Protein AF-0000000071321958 (afdb_homodimer)

InterPro domains:
  IPR016084 Haem oxygenase-like, multi-helical [G3DSA:1.20.910.10] (9-220)
  IPR016084 Haem oxygenase-like, multi-helical [SSF48613] (19-217)
  IPR050967 Thiamine Salvage Pathway TenA [PTHR43198] (18-217)

Secondary structure (DSSP, 8-state):
--------------------S-HHHHHHHHTHHHHHHHHTSHHHHHHHHT-S-HHHHHHHHHHHHHHHHHHHHHHHHHHHH--SSHHHHHHHHHHHHHHHHHHHHHHHHTTBSS---BPPPHHHHHHHHHHHHHHHHS-HHHHHHHHHHHHHHHHHHHHHS---TTSTTHHHHHHHTT--HHHHHHHHHHHH--SHHHHHHHHHHHHHHHHHHHHHHHT-/--------------------S-HHHHHHHHTHHHHHHHHTSHHHHHHHHT-S-HHHHHHHHHHHHHHHHHHHHHHHHHHHH--SSHHHHHHHHHHHHHHHHHHHHHHHHTTBSS---BPPPHHHHHHHHHHHHHHHHS-HHHHHHHHHHHHHHHHHHHHHS---TTSTTHHHHHHHTT--HHHHHHHHHHHH--SHHHHHHHHHHHHHHHHHHHHHHHT-

Sequence (440 aa):
MKTSTLLCLCFLGSSYSQAVDDVYEYLWEQNKDIANKTIGLDFLRQMENGSLQAERYVNFTIQDIGYLLEVTKMLKKMSAKVFQPSDIKDFMKGRYSSYKRYADIILKQYFFKGEPPIVQTPAMKKYLAYYRNLMDNEEPLYFAVGLLPCARLWVWLAKNLNTPPTNAYYTWKVDNMGGHPEKTYRALLNKYLKTPEKVKKANTVFRAQMQNEHDFFFSSMKTSTLLCLCFLGSSYSQAVDDVYEYLWEQNKDIANKTIGLDFLRQMENGSLQAERYVNFTIQDIGYLLEVTKMLKKMSAKVFQPSDIKDFMKGRYSSYKRYADIILKQYFFKGEPPIVQTPAMKKYLAYYRNLMDNEEPLYFAVGLLPCARLWVWLAKNLNTPPTNAYYTWKVDNMGGHPEKTYRALLNKYLKTPEKVKKANTVFRAQMQNEHDFFFSS

pLDDT: mean 93.17, std 16.12, range [23.48, 98.94]

Radius of gyration: 31.34 Å; Cα contacts (8 Å, |Δi|>4): 501; chains: 2; bounding box: 41×110×137 Å

Foldseek 3Di:
DPDDPPPPPPPPPPPPLPWDQFLLVVLCVVQVVLLVVLCPAPLNVCLLVQNRDVVVVVLLLLLVLVVLVLVLVLLVVLLVPDDPDPLLNVLSVVVNVVSVVVSVVSCVVVVHPDDDPDDHDPLSVQLSVLLVCCSPPHDSLLNLLLPVLVLPSQLVSLVPRNHDPVHPCVVSSVVRNPGDVCVSNGVVCSVPQGDSVSSVVSSVSNNSNSVSVSVSSNVD/DDDPPPPPPPPPPPPPLPWDQFLLVVLCVVQVVLLVVLCPAPLNVCLLVQNRDVVVVVLLLLLVLVVLVLVLVLLVVLLVPDDPDPLLNVLSVVVNVVSVVVSVVSCVVVVHPDDDPDDHDPLSVQLSVLLVCCSPPHDSLLNLLLCVLVLPSQLVSLVPRNHDPVRPCVVSSVVRNPGDVCVSNGVVCSVPQGDSVSSVVSSVSNNVNSVSVSVSSNVD

Structure (mmCIF, N/CA/C/O backbone):
data_AF-0000000071321958-model_v1
#
loop_
_entity.id
_entity.type
_entity.pdbx_description
1 polymer Si:ch1073-67j19.2
#
loop_
_atom_site.group_PDB
_atom_site.id
_atom_site.type_symbol
_atom_site.label_atom_id
_atom_site.label_alt_id
_atom_site.label_comp_id
_atom_site.label_asym_id
_atom_site.label_entity_id
_atom_site.label_seq_id
_atom_site.pdbx_PDB_ins_code
_atom_site.Cartn_x
_atom_site.Cartn_y
_atom_site.Cartn_z
_atom_site.occupancy
_atom_site.B_iso_or_equiv
_atom_site.auth_seq_id
_atom_site.auth_comp_id
_atom_site.auth_asym_id
_atom_site.auth_atom_id
_atom_site.pdbx_PDB_model_num
ATOM 1 N N . MET A 1 1 ? 4.977 53.812 69.688 1 25.42 1 MET A N 1
ATOM 2 C CA . MET A 1 1 ? 5.078 52.688 68.75 1 25.42 1 MET A CA 1
ATOM 3 C C . MET A 1 1 ? 4.676 53.125 67.375 1 25.42 1 MET A C 1
ATOM 5 O O . MET A 1 1 ? 3.686 53.844 67.188 1 25.42 1 MET A O 1
ATOM 9 N N . LYS A 1 2 ? 5.82 53.031 66.5 1 49.22 2 LYS A N 1
ATOM 10 C CA . LYS A 1 2 ? 6.141 53.281 65.125 1 49.22 2 LYS A CA 1
ATOM 11 C C . LYS A 1 2 ? 5.164 52.531 64.188 1 49.22 2 LYS A C 1
ATOM 13 O O . LYS A 1 2 ? 5.156 51.312 64.125 1 49.22 2 LYS A O 1
ATOM 18 N N . THR A 1 3 ? 3.865 53.031 64.062 1 32.44 3 THR A N 1
ATOM 19 C CA . THR A 1 3 ? 2.932 52.375 63.156 1 32.44 3 THR A CA 1
ATOM 20 C C . THR A 1 3 ? 3.535 52.219 61.75 1 32.44 3 THR A C 1
ATOM 22 O O . THR A 1 3 ? 4.273 53.094 61.312 1 32.44 3 THR A O 1
ATOM 25 N N . SER A 1 4 ? 3.359 51.031 61 1 36.84 4 SER A N 1
ATOM 26 C CA . SER A 1 4 ? 3.654 50.094 59.906 1 36.84 4 SER A CA 1
ATOM 27 C C . SER A 1 4 ? 3.078 50.594 58.594 1 36.84 4 SER A C 1
ATOM 29 O O . SER A 1 4 ? 2.141 50 58.062 1 36.84 4 SER A O 1
ATOM 31 N N . THR A 1 5 ? 2.844 51.812 58.125 1 43.16 5 THR A N 1
ATOM 32 C CA . THR A 1 5 ? 2.062 51.75 56.906 1 43.16 5 THR A CA 1
ATOM 33 C C . THR A 1 5 ? 2.918 51.25 55.75 1 43.16 5 THR A C 1
ATOM 35 O O . THR A 1 5 ? 3.85 51.938 55.312 1 43.16 5 THR A O 1
ATOM 38 N N . LEU A 1 6 ? 3.193 49.969 55.562 1 41.28 6 LEU A N 1
ATOM 39 C CA . LEU A 1 6 ? 3.883 49.406 54.406 1 41.28 6 LEU A CA 1
ATOM 40 C C . LEU A 1 6 ? 3.047 49.594 53.125 1 41.28 6 LEU A C 1
ATOM 42 O O . LEU A 1 6 ? 1.934 49.062 53.031 1 41.28 6 LEU A O 1
ATOM 46 N N . LEU A 1 7 ? 3.312 50.656 52.312 1 42.62 7 LEU A N 1
ATOM 47 C CA . LEU A 1 7 ? 2.791 50.812 50.938 1 42.62 7 LEU A CA 1
ATOM 48 C C . LEU A 1 7 ? 3.221 49.656 50.031 1 42.62 7 LEU A C 1
ATOM 50 O O . LEU A 1 7 ? 4.414 49.469 49.812 1 42.62 7 LEU A O 1
ATOM 54 N N . CYS A 1 8 ? 2.502 48.531 49.969 1 36.88 8 CYS A N 1
ATOM 55 C CA . CYS A 1 8 ? 2.68 47.469 49 1 36.88 8 CYS A CA 1
ATOM 56 C C . CYS A 1 8 ? 2.477 48 47.562 1 36.88 8 CYS A C 1
ATOM 58 O O . CYS A 1 8 ? 1.363 48.406 47.219 1 36.88 8 CYS A O 1
ATOM 60 N N . LEU A 1 9 ? 3.463 48.625 46.938 1 38.19 9 LEU A N 1
ATOM 61 C CA . LEU A 1 9 ? 3.432 48.812 45.5 1 38.19 9 LEU A CA 1
ATOM 62 C C . LEU A 1 9 ? 3.211 47.5 44.781 1 38.19 9 LEU A C 1
ATOM 64 O O . LEU A 1 9 ? 4.066 46.594 44.812 1 38.19 9 LEU A O 1
ATOM 68 N N . CYS A 1 10 ? 2.031 47 44.562 1 37.72 10 CYS A N 1
ATOM 69 C CA . CYS A 1 10 ? 1.688 45.938 43.625 1 37.72 10 CYS A CA 1
ATOM 70 C C . CYS A 1 10 ? 2.174 46.25 42.219 1 37.72 10 CYS A C 1
ATOM 72 O O . CYS A 1 10 ? 1.705 47.219 41.594 1 37.72 10 CYS A O 1
ATOM 74 N N . PHE A 1 11 ? 3.395 46 41.938 1 37.53 11 PHE A N 1
ATOM 75 C CA . PHE A 1 11 ? 3.77 45.906 40.531 1 37.53 11 PHE A CA 1
ATOM 76 C C . PHE A 1 11 ? 2.805 45 39.781 1 37.53 11 PHE A C 1
ATOM 78 O O . PHE A 1 11 ? 2.764 43.781 40.031 1 37.53 11 PHE A O 1
ATOM 85 N N . LEU A 1 12 ? 1.69 45.562 39.531 1 38.53 12 LEU A N 1
ATOM 86 C CA . LEU A 1 12 ? 1.029 44.875 38.406 1 38.53 12 LEU A CA 1
ATOM 87 C C . LEU A 1 12 ? 1.994 44.656 37.25 1 38.53 12 LEU A C 1
ATOM 89 O O . LEU A 1 12 ? 2.4 45.594 36.594 1 38.53 12 LEU A O 1
ATOM 93 N N . GLY A 1 13 ? 3 43.844 37.375 1 37.66 13 GLY A N 1
ATOM 94 C CA . GLY A 1 13 ? 3.629 43.406 36.156 1 37.66 13 GLY A CA 1
ATOM 95 C C . GLY A 1 13 ? 2.639 43.156 35.031 1 37.66 13 GLY A C 1
ATOM 96 O O . GLY A 1 13 ? 1.857 42.219 35.062 1 37.66 13 GLY A O 1
ATOM 97 N N . SER A 1 14 ? 2.055 44.188 34.5 1 39.44 14 SER A N 1
ATOM 98 C CA . SER A 1 14 ? 1.467 43.969 33.188 1 39.44 14 SER A CA 1
ATOM 99 C C . SER A 1 14 ? 2.355 43.062 32.344 1 39.44 14 SER A C 1
ATOM 101 O O . SER A 1 14 ? 3.471 43.438 31.984 1 39.44 14 SER A O 1
ATOM 103 N N . SER A 1 15 ? 2.494 41.812 32.594 1 40.62 15 SER A N 1
ATOM 104 C CA . SER A 1 15 ? 2.963 40.969 31.516 1 40.62 15 SER A CA 1
ATOM 105 C C . SER A 1 15 ? 2.471 41.469 30.156 1 40.62 15 SER A C 1
ATOM 107 O O . SER A 1 15 ? 1.288 41.344 29.844 1 40.62 15 SER A O 1
ATOM 109 N N . TYR A 1 16 ? 2.846 42.656 29.688 1 42.06 16 TYR A N 1
ATOM 110 C CA . TYR A 1 16 ? 2.688 43 28.281 1 42.06 16 TYR A CA 1
ATOM 111 C C . TYR A 1 16 ? 2.852 41.75 27.406 1 42.06 16 TYR A C 1
ATOM 113 O O . TYR A 1 16 ? 3.936 41.156 27.344 1 42.06 16 TYR A O 1
ATOM 121 N N . SER A 1 17 ? 2.029 40.812 27.453 1 50.03 17 SER A N 1
ATOM 122 C CA . SER A 1 17 ? 1.995 39.75 26.453 1 50.03 17 SER A CA 1
ATOM 123 C C . SER A 1 17 ? 2.357 40.25 25.062 1 50.03 17 SER A C 1
ATOM 125 O O . SER A 1 17 ? 1.681 41.156 24.531 1 50.03 17 SER A O 1
ATOM 127 N N . GLN A 1 18 ? 3.697 40.562 24.781 1 56.38 18 GLN A N 1
ATOM 128 C CA . GLN A 1 18 ? 4.277 41.031 23.516 1 56.38 18 GLN A CA 1
ATOM 129 C C . GLN A 1 18 ? 3.537 40.438 22.328 1 56.38 18 GLN A C 1
ATOM 131 O O . GLN A 1 18 ? 3.281 39.25 22.281 1 56.38 18 GLN A O 1
ATOM 136 N N . ALA A 1 19 ? 2.836 41.281 21.547 1 72.44 19 ALA A N 1
ATOM 137 C CA . ALA A 1 19 ? 2.178 40.969 20.281 1 72.44 19 ALA A CA 1
ATOM 138 C C . ALA A 1 19 ? 3.111 40.188 19.344 1 72.44 19 ALA A C 1
ATOM 140 O O . ALA A 1 19 ? 4.289 40.531 19.219 1 72.44 19 ALA A O 1
ATOM 141 N N . VAL A 1 20 ? 2.809 38.969 19.047 1 86.69 20 VAL A N 1
ATOM 142 C CA . VAL A 1 20 ? 3.52 38.156 18.047 1 86.69 20 VAL A CA 1
ATOM 143 C C . VAL A 1 20 ? 3.26 38.719 16.656 1 86.69 20 VAL A C 1
ATOM 145 O O . VAL A 1 20 ? 2.113 38.781 16.203 1 86.69 20 VAL A O 1
ATOM 148 N N . ASP A 1 21 ? 4.262 39.312 15.969 1 88.56 21 ASP A N 1
ATOM 149 C CA . ASP A 1 21 ? 4.113 39.938 14.656 1 88.56 21 ASP A CA 1
ATOM 150 C C . ASP A 1 21 ? 3.877 38.906 13.57 1 88.56 21 ASP A C 1
ATOM 152 O O . ASP A 1 21 ? 3 39.062 12.727 1 88.56 21 ASP A O 1
ATOM 156 N N . ASP A 1 22 ? 4.625 37.781 13.602 1 97.69 22 ASP A N 1
ATOM 157 C CA . ASP A 1 22 ? 4.496 36.688 12.641 1 97.69 22 ASP A CA 1
ATOM 158 C C . ASP A 1 22 ? 4.082 35.375 13.344 1 97.69 22 ASP A C 1
ATOM 160 O O . ASP A 1 22 ? 4.934 34.562 13.711 1 97.69 22 ASP A O 1
ATOM 164 N N . VAL A 1 23 ? 2.828 35.188 13.422 1 98.5 23 VAL A N 1
ATOM 165 C CA . VAL A 1 23 ? 2.285 34.062 14.172 1 98.5 23 VAL A CA 1
ATOM 166 C C . VAL A 1 23 ? 2.629 32.75 13.453 1 98.5 23 VAL A C 1
ATOM 168 O O . VAL A 1 23 ? 2.887 31.734 14.102 1 98.5 23 VAL A O 1
ATOM 171 N N . TYR A 1 24 ? 2.688 32.75 12.141 1 98.62 24 TYR A N 1
ATOM 172 C CA . TYR A 1 24 ? 3.076 31.594 11.359 1 98.62 24 TYR A CA 1
ATOM 173 C C . TYR A 1 24 ? 4.438 31.062 11.805 1 98.62 24 TYR A C 1
ATOM 175 O O . TYR A 1 24 ? 4.586 29.875 12.094 1 98.62 24 TYR A O 1
ATOM 183 N N . GLU A 1 25 ? 5.449 31.906 11.93 1 98.56 25 GLU A N 1
ATOM 184 C CA . GLU A 1 25 ? 6.793 31.516 12.328 1 98.56 25 GLU A CA 1
ATOM 185 C C . GLU A 1 25 ? 6.848 31.172 13.812 1 98.56 25 GLU A C 1
ATOM 187 O O . GLU A 1 25 ? 7.562 30.25 14.219 1 98.56 25 GLU A O 1
ATOM 192 N N . TYR A 1 26 ? 6.082 31.969 14.539 1 98.56 26 TYR A N 1
ATOM 193 C CA . TYR A 1 26 ? 6.051 31.766 15.984 1 98.56 26 TYR A CA 1
ATOM 194 C C . TYR A 1 26 ? 5.594 30.359 16.328 1 98.56 26 TYR A C 1
ATOM 196 O O . TYR A 1 26 ? 6.227 29.672 17.141 1 98.56 26 TYR A O 1
ATOM 204 N N . LEU A 1 27 ? 4.523 29.891 15.734 1 98.81 27 LEU A N 1
ATOM 205 C CA . LEU A 1 27 ? 3.988 28.562 16.016 1 98.81 27 LEU A CA 1
ATOM 206 C C . LEU A 1 27 ? 5.016 27.484 15.688 1 98.81 27 LEU A C 1
ATOM 208 O O . LEU A 1 27 ? 5.188 26.531 16.453 1 98.81 27 LEU A O 1
ATOM 212 N N . TRP A 1 28 ? 5.727 27.609 14.562 1 98.81 28 TRP A N 1
ATOM 213 C CA . TRP A 1 28 ? 6.746 26.641 14.188 1 98.81 28 TRP A CA 1
ATOM 214 C C . TRP A 1 28 ? 7.875 26.609 15.211 1 98.81 28 TRP A C 1
ATOM 216 O O . TRP A 1 28 ? 8.25 25.547 15.703 1 98.81 28 TRP A O 1
ATOM 226 N N . GLU A 1 29 ? 8.367 27.766 15.578 1 98.62 29 GLU A N 1
ATOM 227 C CA . GLU A 1 29 ? 9.508 27.859 16.484 1 98.62 29 GLU A CA 1
ATOM 228 C C . GLU A 1 29 ? 9.164 27.312 17.859 1 98.62 29 GLU A C 1
ATOM 230 O O . GLU A 1 29 ? 10 26.672 18.516 1 98.62 29 GLU A O 1
ATOM 235 N N . GLN A 1 30 ? 7.941 27.609 18.266 1 98.56 30 GLN A N 1
ATOM 236 C CA . GLN A 1 30 ? 7.516 27.156 19.594 1 98.56 30 GLN A CA 1
ATOM 237 C C . GLN A 1 30 ? 7.398 25.625 19.641 1 98.56 30 GLN A C 1
ATOM 239 O O . GLN A 1 30 ? 7.383 25.031 20.719 1 98.56 30 GLN A O 1
ATOM 244 N N . ASN A 1 31 ? 7.293 24.969 18.469 1 98.88 31 ASN A N 1
ATOM 245 C CA . ASN A 1 31 ? 7.012 23.531 18.438 1 98.88 31 ASN A CA 1
ATOM 246 C C . ASN A 1 31 ? 8.086 22.766 17.688 1 98.88 31 ASN A C 1
ATOM 248 O O . ASN A 1 31 ? 7.887 21.609 17.312 1 98.88 31 ASN A O 1
ATOM 252 N N . LYS A 1 32 ? 9.211 23.375 17.406 1 98.62 32 LYS A N 1
ATOM 253 C CA . LYS A 1 32 ? 10.328 22.75 16.703 1 98.62 32 LYS A CA 1
ATOM 254 C C . LYS A 1 32 ? 10.906 21.594 17.5 1 98.62 32 LYS A C 1
ATOM 256 O O . LYS A 1 32 ? 11.555 20.703 16.938 1 98.62 32 LYS A O 1
ATOM 261 N N . ASP A 1 33 ? 10.734 21.578 18.797 1 98.88 33 ASP A N 1
ATOM 262 C CA . ASP A 1 33 ? 11.172 20.453 19.641 1 98.88 33 ASP A CA 1
ATOM 263 C C . ASP A 1 33 ? 10.516 19.156 19.188 1 98.88 33 ASP A C 1
ATOM 265 O O . ASP A 1 33 ? 11.164 18.109 19.141 1 98.88 33 ASP A O 1
ATOM 269 N N . ILE A 1 34 ? 9.211 19.172 18.844 1 98.94 34 ILE A N 1
ATOM 270 C CA . ILE A 1 34 ? 8.508 17.969 18.391 1 98.94 34 ILE A CA 1
ATOM 271 C C . ILE A 1 34 ? 9.016 17.578 17 1 98.94 34 ILE A C 1
ATOM 273 O O . ILE A 1 34 ? 9.164 16.391 16.703 1 98.94 34 ILE A O 1
ATOM 277 N N . ALA A 1 35 ? 9.32 18.562 16.125 1 98.88 35 ALA A N 1
ATOM 278 C CA . ALA A 1 35 ? 9.914 18.266 14.828 1 98.88 35 ALA A CA 1
ATOM 279 C C . ALA A 1 35 ? 11.234 17.531 14.984 1 98.88 35 ALA A C 1
ATOM 281 O O . ALA A 1 35 ? 11.469 16.516 14.328 1 98.88 35 ALA A O 1
ATOM 282 N N . ASN A 1 36 ? 12.016 18.047 15.93 1 98.81 36 ASN A N 1
ATOM 283 C CA . ASN A 1 36 ? 13.32 17.453 16.172 1 98.81 36 ASN A CA 1
ATOM 284 C C . ASN A 1 36 ? 13.195 16.031 16.734 1 98.81 36 ASN A C 1
ATOM 286 O O . ASN A 1 36 ? 13.969 15.148 16.375 1 98.81 36 ASN A O 1
ATOM 290 N N . LYS A 1 37 ? 12.273 15.852 17.562 1 98.88 37 LYS A N 1
ATOM 291 C CA . LYS A 1 37 ? 12.023 14.508 18.078 1 98.88 37 LYS A CA 1
ATOM 292 C C . LYS A 1 37 ? 11.523 13.578 16.969 1 98.88 37 LYS A C 1
ATOM 294 O O . LYS A 1 37 ? 11.914 12.406 16.922 1 98.88 37 LYS A O 1
ATOM 299 N N . THR A 1 38 ? 10.68 14.062 16.109 1 98.94 38 THR A N 1
ATOM 300 C CA . THR A 1 38 ? 10.039 13.273 15.078 1 98.94 38 THR A CA 1
ATOM 301 C C . THR A 1 38 ? 11.062 12.773 14.062 1 98.94 38 THR A C 1
ATOM 303 O O . THR A 1 38 ? 11.062 11.602 13.688 1 98.94 38 THR A O 1
ATOM 306 N N . ILE A 1 39 ? 12 13.672 13.625 1 98.81 39 ILE A N 1
ATOM 307 C CA . ILE A 1 39 ? 12.953 13.297 12.586 1 98.81 39 ILE A CA 1
ATOM 308 C C . ILE A 1 39 ? 13.906 12.227 13.125 1 98.81 39 ILE A C 1
ATOM 310 O O . ILE A 1 39 ? 14.555 11.523 12.344 1 98.81 39 ILE A O 1
ATOM 314 N N . GLY A 1 40 ? 14.016 12.023 14.508 1 98.69 40 GLY A N 1
ATOM 315 C CA . GLY A 1 40 ? 14.891 11.047 15.133 1 98.69 40 GLY A CA 1
ATOM 316 C C . GLY A 1 40 ? 14.227 9.688 15.32 1 98.69 40 GLY A C 1
ATOM 317 O O . GLY A 1 40 ? 14.875 8.734 15.758 1 98.69 40 GLY A O 1
ATOM 318 N N . LEU A 1 41 ? 12.961 9.57 14.93 1 98.81 41 LEU A N 1
ATOM 319 C CA . LEU A 1 41 ? 12.227 8.32 15.109 1 98.81 41 LEU A CA 1
ATOM 320 C C . LEU A 1 41 ? 12.789 7.227 14.203 1 98.81 41 LEU A C 1
ATOM 322 O O . LEU A 1 41 ? 13.305 7.512 13.117 1 98.81 41 LEU A O 1
ATOM 326 N N . ASP A 1 42 ? 12.664 6.016 14.633 1 98.44 42 ASP A N 1
ATOM 327 C CA . ASP A 1 42 ? 13.227 4.875 13.914 1 98.44 42 ASP A CA 1
ATOM 328 C C . ASP A 1 42 ? 12.695 4.809 12.484 1 98.44 42 ASP A C 1
ATOM 330 O O . ASP A 1 42 ? 13.445 4.508 11.555 1 98.44 42 ASP A O 1
ATOM 334 N N . PHE A 1 43 ? 11.398 5.09 12.305 1 98.81 43 PHE A N 1
ATOM 335 C CA . PHE A 1 43 ? 10.789 5.062 10.977 1 98.81 43 PHE A CA 1
ATOM 336 C C . PHE A 1 43 ? 11.539 5.984 10.016 1 98.81 43 PHE A C 1
ATOM 338 O O . PHE A 1 43 ? 11.953 5.562 8.938 1 98.81 43 PHE A O 1
ATOM 345 N N . LEU A 1 44 ? 11.781 7.238 10.422 1 98.88 44 LEU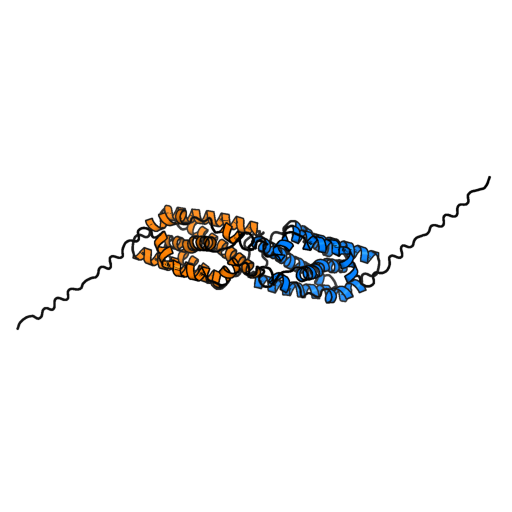 A N 1
ATOM 346 C CA . LEU A 1 44 ? 12.391 8.242 9.562 1 98.88 44 LEU A CA 1
ATOM 347 C C . LEU A 1 44 ? 13.883 7.988 9.406 1 98.88 44 LEU A C 1
ATOM 349 O O . LEU A 1 44 ? 14.445 8.203 8.328 1 98.88 44 LEU A O 1
ATOM 353 N N . ARG A 1 45 ? 14.523 7.469 10.453 1 98.62 45 ARG A N 1
ATOM 354 C CA . ARG A 1 45 ? 15.945 7.172 10.352 1 98.62 45 ARG A CA 1
ATOM 355 C C . ARG A 1 45 ? 16.188 5.992 9.414 1 98.62 45 ARG A C 1
ATOM 357 O O . ARG A 1 45 ? 17.141 6.004 8.625 1 98.62 45 ARG A O 1
ATOM 364 N N . GLN A 1 46 ? 15.305 4.984 9.5 1 98.56 46 GLN A N 1
ATOM 365 C CA . GLN A 1 46 ? 15.438 3.848 8.594 1 98.56 46 GLN A CA 1
ATOM 366 C C . GLN A 1 46 ? 15.07 4.238 7.168 1 98.56 46 GLN A C 1
ATOM 368 O O . GLN A 1 46 ? 15.641 3.719 6.211 1 98.56 46 GLN A O 1
ATOM 373 N N . MET A 1 47 ? 14.117 5.156 7.027 1 98.5 47 MET A N 1
ATOM 374 C CA . MET A 1 47 ? 13.836 5.703 5.703 1 98.5 47 MET A CA 1
ATOM 375 C C . MET A 1 47 ? 15.055 6.414 5.133 1 98.5 47 MET A C 1
ATOM 377 O O . MET A 1 47 ? 15.406 6.219 3.969 1 98.5 47 MET A O 1
ATOM 381 N N . GLU A 1 48 ? 15.68 7.223 5.941 1 98.5 48 GLU A N 1
ATOM 382 C CA . GLU A 1 48 ? 16.844 8.008 5.539 1 98.5 48 GLU A CA 1
ATOM 383 C C . GLU A 1 48 ? 17.969 7.105 5.059 1 98.5 48 GLU A C 1
ATOM 385 O O . GLU A 1 48 ? 18.609 7.387 4.039 1 98.5 48 GLU A O 1
ATOM 390 N N . ASN A 1 49 ? 18.188 5.992 5.727 1 97.44 49 ASN A N 1
ATOM 391 C CA . ASN A 1 49 ? 19.328 5.156 5.371 1 97.44 49 ASN A CA 1
ATOM 392 C C . ASN A 1 49 ? 18.922 4.016 4.441 1 97.44 49 ASN A C 1
ATOM 394 O O . ASN A 1 49 ? 19.75 3.191 4.059 1 97.44 49 ASN A O 1
ATOM 398 N N . GLY A 1 50 ? 17.656 3.926 4.125 1 97.69 50 GLY A N 1
ATOM 399 C CA . GLY A 1 50 ? 17.172 2.998 3.111 1 97.69 50 GLY A CA 1
ATOM 400 C C . GLY A 1 50 ? 16.859 1.62 3.66 1 97.69 50 GLY A C 1
ATOM 401 O O . GLY A 1 50 ? 16.625 0.681 2.896 1 97.69 50 GLY A O 1
ATOM 402 N N . SER A 1 51 ? 16.812 1.456 4.984 1 97.88 51 SER A N 1
ATOM 403 C CA . SER A 1 51 ? 16.641 0.133 5.57 1 97.88 51 SER A CA 1
ATOM 404 C C . SER A 1 51 ? 15.203 -0.076 6.031 1 97.88 51 SER A C 1
ATOM 406 O O . SER A 1 51 ? 14.828 -1.178 6.438 1 97.88 51 SER A O 1
ATOM 408 N N . LEU A 1 52 ? 14.375 1.014 5.984 1 98.75 52 LEU A N 1
ATOM 409 C CA . LEU A 1 52 ? 12.977 0.831 6.348 1 98.75 52 LEU A CA 1
ATOM 410 C C . LEU A 1 52 ? 12.328 -0.251 5.488 1 98.75 52 LEU A C 1
ATOM 412 O O . LEU A 1 52 ? 12.289 -0.135 4.262 1 98.75 52 LEU A O 1
ATOM 416 N N . GLN A 1 53 ? 11.883 -1.3 6.164 1 98.62 53 GLN A N 1
ATOM 417 C CA . GLN A 1 53 ? 11.242 -2.371 5.41 1 98.62 53 GLN A CA 1
ATOM 418 C C . GLN A 1 53 ? 10 -1.866 4.68 1 98.62 53 GLN A C 1
ATOM 420 O O . GLN A 1 53 ? 9.188 -1.14 5.258 1 98.62 53 GLN A O 1
ATOM 425 N N . ALA A 1 54 ? 9.859 -2.244 3.475 1 98.06 54 ALA A N 1
ATOM 426 C CA . ALA A 1 54 ? 8.859 -1.691 2.562 1 98.06 54 ALA A CA 1
ATOM 427 C C . ALA A 1 54 ? 7.445 -1.942 3.08 1 98.06 54 ALA A C 1
ATOM 429 O O . ALA A 1 54 ? 6.547 -1.125 2.869 1 98.06 54 ALA A O 1
ATOM 430 N N . GLU A 1 55 ? 7.215 -3.021 3.822 1 97.69 55 GLU A N 1
ATOM 431 C CA . GLU A 1 55 ? 5.895 -3.342 4.363 1 97.69 55 GLU A CA 1
ATOM 432 C C . GLU A 1 55 ? 5.438 -2.277 5.359 1 97.69 55 GLU A C 1
ATOM 434 O O . GLU A 1 55 ? 4.246 -1.967 5.434 1 97.69 55 GLU A O 1
ATOM 439 N N . ARG A 1 56 ? 6.355 -1.76 6.102 1 97.88 56 ARG A N 1
ATOM 440 C CA . ARG A 1 56 ? 6.035 -0.656 7 1 97.88 56 ARG A CA 1
ATOM 441 C C . ARG A 1 56 ? 5.594 0.577 6.219 1 97.88 56 ARG A C 1
ATOM 443 O O . ARG A 1 56 ? 4.645 1.26 6.605 1 97.88 56 ARG A O 1
ATOM 450 N N . TYR A 1 57 ? 6.336 0.852 5.129 1 98.69 57 TYR A N 1
ATOM 451 C CA . TYR A 1 57 ? 6.016 2.002 4.289 1 98.69 57 TYR A CA 1
ATOM 452 C C . TYR A 1 57 ? 4.656 1.824 3.619 1 98.69 57 TYR A C 1
ATOM 454 O O . TYR A 1 57 ? 3.914 2.793 3.439 1 98.69 57 TYR A O 1
ATOM 462 N N . VAL A 1 58 ? 4.305 0.604 3.225 1 98.19 58 VAL A N 1
ATOM 463 C CA . VAL A 1 58 ? 2.988 0.331 2.654 1 98.19 58 VAL A CA 1
ATOM 464 C C . VAL A 1 58 ? 1.904 0.661 3.678 1 98.19 58 VAL A C 1
ATOM 466 O O . VAL A 1 58 ? 0.941 1.365 3.365 1 98.19 58 VAL A O 1
ATOM 469 N N . ASN A 1 59 ? 2.059 0.183 4.902 1 97.75 59 ASN A N 1
ATOM 470 C CA . ASN A 1 59 ? 1.104 0.473 5.965 1 97.75 59 ASN A CA 1
ATOM 471 C C . ASN A 1 59 ? 0.994 1.973 6.227 1 97.75 59 ASN A C 1
ATOM 473 O O . ASN A 1 59 ? -0.11 2.504 6.359 1 97.75 59 ASN A O 1
ATOM 477 N N . PHE A 1 60 ? 2.137 2.58 6.266 1 98.62 60 PHE A N 1
ATOM 478 C CA . PHE A 1 60 ? 2.221 4.023 6.441 1 98.62 60 PHE A CA 1
ATOM 479 C C . PHE A 1 60 ? 1.444 4.746 5.344 1 98.62 60 PHE A C 1
ATOM 481 O O . PHE A 1 60 ? 0.654 5.648 5.629 1 98.62 60 PHE A O 1
ATOM 488 N N . THR A 1 61 ? 1.661 4.359 4.109 1 98.44 61 THR A N 1
ATOM 489 C CA . THR A 1 61 ? 1.036 4.984 2.947 1 98.44 61 THR A CA 1
ATOM 490 C C . THR A 1 61 ? -0.477 4.789 2.979 1 98.44 61 THR A C 1
ATOM 492 O O . THR A 1 61 ? -1.233 5.734 2.738 1 98.44 61 THR A O 1
ATOM 495 N N . ILE A 1 62 ? -0.951 3.604 3.326 1 98 62 ILE A N 1
ATOM 496 C CA . ILE A 1 62 ? -2.379 3.305 3.371 1 98 62 ILE A CA 1
ATOM 497 C C . ILE A 1 62 ? -3.049 4.152 4.449 1 98 62 ILE A C 1
ATOM 499 O O . ILE A 1 62 ? -4.109 4.738 4.219 1 98 62 ILE A O 1
ATOM 503 N N . GLN A 1 63 ? -2.426 4.289 5.629 1 98.5 63 GLN A N 1
ATOM 504 C CA . GLN A 1 63 ? -2.967 5.129 6.688 1 98.5 63 GLN A CA 1
ATOM 505 C C . GLN A 1 63 ? -2.996 6.598 6.266 1 98.5 63 GLN A C 1
ATOM 507 O O . GLN A 1 63 ? -3.945 7.32 6.574 1 98.5 63 GLN A O 1
ATOM 512 N N . ASP A 1 64 ? -1.952 7.02 5.578 1 98.56 64 ASP A N 1
ATOM 513 C CA . ASP A 1 64 ? -1.888 8.398 5.105 1 98.56 64 ASP A CA 1
ATOM 514 C C . ASP A 1 64 ? -2.984 8.68 4.078 1 98.56 64 ASP A C 1
ATOM 516 O O . ASP A 1 64 ? -3.551 9.773 4.051 1 98.56 64 ASP A O 1
ATOM 520 N N . ILE A 1 65 ? -3.27 7.691 3.186 1 98.38 65 ILE A N 1
ATOM 521 C CA . ILE A 1 65 ? -4.391 7.809 2.256 1 98.38 65 ILE A CA 1
ATOM 522 C C . ILE A 1 65 ? -5.691 7.988 3.035 1 98.38 65 ILE A C 1
ATOM 524 O O . ILE A 1 65 ? -6.516 8.836 2.693 1 98.38 65 ILE A O 1
ATOM 528 N N . GLY A 1 66 ? -5.844 7.18 4.086 1 98.38 66 GLY A N 1
ATOM 529 C CA . GLY A 1 66 ? -7.008 7.34 4.938 1 98.38 66 GLY A CA 1
ATOM 530 C C . GLY A 1 66 ? -7.133 8.734 5.523 1 98.38 66 GLY A C 1
ATOM 531 O O . GLY A 1 66 ? -8.219 9.32 5.523 1 98.38 66 GLY A O 1
ATOM 532 N N . TYR A 1 67 ? -6.078 9.234 6.023 1 98.81 67 TYR A N 1
ATOM 533 C CA . TYR A 1 67 ? -6.027 10.602 6.527 1 98.81 67 TYR A CA 1
ATOM 534 C C . TYR A 1 67 ? -6.488 11.594 5.461 1 98.81 67 TYR A C 1
ATOM 536 O O . TYR A 1 67 ? -7.34 12.445 5.727 1 98.81 67 TYR A O 1
ATOM 544 N N . LEU A 1 68 ? -5.863 11.492 4.273 1 98.81 68 LEU A N 1
ATOM 545 C CA . LEU A 1 68 ? -6.16 12.398 3.168 1 98.81 68 LEU A CA 1
ATOM 546 C C . LEU A 1 68 ? -7.652 12.406 2.855 1 98.81 68 LEU A C 1
ATOM 548 O O . LEU A 1 68 ? -8.258 13.469 2.738 1 98.81 68 LEU A O 1
ATOM 552 N N . LEU A 1 69 ? -8.234 11.266 2.814 1 98.75 69 LEU A N 1
ATOM 553 C CA . LEU A 1 69 ? -9.648 11.148 2.457 1 98.75 69 LEU A CA 1
ATOM 554 C C . LEU A 1 69 ? -10.539 11.703 3.561 1 98.75 69 LEU A C 1
ATOM 556 O O . LEU A 1 69 ? -11.484 12.445 3.283 1 98.75 69 LEU A O 1
ATOM 560 N N . GLU A 1 70 ? -10.227 11.375 4.793 1 98.81 70 GLU A N 1
ATOM 561 C CA . GLU A 1 70 ? -11.047 11.828 5.914 1 98.81 70 GLU A CA 1
ATOM 562 C C . GLU A 1 70 ? -10.961 13.344 6.078 1 98.81 70 GLU A C 1
ATOM 564 O O . GLU A 1 70 ? -11.969 14.008 6.297 1 98.81 70 GLU A O 1
ATOM 569 N N . VAL A 1 71 ? -9.766 13.875 5.965 1 98.94 71 VAL A N 1
ATOM 570 C CA . VAL A 1 71 ? -9.602 15.32 6.117 1 98.94 71 VAL A CA 1
ATOM 571 C C . VAL A 1 71 ? -10.25 16.047 4.938 1 98.94 71 VAL A C 1
ATOM 573 O O . VAL A 1 71 ? -10.82 17.125 5.098 1 98.94 71 VAL A O 1
ATOM 576 N N . THR A 1 72 ? -10.211 15.461 3.744 1 98.88 72 THR A N 1
ATOM 577 C CA . THR A 1 72 ? -10.906 16.016 2.592 1 98.88 72 THR A CA 1
ATOM 578 C C . THR A 1 72 ? -12.398 16.156 2.871 1 98.88 72 THR A C 1
ATOM 580 O O . THR A 1 72 ? -13 17.188 2.58 1 98.88 72 THR A O 1
ATOM 583 N N . LYS A 1 73 ? -12.992 15.148 3.461 1 98.88 73 LYS A N 1
ATOM 584 C CA . LYS A 1 73 ? -14.406 15.188 3.812 1 98.88 73 LYS A CA 1
ATOM 585 C C . LYS A 1 73 ? -14.695 16.297 4.816 1 98.88 73 LYS A C 1
ATOM 587 O O . LYS A 1 73 ? -15.703 17 4.703 1 98.88 73 LYS A O 1
ATOM 592 N N . MET A 1 74 ? -13.852 16.438 5.77 1 98.88 74 MET A N 1
ATOM 593 C CA . MET A 1 74 ? -14.047 17.484 6.766 1 98.88 74 MET A CA 1
ATOM 594 C C . MET A 1 74 ? -13.914 18.859 6.137 1 98.88 74 MET A C 1
ATOM 596 O O . MET A 1 74 ? -14.672 19.781 6.465 1 98.88 74 MET A O 1
ATOM 600 N N . LEU A 1 75 ? -12.953 18.969 5.238 1 98.88 75 LEU A N 1
ATOM 601 C CA . LEU A 1 75 ? -12.766 20.234 4.543 1 98.88 75 LEU A CA 1
ATOM 602 C C . LEU A 1 75 ? -13.977 20.562 3.668 1 98.88 75 LEU A C 1
ATOM 604 O O . LEU A 1 75 ? -14.344 21.734 3.518 1 98.88 75 LEU A O 1
ATOM 608 N N . LYS A 1 76 ? -14.555 19.547 3.062 1 98.81 76 LYS A N 1
ATOM 609 C CA . LYS A 1 76 ? -15.797 19.75 2.322 1 98.81 76 LYS A CA 1
ATOM 610 C C . LYS A 1 76 ? -16.891 20.344 3.217 1 98.81 76 LYS A C 1
ATOM 612 O O . LYS A 1 76 ? -17.531 21.312 2.844 1 98.81 76 LYS A O 1
ATOM 617 N N . LYS A 1 77 ? -17.031 19.766 4.363 1 98.81 77 LYS A N 1
ATOM 618 C CA . LYS A 1 77 ? -18.016 20.25 5.324 1 98.81 77 LYS A CA 1
ATOM 619 C C . LYS A 1 77 ? -17.688 21.688 5.75 1 98.81 77 LYS A C 1
ATOM 621 O O . LYS A 1 77 ? -18.578 22.547 5.809 1 98.81 77 LYS A O 1
ATOM 626 N N . MET A 1 78 ? -16.422 21.984 6.027 1 98.69 78 MET A N 1
ATOM 627 C CA . MET A 1 78 ? -15.992 23.312 6.457 1 98.69 78 MET A CA 1
ATOM 628 C C . MET A 1 78 ? -16.234 24.344 5.363 1 98.69 78 MET A C 1
ATOM 630 O O . MET A 1 78 ? -16.641 25.469 5.648 1 98.69 78 MET A O 1
ATOM 634 N N . SER A 1 79 ? -15.984 23.922 4.148 1 98.12 79 SER A N 1
ATOM 635 C CA . SER A 1 79 ? -16.172 24.828 3.018 1 98.12 79 SER A CA 1
ATOM 636 C C . SER A 1 79 ? -17.641 25.203 2.846 1 98.12 79 SER A C 1
ATOM 638 O O . SER A 1 79 ? -17.938 26.297 2.357 1 98.12 79 SER A O 1
ATOM 640 N N . ALA A 1 80 ? -18.5 24.344 3.277 1 97.38 80 ALA A N 1
ATOM 641 C CA . ALA A 1 80 ? -19.938 24.594 3.18 1 97.38 80 ALA A CA 1
ATOM 642 C C . ALA A 1 80 ? -20.438 25.359 4.395 1 97.38 80 ALA A C 1
ATOM 644 O O . ALA A 1 80 ? -21.391 26.141 4.289 1 97.38 80 ALA A O 1
ATOM 645 N N . LYS A 1 81 ? -19.797 25.219 5.441 1 96.31 81 LYS A N 1
ATOM 646 C CA . LYS A 1 81 ? -20.297 25.734 6.715 1 96.31 81 LYS A CA 1
ATOM 647 C C . LYS A 1 81 ? -19.797 27.156 6.965 1 96.31 81 LYS A C 1
ATOM 649 O O . LYS A 1 81 ? -20.469 27.953 7.613 1 96.31 81 LYS A O 1
ATOM 654 N N . VAL A 1 82 ? -18.578 27.484 6.535 1 96.62 82 VAL A N 1
ATOM 655 C CA . VAL A 1 82 ? -17.938 28.766 6.824 1 96.62 82 VAL A CA 1
ATOM 656 C C . VAL A 1 82 ? -18.375 29.797 5.789 1 96.62 82 VAL A C 1
ATOM 658 O O . VAL A 1 82 ? -18.078 29.656 4.602 1 96.62 82 VAL A O 1
ATOM 661 N N . PHE A 1 83 ? -19.016 30.859 6.281 1 93.75 83 PHE A N 1
ATOM 662 C CA . PHE A 1 83 ? -19.531 31.875 5.371 1 93.75 83 PHE A CA 1
ATOM 663 C C . PHE A 1 83 ? -18.797 33.188 5.574 1 93.75 83 PHE A C 1
ATOM 665 O O . PHE A 1 83 ? -18.688 34 4.648 1 93.75 83 PHE A O 1
ATOM 672 N N . GLN A 1 84 ? -18.438 33.438 6.824 1 93.25 84 GLN A N 1
ATOM 673 C CA . GLN A 1 84 ? -17.688 34.625 7.176 1 93.25 84 GLN A CA 1
ATOM 674 C C . GLN A 1 84 ? -16.625 34.344 8.227 1 93.25 84 GLN A C 1
ATOM 676 O O . GLN A 1 84 ? -16.75 33.375 9.008 1 93.25 84 GLN A O 1
ATOM 681 N N . PRO A 1 85 ? -15.5 35.125 8.18 1 95.75 85 PRO A N 1
ATOM 682 C CA . PRO A 1 85 ? -15.172 36.156 7.199 1 95.75 85 PRO A CA 1
ATOM 683 C C . PRO A 1 85 ? -14.781 35.594 5.844 1 95.75 85 PRO A C 1
ATOM 685 O O . PRO A 1 85 ? -14.484 34.406 5.734 1 95.75 85 PRO A O 1
ATOM 688 N N . SER A 1 86 ? -14.648 36.344 4.777 1 96.25 86 SER A N 1
ATOM 689 C CA . SER A 1 86 ? -14.461 35.906 3.402 1 96.25 86 SER A CA 1
ATOM 690 C C . SER A 1 86 ? -13.117 35.219 3.223 1 96.25 86 SER A C 1
ATOM 692 O O . SER A 1 86 ? -13 34.25 2.459 1 96.25 86 SER A O 1
ATOM 694 N N . ASP A 1 87 ? -12.117 35.656 3.848 1 96.75 87 ASP A N 1
ATOM 695 C CA . ASP A 1 87 ? -10.789 35.094 3.676 1 96.75 87 ASP A CA 1
ATOM 696 C C . ASP A 1 87 ? -10.727 33.688 4.273 1 96.75 87 ASP A C 1
ATOM 698 O O . ASP A 1 87 ? -10.086 32.781 3.707 1 96.75 87 ASP A O 1
ATOM 702 N N . ILE A 1 88 ? -11.453 33.469 5.445 1 97.75 88 ILE A N 1
ATOM 703 C CA . ILE A 1 88 ? -11.484 32.125 6.031 1 97.75 88 ILE A CA 1
ATOM 704 C C . ILE A 1 88 ? -12.336 31.203 5.168 1 97.75 88 ILE A C 1
ATOM 706 O O . ILE A 1 88 ? -11.984 30.047 4.945 1 97.75 88 ILE A O 1
ATOM 710 N N . LYS A 1 89 ? -13.422 31.781 4.695 1 97.81 89 LYS A N 1
ATOM 711 C CA . LYS A 1 89 ? -14.258 31.047 3.752 1 97.81 89 LYS A CA 1
ATOM 712 C C . LYS A 1 89 ? -13.445 30.609 2.533 1 97.81 89 LYS A C 1
ATOM 714 O O . LYS A 1 89 ? -13.469 29.438 2.162 1 97.81 89 LYS A O 1
ATOM 719 N N . ASP A 1 90 ? -12.727 31.516 1.937 1 98.25 90 ASP A N 1
ATOM 720 C CA . ASP A 1 90 ? -11.922 31.234 0.75 1 98.25 90 ASP A CA 1
ATOM 721 C C . ASP A 1 90 ? -10.812 30.234 1.062 1 98.25 90 ASP A C 1
ATOM 723 O O . ASP A 1 90 ? -10.477 29.391 0.227 1 98.25 90 ASP A O 1
ATOM 727 N N . PHE A 1 91 ? -10.273 30.344 2.246 1 98.62 91 PHE A N 1
ATOM 728 C CA . PHE A 1 91 ? -9.258 29.391 2.686 1 98.62 91 PHE A CA 1
ATOM 729 C C . PHE A 1 91 ? -9.82 27.984 2.713 1 98.62 91 PHE A C 1
ATOM 731 O O . PHE A 1 91 ? -9.227 27.062 2.143 1 98.62 91 PHE A O 1
ATOM 738 N N . MET A 1 92 ? -10.961 27.797 3.342 1 98.75 92 MET A N 1
ATOM 739 C CA . MET A 1 92 ? -11.562 26.469 3.469 1 98.75 92 MET A CA 1
ATOM 740 C C . MET A 1 92 ? -11.914 25.891 2.098 1 98.75 92 MET A C 1
ATOM 742 O O . MET A 1 92 ? -11.648 24.719 1.825 1 98.75 92 MET A O 1
ATOM 746 N N . LYS A 1 93 ? -12.422 26.703 1.235 1 98.56 93 LYS A N 1
ATOM 747 C CA . LYS A 1 93 ? -12.766 26.266 -0.115 1 98.56 93 LYS A CA 1
ATOM 748 C C . LYS A 1 93 ? -11.508 25.875 -0.901 1 98.56 93 LYS A C 1
ATOM 750 O O . LYS A 1 93 ? -11.5 24.859 -1.6 1 98.56 93 LYS A O 1
ATOM 755 N N . GLY A 1 94 ? -10.508 26.734 -0.809 1 98.56 94 GLY A N 1
ATOM 756 C CA . GLY A 1 94 ? -9.25 26.453 -1.488 1 98.56 94 GLY A CA 1
ATOM 757 C C . GLY A 1 94 ? -8.586 25.172 -1.013 1 98.56 94 GLY A C 1
ATOM 758 O O . GLY A 1 94 ? -8.102 24.375 -1.823 1 98.56 94 GLY A O 1
ATOM 759 N N . ARG A 1 95 ? -8.594 24.969 0.32 1 98.56 95 ARG A N 1
ATOM 760 C CA . ARG A 1 95 ? -7.992 23.75 0.871 1 98.56 95 ARG A CA 1
ATOM 761 C C . ARG A 1 95 ? -8.781 22.516 0.458 1 98.56 95 ARG A C 1
ATOM 763 O O . ARG A 1 95 ? -8.195 21.484 0.103 1 98.56 95 ARG A O 1
ATOM 770 N N . TYR A 1 96 ? -10.094 22.656 0.504 1 98.81 96 TYR A N 1
ATOM 771 C CA . TYR A 1 96 ? -10.914 21.531 0.056 1 98.81 96 TYR A CA 1
ATOM 772 C C . TYR A 1 96 ? -10.586 21.156 -1.385 1 98.81 96 TYR A C 1
ATOM 774 O O . TYR A 1 96 ? -10.359 19.984 -1.692 1 98.81 96 TYR A O 1
ATOM 782 N N . SER A 1 97 ? -10.539 22.125 -2.254 1 98.75 97 SER A N 1
ATOM 783 C CA . SER A 1 97 ? -10.258 21.891 -3.664 1 98.75 97 SER A CA 1
ATOM 784 C C . SER A 1 97 ? -8.906 21.203 -3.846 1 98.75 97 SER A C 1
ATOM 786 O O . SER A 1 97 ? -8.781 20.25 -4.613 1 98.75 97 SER A O 1
ATOM 788 N N . SER A 1 98 ? -7.906 21.688 -3.133 1 98.31 98 SER A N 1
ATOM 789 C CA . SER A 1 98 ? -6.562 21.125 -3.225 1 98.31 98 SER A CA 1
ATOM 790 C C . SER A 1 98 ? -6.52 19.688 -2.717 1 98.31 98 SER A C 1
ATOM 792 O O . SER A 1 98 ? -5.957 18.812 -3.375 1 98.31 98 SER A O 1
ATOM 794 N N . TYR A 1 99 ? -7.148 19.469 -1.576 1 98.69 99 TYR A N 1
ATOM 795 C CA . TYR A 1 99 ? -7.172 18.125 -0.997 1 98.69 99 TYR A CA 1
ATOM 796 C C . TYR A 1 99 ? -7.938 17.156 -1.889 1 98.69 99 TYR A C 1
ATOM 798 O O . TYR A 1 99 ? -7.516 16.016 -2.08 1 98.69 99 TYR A O 1
ATOM 806 N N . LYS A 1 100 ? -9.039 17.625 -2.424 1 98.75 100 LYS A N 1
ATOM 807 C CA . LYS A 1 100 ? -9.859 16.781 -3.293 1 98.75 100 LYS A CA 1
ATOM 808 C C . LYS A 1 100 ? -9.086 16.375 -4.547 1 98.75 100 LYS A C 1
ATOM 810 O O . LYS A 1 100 ? -9.109 15.203 -4.938 1 98.75 100 LYS A O 1
ATOM 815 N N . ARG A 1 101 ? -8.445 17.312 -5.137 1 98.56 101 ARG A N 1
ATOM 816 C CA . ARG A 1 101 ? -7.633 17.031 -6.316 1 98.56 101 ARG A CA 1
ATOM 817 C C . ARG A 1 101 ? -6.527 16.031 -5.988 1 98.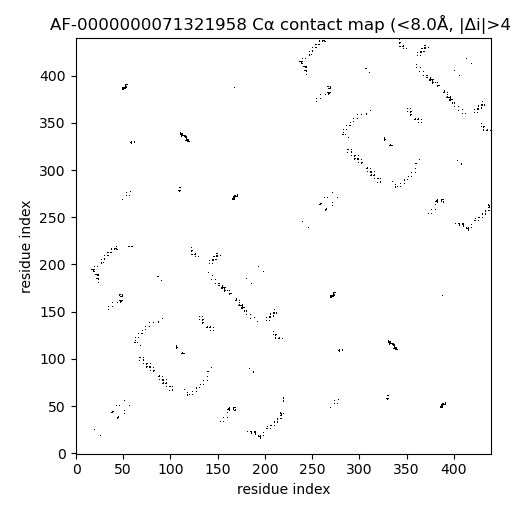56 101 ARG A C 1
ATOM 819 O O . ARG A 1 101 ? -6.301 15.078 -6.738 1 98.56 101 ARG A O 1
ATOM 826 N N . TYR A 1 102 ? -5.832 16.266 -4.91 1 98.25 102 TYR A N 1
ATOM 827 C CA . TYR A 1 102 ? -4.746 15.383 -4.5 1 98.25 102 TYR A CA 1
ATOM 828 C C . TYR A 1 102 ? -5.27 13.992 -4.188 1 98.25 102 TYR A C 1
ATOM 830 O O . TYR A 1 102 ? -4.648 12.992 -4.555 1 98.25 102 TYR A O 1
ATOM 838 N N . ALA A 1 103 ? -6.406 13.883 -3.523 1 98.44 103 ALA A N 1
ATOM 839 C CA . ALA A 1 103 ? -7.043 12.602 -3.234 1 98.44 103 ALA A CA 1
ATOM 840 C C . ALA A 1 103 ? -7.344 11.836 -4.52 1 98.44 103 ALA A C 1
ATOM 842 O O . ALA A 1 103 ? -7.09 10.633 -4.602 1 98.44 103 ALA A O 1
ATOM 843 N N . ASP A 1 104 ? -7.863 12.547 -5.5 1 98.19 104 ASP A N 1
ATOM 844 C CA . ASP A 1 104 ? -8.164 11.922 -6.781 1 98.19 104 ASP A CA 1
ATOM 845 C C . ASP A 1 104 ? -6.902 11.359 -7.43 1 98.19 104 ASP A C 1
ATOM 847 O O . ASP A 1 104 ? -6.91 10.242 -7.949 1 98.19 104 ASP A O 1
ATOM 851 N N . ILE A 1 105 ? -5.883 12.117 -7.348 1 97.88 105 ILE A N 1
ATOM 852 C CA . ILE A 1 105 ? -4.605 11.711 -7.93 1 97.88 105 ILE A CA 1
ATOM 853 C C . ILE A 1 105 ? -4.086 10.469 -7.207 1 97.88 105 ILE A C 1
ATOM 855 O O . ILE A 1 105 ? -3.652 9.508 -7.852 1 97.88 105 ILE A O 1
ATOM 859 N N . ILE A 1 106 ? -4.133 10.492 -5.887 1 97.81 106 ILE A N 1
ATOM 860 C CA . ILE A 1 106 ? -3.582 9.414 -5.07 1 97.81 106 ILE A CA 1
ATOM 861 C C . ILE A 1 106 ? -4.395 8.141 -5.289 1 97.81 106 ILE A C 1
ATOM 863 O O . ILE A 1 106 ? -3.826 7.055 -5.449 1 97.81 106 ILE A O 1
ATOM 867 N N . LEU A 1 107 ? -5.715 8.25 -5.312 1 97.88 107 LEU A N 1
ATOM 868 C CA . LEU A 1 107 ? -6.559 7.082 -5.535 1 97.88 107 LEU A CA 1
ATOM 869 C C . LEU A 1 107 ? -6.285 6.465 -6.902 1 97.88 107 LEU A C 1
ATOM 871 O O . LEU A 1 107 ? -6.223 5.238 -7.035 1 97.88 107 LEU A O 1
ATOM 875 N N . LYS A 1 108 ? -6.086 7.301 -7.887 1 97.06 108 LYS A N 1
ATOM 876 C CA . LYS A 1 108 ? -5.758 6.809 -9.219 1 97.06 108 LYS A CA 1
ATOM 877 C C . LYS A 1 108 ? -4.375 6.168 -9.25 1 97.06 108 LYS A C 1
ATOM 879 O O . LYS A 1 108 ? -4.191 5.094 -9.82 1 97.06 108 LYS A O 1
ATOM 884 N N . GLN A 1 109 ? -3.48 6.805 -8.586 1 96.12 109 GLN A N 1
ATOM 885 C CA . GLN A 1 109 ? -2.102 6.328 -8.547 1 96.12 109 GLN A CA 1
ATOM 886 C C . GLN A 1 109 ? -2.018 4.926 -7.957 1 96.12 109 GLN A C 1
ATOM 888 O O . GLN A 1 109 ? -1.271 4.078 -8.453 1 96.12 109 GLN A O 1
ATOM 893 N N . TYR A 1 110 ? -2.766 4.66 -6.945 1 95.88 110 TYR A N 1
ATOM 894 C CA . TYR A 1 110 ? -2.652 3.385 -6.25 1 95.88 110 TYR A CA 1
ATOM 895 C C . TYR A 1 110 ? -3.783 2.443 -6.652 1 95.88 110 TYR A C 1
ATOM 897 O O . TYR A 1 110 ? -4.055 1.461 -5.957 1 95.88 110 TYR A O 1
ATOM 905 N N . PHE A 1 111 ? -4.516 2.811 -7.734 1 94.56 111 PHE A N 1
ATOM 906 C CA . PHE A 1 111 ? -5.457 1.943 -8.43 1 94.56 111 PHE A CA 1
ATOM 907 C C . PHE A 1 111 ? -6.66 1.627 -7.551 1 94.56 111 PHE A C 1
ATOM 909 O O . PHE A 1 111 ? -7.121 0.485 -7.508 1 94.56 111 PHE A O 1
ATOM 916 N N . PHE A 1 112 ? -7.113 2.609 -6.906 1 96.81 112 PHE A N 1
ATOM 917 C CA . PHE A 1 112 ? -8.375 2.469 -6.195 1 96.81 112 PHE A CA 1
ATOM 918 C C . PHE A 1 112 ? -9.516 3.127 -6.969 1 96.81 112 PHE A C 1
ATOM 920 O O . PHE A 1 112 ? -9.422 4.301 -7.34 1 96.81 112 PHE A O 1
ATOM 927 N N . LYS A 1 113 ? -10.531 2.451 -7.301 1 94.56 113 LYS A N 1
ATOM 928 C CA . LYS A 1 113 ? -11.719 2.98 -7.973 1 94.56 113 LYS A CA 1
ATOM 929 C C . LYS A 1 113 ? -12.586 3.785 -7.012 1 94.56 113 LYS A C 1
ATOM 931 O O . LYS A 1 113 ? -13.367 4.633 -7.438 1 94.56 113 LYS A O 1
ATOM 936 N N . GLY A 1 114 ? -12.367 3.684 -5.758 1 93.38 114 GLY A N 1
ATOM 937 C CA . GLY A 1 114 ? -13.07 4.371 -4.688 1 93.38 114 GLY A CA 1
ATOM 938 C C . GLY A 1 114 ? -12.352 4.301 -3.357 1 93.38 114 GLY A C 1
ATOM 939 O O . GLY A 1 114 ? -11.203 3.857 -3.289 1 93.38 114 GLY A O 1
ATOM 940 N N . GLU A 1 115 ? -13 4.789 -2.361 1 95.69 115 GLU A N 1
ATOM 941 C CA . GLU A 1 115 ? -12.391 4.828 -1.034 1 95.69 115 GLU A CA 1
ATOM 942 C C . GLU A 1 115 ? -12.188 3.42 -0.481 1 95.69 115 GLU A C 1
ATOM 944 O O . GLU A 1 115 ? -13.148 2.666 -0.312 1 95.69 115 GLU A O 1
ATOM 949 N N . PRO A 1 116 ? -10.984 3.117 -0.235 1 97.44 116 PRO A N 1
ATOM 950 C CA . PRO A 1 116 ? -10.766 1.816 0.404 1 97.44 116 PRO A CA 1
ATOM 951 C C . PRO A 1 116 ? -11.203 1.797 1.865 1 97.44 116 PRO A C 1
ATOM 953 O O . PRO A 1 116 ? -11.133 2.82 2.549 1 97.44 116 PRO A O 1
ATOM 956 N N . PRO A 1 117 ? -11.68 0.66 2.326 1 97.5 117 PRO A N 1
ATOM 957 C CA . PRO A 1 117 ? -12.133 0.544 3.715 1 97.5 117 PRO A CA 1
ATOM 958 C C . PRO A 1 117 ? -10.969 0.396 4.699 1 97.5 117 PRO A C 1
ATOM 960 O O . PRO A 1 117 ? -10.75 -0.691 5.242 1 97.5 117 PRO A O 1
ATOM 963 N N . ILE A 1 118 ? -10.305 1.414 5.02 1 98.12 118 ILE A N 1
ATOM 964 C CA . ILE A 1 118 ? -9.102 1.421 5.84 1 98.12 118 ILE A CA 1
ATOM 965 C C . ILE A 1 118 ? -9.484 1.519 7.316 1 98.12 118 ILE A C 1
ATOM 967 O O . ILE A 1 118 ? -10.25 2.404 7.711 1 98.12 118 ILE A O 1
ATOM 971 N N . VAL A 1 119 ? -8.992 0.611 8.094 1 97.88 119 VAL A N 1
ATOM 972 C CA . VAL A 1 119 ? -9.133 0.685 9.539 1 97.88 119 VAL A CA 1
ATOM 973 C C . VAL A 1 119 ? -8.07 1.613 10.117 1 97.88 119 VAL A C 1
ATOM 975 O O . VAL A 1 119 ? -6.871 1.424 9.875 1 97.88 119 VAL A O 1
ATOM 978 N N . GLN A 1 120 ? -8.492 2.539 10.836 1 98.19 120 GLN A N 1
ATOM 979 C CA . GLN A 1 120 ? -7.566 3.502 11.414 1 98.19 120 GLN A CA 1
ATOM 980 C C . GLN A 1 120 ? -6.793 2.887 12.578 1 98.19 120 GLN A C 1
ATOM 982 O O . GLN A 1 120 ? -7.379 2.223 13.438 1 98.19 120 GLN A O 1
ATOM 987 N N . THR A 1 121 ? -5.52 3.066 12.586 1 98.06 121 THR A N 1
ATOM 988 C CA . THR A 1 121 ? -4.73 2.73 13.766 1 98.06 121 THR A CA 1
ATOM 989 C C . THR A 1 121 ? -5.109 3.627 14.938 1 98.06 121 THR A C 1
ATOM 991 O O . THR A 1 121 ? -5.746 4.668 14.758 1 98.06 121 THR A O 1
ATOM 994 N N . PRO A 1 122 ? -4.66 3.301 16.109 1 98.12 122 PRO A N 1
ATOM 995 C CA . PRO A 1 122 ? -4.953 4.156 17.266 1 98.12 122 PRO A CA 1
ATOM 996 C C . PRO A 1 122 ? -4.406 5.57 17.109 1 98.12 122 PRO A C 1
ATOM 998 O O . PRO A 1 122 ? -5.094 6.543 17.422 1 98.12 122 PRO A O 1
ATOM 1001 N N . ALA A 1 123 ? -3.213 5.719 16.594 1 98.56 123 ALA A N 1
ATOM 1002 C CA . ALA A 1 123 ? -2.625 7.039 16.391 1 98.56 123 ALA A CA 1
ATOM 1003 C C . ALA A 1 123 ? -3.439 7.852 15.383 1 98.56 123 ALA A C 1
ATOM 1005 O O . ALA A 1 123 ? -3.695 9.039 15.594 1 98.56 123 ALA A O 1
ATOM 1006 N N . MET A 1 124 ? -3.891 7.191 14.273 1 98.69 124 MET A N 1
ATOM 1007 C CA . MET A 1 124 ? -4.656 7.887 13.242 1 98.69 124 MET A CA 1
ATOM 1008 C C . MET A 1 124 ? -6.043 8.266 13.758 1 98.69 124 MET A C 1
ATOM 1010 O O . MET A 1 124 ? -6.551 9.344 13.445 1 98.69 124 MET A O 1
ATOM 1014 N N . LYS A 1 125 ? -6.621 7.426 14.586 1 98.62 125 LYS A N 1
ATOM 1015 C CA . LYS A 1 125 ? -7.918 7.715 15.195 1 98.62 125 LYS A CA 1
ATOM 1016 C C . LYS A 1 125 ? -7.848 8.969 16.062 1 98.62 125 LYS A C 1
ATOM 1018 O O . LYS A 1 125 ? -8.703 9.844 15.961 1 98.62 125 LYS A O 1
ATOM 1023 N N . LYS A 1 126 ? -6.848 8.992 16.891 1 98.81 126 LYS A N 1
ATOM 1024 C CA . LYS A 1 126 ? -6.645 10.156 17.75 1 98.81 126 LYS A CA 1
ATOM 1025 C C . LYS A 1 126 ? -6.43 11.422 16.922 1 98.81 126 LYS A C 1
ATOM 1027 O O . LYS A 1 126 ? -7.023 12.461 17.203 1 98.81 126 LYS A O 1
ATOM 1032 N N . TYR A 1 127 ? -5.621 11.305 15.938 1 98.88 127 TYR A N 1
ATOM 1033 C CA . TYR A 1 127 ? -5.277 12.398 15.031 1 98.88 127 TYR A CA 1
ATOM 1034 C C . TYR A 1 127 ? -6.523 12.984 14.383 1 98.88 127 TYR A C 1
ATOM 1036 O O . TYR A 1 127 ? -6.781 14.188 14.492 1 98.88 127 TYR A O 1
ATOM 1044 N N . LEU A 1 128 ? -7.387 12.156 13.82 1 98.88 128 LEU A N 1
ATOM 1045 C CA . LEU A 1 128 ? -8.578 12.594 13.102 1 98.88 128 LEU A CA 1
ATOM 1046 C C . LEU A 1 128 ? -9.656 13.07 14.07 1 98.88 128 LEU A C 1
ATOM 1048 O O . LEU A 1 128 ? -10.43 13.977 13.758 1 98.88 128 LEU A O 1
ATOM 1052 N N . ALA A 1 129 ? -9.625 12.453 15.281 1 98.88 129 ALA A N 1
ATOM 1053 C CA . ALA A 1 129 ? -10.578 12.906 16.297 1 98.88 129 ALA A CA 1
ATOM 1054 C C . ALA A 1 129 ? -10.312 14.359 16.672 1 98.88 129 ALA A C 1
ATOM 1056 O O . ALA A 1 129 ? -11.25 15.117 16.938 1 98.88 129 ALA A O 1
ATOM 1057 N N . TYR A 1 130 ? -9.102 14.719 16.703 1 98.88 130 TYR A N 1
ATOM 1058 C CA . TYR A 1 130 ? -8.773 16.109 17.031 1 98.88 130 TYR A CA 1
ATOM 1059 C C . TYR A 1 130 ? -9.305 17.062 15.969 1 98.88 130 TYR A C 1
ATOM 1061 O O . TYR A 1 130 ? -9.86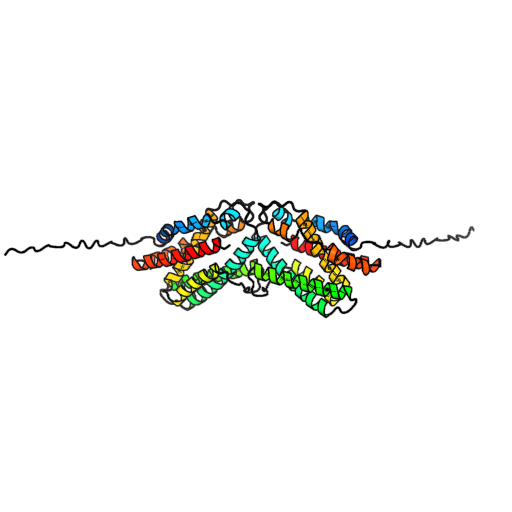7 18.109 16.297 1 98.88 130 TYR A O 1
ATOM 1069 N N . TYR A 1 131 ? -9.188 16.703 14.68 1 98.88 131 TYR A N 1
ATOM 1070 C CA . TYR A 1 131 ? -9.75 17.5 13.594 1 98.88 131 TYR A CA 1
ATOM 1071 C C . TYR A 1 131 ? -11.258 17.641 13.742 1 98.88 131 TYR A C 1
ATOM 1073 O O . TYR A 1 131 ? -11.812 18.719 13.57 1 98.88 131 TYR A O 1
ATOM 1081 N N . ARG A 1 132 ? -11.867 16.516 14.062 1 98.88 132 ARG A N 1
ATOM 1082 C CA . ARG A 1 132 ? -13.32 16.547 14.211 1 98.88 132 ARG A CA 1
ATOM 1083 C C . ARG A 1 132 ? -13.734 17.484 15.344 1 98.88 132 ARG A C 1
ATOM 1085 O O . ARG A 1 132 ? -14.719 18.219 15.219 1 98.88 132 ARG A O 1
ATOM 1092 N N . ASN A 1 133 ? -12.977 17.438 16.391 1 98.81 133 ASN A N 1
ATOM 1093 C CA . ASN A 1 133 ? -13.258 18.344 17.5 1 98.81 133 ASN A CA 1
ATOM 1094 C C . ASN A 1 133 ? -13.109 19.797 17.094 1 98.81 133 ASN A C 1
ATOM 1096 O O . ASN A 1 133 ? -13.945 20.641 17.438 1 98.81 133 ASN A O 1
ATOM 1100 N N . LEU A 1 134 ? -12.055 20.109 16.375 1 98.81 134 LEU A N 1
ATOM 1101 C CA . LEU A 1 134 ? -11.867 21.469 15.891 1 98.81 134 LEU A CA 1
ATOM 1102 C C . LEU A 1 134 ? -13.023 21.906 15 1 98.81 134 LEU A C 1
ATOM 1104 O O . LEU A 1 134 ? -13.531 23.016 15.125 1 98.81 134 LEU A O 1
ATOM 1108 N N . MET A 1 135 ? -13.43 21 14.078 1 98.62 135 MET A N 1
ATOM 1109 C CA . MET A 1 135 ? -14.5 21.281 13.125 1 98.62 135 MET A CA 1
ATOM 1110 C C . MET A 1 135 ? -15.82 21.516 13.844 1 98.62 135 MET A C 1
ATOM 1112 O O . MET A 1 135 ? -16.562 22.438 13.5 1 98.62 135 MET A O 1
ATOM 1116 N N . ASP A 1 136 ? -16.062 20.781 14.898 1 98.19 136 ASP A N 1
ATOM 1117 C CA . ASP A 1 136 ? -17.375 20.766 15.523 1 98.19 136 ASP A CA 1
ATOM 1118 C C . ASP A 1 136 ? -17.469 21.797 16.641 1 98.19 136 ASP A C 1
ATOM 1120 O O . ASP A 1 136 ? -18.547 22.344 16.906 1 98.19 136 ASP A O 1
ATOM 1124 N N . ASN A 1 137 ? -16.328 22.156 17.312 1 98.12 137 ASN A N 1
ATOM 1125 C CA . ASN A 1 137 ? -16.453 22.859 18.594 1 98.12 137 ASN A CA 1
ATOM 1126 C C . ASN A 1 137 ? -15.602 24.125 18.625 1 98.12 137 ASN A C 1
ATOM 1128 O O . ASN A 1 137 ? -15.617 24.859 19.609 1 98.12 137 ASN A O 1
ATOM 1132 N N . GLU A 1 138 ? -14.922 24.406 17.547 1 98.19 138 GLU A N 1
ATOM 1133 C CA . GLU A 1 138 ? -14.047 25.578 17.562 1 98.19 138 GLU A CA 1
ATOM 1134 C C . GLU A 1 138 ? -14.359 26.516 16.406 1 98.19 138 GLU A C 1
ATOM 1136 O O . GLU A 1 138 ? -15.078 26.156 15.469 1 98.19 138 GLU A O 1
ATOM 1141 N N . GLU A 1 139 ? -13.867 27.75 16.562 1 97.5 139 GLU A N 1
ATOM 1142 C CA . GLU A 1 139 ? -13.922 28.672 15.422 1 97.5 139 GLU A CA 1
ATOM 1143 C C . GLU A 1 139 ? -13.172 28.094 14.219 1 97.5 139 GLU A C 1
ATOM 1145 O O . GLU A 1 139 ? -12.117 27.484 14.375 1 97.5 139 GLU A O 1
ATOM 1150 N N . PRO A 1 140 ? -13.656 28.375 12.992 1 98.19 140 PRO A N 1
ATOM 1151 C CA . PRO A 1 140 ? -13.055 27.812 11.781 1 98.19 140 PRO A CA 1
ATOM 1152 C C . PRO A 1 140 ? -11.562 28.109 11.672 1 98.19 140 PRO A C 1
ATOM 1154 O O . PRO A 1 140 ? -10.812 27.312 11.102 1 98.19 140 PRO A O 1
ATOM 1157 N N . LEU A 1 141 ? -11.164 29.234 12.242 1 98.25 141 LEU A N 1
ATOM 1158 C CA . LEU A 1 141 ? -9.758 29.609 12.203 1 98.25 141 LEU A CA 1
ATOM 1159 C C . LEU A 1 141 ? -8.883 28.516 12.805 1 98.25 141 LEU A C 1
ATOM 1161 O O . LEU A 1 141 ? -7.785 28.25 12.312 1 98.25 141 LEU A O 1
ATOM 1165 N N . TYR A 1 142 ? -9.32 27.844 13.781 1 98.81 142 TYR A N 1
ATOM 1166 C CA . TYR A 1 142 ? -8.492 26.875 14.492 1 98.81 142 TYR A CA 1
ATOM 1167 C C . TYR A 1 142 ? -8.43 25.547 13.75 1 98.81 142 TYR A C 1
ATOM 1169 O O . TYR A 1 142 ? -7.516 24.75 13.969 1 98.81 142 TYR A O 1
ATOM 1177 N N . PHE A 1 143 ? -9.406 25.281 12.859 1 98.88 143 PHE A N 1
ATOM 1178 C CA . PHE A 1 143 ? -9.25 24.172 11.922 1 98.88 143 PHE A CA 1
ATOM 1179 C C . PHE A 1 143 ? -8.094 24.422 10.969 1 98.88 143 PHE A C 1
ATOM 1181 O O . PHE A 1 143 ? -7.289 23.531 10.703 1 98.88 143 PHE A O 1
ATOM 1188 N N . ALA A 1 144 ? -7.969 25.656 10.531 1 98.81 144 ALA A N 1
ATOM 1189 C CA . ALA A 1 144 ? -6.848 26.047 9.672 1 98.81 144 ALA A CA 1
ATOM 1190 C C . ALA A 1 144 ? -5.52 25.875 10.406 1 98.81 144 ALA A C 1
ATOM 1192 O O . ALA A 1 144 ? -4.559 25.344 9.852 1 98.81 144 ALA A O 1
ATOM 1193 N N . VAL A 1 145 ? -5.535 26.344 11.664 1 98.94 145 VAL A N 1
ATOM 1194 C CA . VAL A 1 145 ? -4.332 26.188 12.477 1 98.94 145 VAL A CA 1
ATOM 1195 C C . VAL A 1 145 ? -3.977 24.703 12.594 1 98.94 145 VAL A C 1
ATOM 1197 O O . VAL A 1 145 ? -2.805 24.328 12.508 1 98.94 145 VAL A O 1
ATOM 1200 N N . GLY A 1 146 ? -4.984 23.875 12.719 1 98.88 146 GLY A N 1
ATOM 1201 C CA . GLY A 1 146 ? -4.777 22.453 12.898 1 98.88 146 GLY A CA 1
ATOM 1202 C C . GLY A 1 146 ? -4.211 21.766 11.664 1 98.88 146 GLY A C 1
ATOM 1203 O O . GLY A 1 146 ? -3.582 20.719 11.766 1 98.88 146 GLY A O 1
ATOM 1204 N N . LEU A 1 147 ? -4.367 22.344 10.469 1 98.94 147 LEU A N 1
ATOM 1205 C CA . LEU A 1 147 ? -3.881 21.797 9.211 1 98.94 147 LEU A CA 1
ATOM 1206 C C . LEU A 1 147 ? -2.406 22.125 9 1 98.94 147 LEU A C 1
ATOM 1208 O O . LEU A 1 147 ? -1.719 21.453 8.234 1 98.94 147 LEU A O 1
ATOM 1212 N N . LEU A 1 148 ? -1.905 23.078 9.656 1 98.94 148 LEU A N 1
ATOM 1213 C CA . LEU A 1 148 ? -0.609 23.672 9.344 1 98.94 148 LEU A CA 1
ATOM 1214 C C . LEU A 1 148 ? 0.526 22.734 9.742 1 98.94 148 LEU A C 1
ATOM 1216 O O . LEU A 1 148 ? 1.523 22.625 9.023 1 98.94 148 LEU A O 1
ATOM 1220 N N . PRO A 1 149 ? 0.441 22.016 10.906 1 98.88 149 PRO A N 1
ATOM 1221 C CA . PRO A 1 149 ? 1.539 21.125 11.281 1 98.88 149 PRO A CA 1
ATOM 1222 C C . PRO A 1 149 ? 1.876 20.109 10.195 1 98.88 149 PRO A C 1
ATOM 1224 O O . PRO A 1 149 ? 3.051 19.891 9.883 1 98.88 149 PRO A O 1
ATOM 1227 N N . CYS A 1 150 ? 0.913 19.469 9.562 1 98.75 150 CYS A N 1
ATOM 1228 C CA . CYS A 1 150 ? 1.18 18.547 8.469 1 98.75 150 CYS A CA 1
ATOM 1229 C C . CYS A 1 150 ? 1.873 19.25 7.309 1 98.75 150 CYS A C 1
ATOM 1231 O O . CYS A 1 150 ? 2.904 18.781 6.82 1 98.75 150 CYS A O 1
ATOM 1233 N N . ALA A 1 151 ? 1.396 20.406 6.953 1 98.62 151 ALA A N 1
ATOM 1234 C CA . ALA A 1 151 ? 1.893 21.141 5.797 1 98.62 151 ALA A CA 1
ATOM 1235 C C . ALA A 1 151 ? 3.334 21.594 6.012 1 98.62 151 ALA A C 1
ATOM 1237 O O . ALA A 1 151 ? 4.125 21.641 5.066 1 98.62 151 ALA A O 1
ATOM 1238 N N . ARG A 1 152 ? 3.641 21.922 7.191 1 98.69 152 ARG A N 1
ATOM 1239 C CA . ARG A 1 152 ? 4.961 22.5 7.445 1 98.69 152 ARG A CA 1
ATOM 1240 C C . ARG A 1 152 ? 5.957 21.406 7.84 1 98.69 152 ARG A C 1
ATOM 1242 O O . ARG A 1 152 ? 7.094 21.391 7.359 1 98.69 152 ARG A O 1
ATOM 1249 N N . LEU A 1 153 ? 5.559 20.484 8.695 1 98.94 153 LEU A N 1
ATOM 1250 C CA . LEU A 1 153 ? 6.457 19.453 9.195 1 98.94 153 LEU A CA 1
ATOM 1251 C C . LEU A 1 153 ? 6.941 18.562 8.047 1 98.94 153 LEU A C 1
ATOM 1253 O O . LEU A 1 153 ? 8.133 18.25 7.965 1 98.94 153 LEU A O 1
ATOM 1257 N N . TRP A 1 154 ? 6.043 18.141 7.176 1 98.81 154 TRP A N 1
ATOM 1258 C CA . TRP A 1 154 ? 6.402 17.188 6.125 1 98.81 154 TRP A CA 1
ATOM 1259 C C . TRP A 1 154 ? 7.422 17.812 5.168 1 98.81 154 TRP A C 1
ATOM 1261 O O . TRP A 1 154 ? 8.344 17.125 4.715 1 98.81 154 TRP A O 1
ATOM 1271 N N . VAL A 1 155 ? 7.27 19.109 4.852 1 98.81 155 VAL A N 1
ATOM 1272 C CA . VAL A 1 155 ? 8.25 19.812 4.039 1 98.81 155 VAL A CA 1
ATOM 1273 C C . VAL A 1 155 ? 9.602 19.828 4.754 1 98.81 155 VAL A C 1
ATOM 1275 O O . VAL A 1 155 ? 10.633 19.531 4.152 1 98.81 155 VAL A O 1
ATOM 1278 N N . TRP A 1 156 ? 9.547 20.141 6.016 1 98.88 156 TRP A N 1
ATOM 1279 C CA . TRP A 1 156 ? 10.766 20.234 6.809 1 98.88 156 TRP A CA 1
ATOM 1280 C C . TRP A 1 156 ? 11.461 18.875 6.902 1 98.88 156 TRP A C 1
ATOM 1282 O O . TRP A 1 156 ? 12.68 18.781 6.734 1 98.88 156 TRP A O 1
ATOM 1292 N N . LEU A 1 157 ? 10.734 17.797 7.145 1 98.94 157 LEU A N 1
ATOM 1293 C CA . LEU A 1 157 ? 11.297 16.453 7.203 1 98.94 157 LEU A CA 1
ATOM 1294 C C . LEU A 1 157 ? 11.961 16.078 5.883 1 98.94 157 LEU A C 1
ATOM 1296 O O . LEU A 1 157 ? 13.102 15.617 5.867 1 98.94 157 LEU A O 1
ATOM 1300 N N . ALA A 1 158 ? 11.234 16.266 4.773 1 98.75 158 ALA A N 1
ATOM 1301 C CA . ALA A 1 158 ? 11.742 15.898 3.455 1 98.75 158 ALA A CA 1
ATOM 1302 C C . ALA A 1 158 ? 13.047 16.625 3.152 1 98.75 158 ALA A C 1
ATOM 1304 O O . ALA A 1 158 ? 13.984 16.031 2.609 1 98.75 158 ALA A O 1
ATOM 1305 N N . LYS A 1 159 ? 13.141 17.875 3.555 1 98.44 159 LYS A N 1
ATOM 1306 C CA . LYS A 1 159 ? 14.32 18.688 3.273 1 98.44 159 LYS A CA 1
ATOM 1307 C C . LYS A 1 159 ? 15.484 18.312 4.176 1 98.44 159 LYS A C 1
ATOM 1309 O O . LYS A 1 159 ? 16.641 18.469 3.801 1 98.44 159 LYS A O 1
ATOM 1314 N N . ASN A 1 160 ? 15.172 17.766 5.344 1 98.56 160 ASN A N 1
ATOM 1315 C CA . ASN A 1 160 ? 16.234 17.578 6.32 1 98.56 160 ASN A CA 1
ATOM 1316 C C . ASN A 1 160 ? 16.656 16.109 6.395 1 98.56 160 ASN A C 1
ATOM 1318 O O . ASN A 1 160 ? 17.641 15.773 7.07 1 98.56 160 ASN A O 1
ATOM 1322 N N . LEU A 1 161 ? 15.953 15.227 5.758 1 98.31 161 LEU A N 1
ATOM 1323 C CA . LEU A 1 161 ? 16.406 13.844 5.617 1 98.31 161 LEU A CA 1
ATOM 1324 C C . LEU A 1 161 ? 17.406 13.711 4.473 1 98.31 161 LEU A C 1
ATOM 1326 O O . LEU A 1 161 ? 17.172 14.242 3.381 1 98.31 161 LEU A O 1
ATOM 1330 N N . ASN A 1 162 ? 18.516 13.117 4.746 1 97.88 162 ASN A N 1
ATOM 1331 C CA . ASN A 1 162 ? 19.516 12.836 3.713 1 97.88 162 ASN A CA 1
ATOM 1332 C C . ASN A 1 162 ? 19.203 11.539 2.975 1 97.88 162 ASN A C 1
ATOM 1334 O O . ASN A 1 162 ? 19.641 10.469 3.389 1 97.88 162 ASN A O 1
ATOM 1338 N N . THR A 1 163 ? 18.484 11.641 1.93 1 97.44 163 THR A N 1
ATOM 1339 C CA . THR A 1 163 ? 18.016 10.5 1.148 1 97.44 163 THR A CA 1
ATOM 1340 C C . THR A 1 163 ? 18.453 10.625 -0.309 1 97.44 163 THR A C 1
ATOM 1342 O O . THR A 1 163 ? 17.812 11.328 -1.094 1 97.44 163 THR A O 1
ATOM 1345 N N . PRO A 1 164 ? 19.516 9.969 -0.712 1 97.44 164 PRO A N 1
ATOM 1346 C CA . PRO A 1 164 ? 20 10.086 -2.092 1 97.44 164 PRO A CA 1
ATOM 1347 C C . PRO A 1 164 ? 19.062 9.414 -3.098 1 97.44 164 PRO A C 1
ATOM 1349 O O . PRO A 1 164 ? 18.203 8.617 -2.711 1 97.44 164 PRO A O 1
ATOM 1352 N N . PRO A 1 165 ? 19.234 9.656 -4.398 1 96.69 165 PRO A N 1
ATOM 1353 C CA . PRO A 1 165 ? 18.344 9.133 -5.434 1 96.69 165 PRO A CA 1
ATOM 1354 C C . PRO A 1 165 ? 18.344 7.605 -5.508 1 96.69 165 PRO A C 1
ATOM 1356 O O . PRO A 1 165 ? 17.406 7.004 -6.039 1 96.69 165 PRO A O 1
ATOM 1359 N N . THR A 1 166 ? 19.328 6.918 -4.984 1 96.75 166 THR A N 1
ATOM 1360 C CA . THR A 1 166 ? 19.438 5.465 -5.031 1 96.75 166 THR A CA 1
ATOM 1361 C C . THR A 1 166 ? 18.703 4.828 -3.855 1 96.75 166 THR A C 1
ATOM 1363 O O . THR A 1 166 ? 18.578 3.604 -3.779 1 96.75 166 THR A O 1
ATOM 1366 N N . ASN A 1 167 ? 18.219 5.672 -2.977 1 97.94 167 ASN A N 1
ATOM 1367 C CA . ASN A 1 167 ? 17.438 5.246 -1.815 1 97.94 167 ASN A CA 1
ATOM 1368 C C . ASN A 1 167 ? 16 4.918 -2.193 1 97.94 167 ASN A C 1
ATOM 1370 O O . ASN A 1 167 ? 15.383 5.641 -2.977 1 97.94 167 ASN A O 1
ATOM 1374 N N . ALA A 1 168 ? 15.453 3.891 -1.622 1 98.56 168 ALA A N 1
ATOM 1375 C CA . ALA A 1 168 ? 14.117 3.416 -1.95 1 98.56 168 ALA A CA 1
ATOM 1376 C C . ALA A 1 168 ? 13.062 4.484 -1.656 1 98.56 168 ALA A C 1
ATOM 1378 O O . ALA A 1 168 ? 11.969 4.453 -2.213 1 98.56 168 ALA A O 1
ATOM 1379 N N . TYR A 1 169 ? 13.375 5.504 -0.807 1 98.75 169 TYR A N 1
ATOM 1380 C CA . TYR A 1 169 ? 12.367 6.449 -0.327 1 98.75 169 TYR A CA 1
ATOM 1381 C C . TYR A 1 169 ? 12.664 7.855 -0.827 1 98.75 169 TYR A C 1
ATOM 1383 O O . TYR A 1 169 ? 12.219 8.844 -0.228 1 98.75 169 TYR A O 1
ATOM 1391 N N . TYR A 1 170 ? 13.391 7.922 -1.893 1 98.62 170 TYR A N 1
ATOM 1392 C CA . TYR A 1 170 ? 13.734 9.203 -2.496 1 98.62 170 TYR A CA 1
ATOM 1393 C C . TYR A 1 170 ? 12.5 9.891 -3.07 1 98.62 170 TYR A C 1
ATOM 1395 O O . TYR A 1 170 ? 12.352 11.109 -2.951 1 98.62 170 TYR A O 1
ATOM 1403 N N . THR A 1 171 ? 11.641 9.156 -3.65 1 98.19 171 THR A N 1
ATOM 1404 C CA . THR A 1 171 ? 10.43 9.727 -4.23 1 98.19 171 THR A CA 1
ATOM 1405 C C . THR A 1 171 ? 9.586 10.406 -3.16 1 98.19 171 THR A C 1
ATOM 1407 O O . THR A 1 171 ? 9 11.461 -3.4 1 98.19 171 THR A O 1
ATOM 1410 N N . TRP A 1 172 ? 9.5 9.812 -1.973 1 98.38 172 TRP A N 1
ATOM 1411 C CA . TRP A 1 172 ? 8.781 10.438 -0.869 1 98.38 172 TRP A CA 1
ATOM 1412 C C . TRP A 1 172 ? 9.352 11.82 -0.567 1 98.38 172 TRP A C 1
ATOM 1414 O O . TRP A 1 172 ? 8.602 12.781 -0.388 1 98.38 172 TRP A O 1
ATOM 1424 N N . LYS A 1 173 ? 10.68 11.875 -0.522 1 98.38 173 LYS A N 1
ATOM 1425 C CA . LYS A 1 173 ? 11.352 13.148 -0.282 1 98.38 173 LYS A CA 1
ATOM 1426 C C . LYS A 1 173 ? 10.992 14.172 -1.353 1 98.38 173 LYS A C 1
ATOM 1428 O O . LYS A 1 173 ? 10.578 15.297 -1.034 1 98.38 173 LYS A O 1
ATOM 1433 N N . VAL A 1 174 ? 11.078 13.789 -2.58 1 98.12 174 VAL A N 1
ATOM 1434 C CA . VAL A 1 174 ? 10.852 14.695 -3.707 1 98.12 174 VAL A CA 1
ATOM 1435 C C . VAL A 1 174 ? 9.398 15.172 -3.695 1 98.12 174 VAL A C 1
ATOM 1437 O O . VAL A 1 174 ? 9.125 16.359 -3.92 1 98.12 174 VAL A O 1
ATOM 1440 N N . ASP A 1 175 ? 8.508 14.312 -3.34 1 97.12 175 ASP A N 1
ATOM 1441 C CA . ASP A 1 175 ? 7.086 14.625 -3.361 1 97.12 175 ASP A CA 1
ATOM 1442 C C . ASP A 1 175 ? 6.715 15.57 -2.225 1 97.12 175 ASP A C 1
ATOM 1444 O O . ASP A 1 175 ? 5.684 16.25 -2.285 1 97.12 175 ASP A O 1
ATOM 1448 N N . ASN A 1 176 ? 7.551 15.664 -1.176 1 98 176 ASN A N 1
ATOM 1449 C CA . ASN A 1 176 ? 7.121 16.391 0.01 1 98 176 ASN A CA 1
ATOM 1450 C C . ASN A 1 176 ? 7.977 17.641 0.241 1 98 176 ASN A C 1
ATOM 1452 O O . ASN A 1 176 ? 7.602 18.516 1.013 1 98 176 ASN A O 1
ATOM 1456 N N . MET A 1 177 ? 9.07 17.828 -0.539 1 97.81 177 MET A N 1
ATOM 1457 C CA . MET A 1 177 ? 10.039 18.859 -0.193 1 97.81 177 MET A CA 1
ATOM 1458 C C . MET A 1 177 ? 9.688 20.188 -0.859 1 97.81 177 MET A C 1
ATOM 1460 O O . MET A 1 177 ? 10.258 21.219 -0.531 1 97.81 177 MET A O 1
ATOM 1464 N N . GLY A 1 178 ? 8.688 20.203 -1.755 1 96.88 178 GLY A N 1
ATOM 1465 C CA . GLY A 1 178 ? 8.461 21.391 -2.57 1 96.88 178 GLY A CA 1
ATOM 1466 C C . GLY A 1 178 ? 7.332 22.266 -2.051 1 96.88 178 GLY A C 1
ATOM 1467 O O . GLY A 1 178 ? 6.965 23.25 -2.684 1 96.88 178 GLY A O 1
ATOM 1468 N N . GLY A 1 179 ? 6.734 22 -0.896 1 96.62 179 GLY A N 1
ATOM 1469 C CA . GLY A 1 179 ? 5.602 22.75 -0.382 1 96.62 179 GLY A CA 1
ATOM 1470 C C . GLY A 1 179 ? 5.973 24.141 0.108 1 96.62 179 GLY A C 1
ATOM 1471 O O . GLY A 1 179 ? 7.098 24.359 0.564 1 96.62 179 GLY A O 1
ATOM 1472 N N . HIS A 1 180 ? 4.973 25.062 -0.003 1 98.06 180 HIS A N 1
ATOM 1473 C CA . HIS A 1 180 ? 5.117 26.438 0.48 1 98.06 180 HIS A CA 1
ATOM 1474 C C . HIS A 1 180 ? 3.928 26.844 1.34 1 98.06 180 HIS A C 1
ATOM 1476 O O . HIS A 1 180 ? 3.186 27.766 0.983 1 98.06 180 HIS A O 1
ATOM 1482 N N . PRO A 1 181 ? 3.861 26.234 2.537 1 98.19 181 PRO A N 1
ATOM 1483 C CA . PRO A 1 181 ? 2.693 26.516 3.371 1 98.19 181 PRO A CA 1
ATOM 1484 C C . PRO A 1 181 ? 2.621 27.984 3.797 1 98.19 181 PRO A C 1
ATOM 1486 O O . PRO A 1 181 ? 1.534 28.5 4.074 1 98.19 181 PRO A O 1
ATOM 1489 N N . GLU A 1 182 ? 3.734 28.734 3.799 1 98.38 182 GLU A N 1
ATOM 1490 C CA . GLU A 1 182 ? 3.725 30.141 4.18 1 98.38 182 GLU A CA 1
ATOM 1491 C C . GLU A 1 182 ? 2.836 30.953 3.246 1 98.38 182 GLU A C 1
ATOM 1493 O O . GLU A 1 182 ? 2.217 31.938 3.67 1 98.38 182 GLU A O 1
ATOM 1498 N N . LYS A 1 183 ? 2.74 30.516 1.983 1 97.81 183 LYS A N 1
ATOM 1499 C CA . LYS A 1 183 ? 1.955 31.266 0.997 1 97.81 183 LYS A CA 1
ATOM 1500 C C . LYS A 1 183 ? 0.46 31.125 1.271 1 97.81 183 LYS A C 1
ATOM 1502 O O . LYS A 1 183 ? -0.323 32 0.923 1 97.81 183 LYS A O 1
ATOM 1507 N N . THR A 1 184 ? 0.079 30.094 1.946 1 96.75 184 THR A N 1
ATOM 1508 C CA . THR A 1 184 ? -1.331 29.781 2.152 1 96.75 184 THR A CA 1
ATOM 1509 C C . THR A 1 184 ? -1.777 30.188 3.551 1 96.75 184 THR A C 1
ATOM 1511 O O . THR A 1 184 ? -2.916 30.625 3.742 1 96.75 184 THR A O 1
ATOM 1514 N N . TYR A 1 185 ? -0.881 30.141 4.566 1 98.56 185 TYR A N 1
ATOM 1515 C CA . TYR A 1 185 ? -1.312 30.188 5.957 1 98.56 185 TYR A CA 1
ATOM 1516 C C . TYR A 1 185 ? -0.901 31.5 6.609 1 98.56 185 TYR A C 1
ATOM 1518 O O . TYR A 1 185 ? -1.628 32.031 7.445 1 98.56 185 TYR A O 1
ATOM 1526 N N . ARG A 1 186 ? 0.17 32.125 6.207 1 98.56 186 ARG A N 1
ATOM 1527 C CA . ARG A 1 186 ? 0.808 33.188 6.965 1 98.56 186 ARG A CA 1
ATOM 1528 C C . ARG A 1 186 ? -0.103 34.406 7.066 1 98.56 186 ARG A C 1
ATOM 1530 O O . ARG A 1 186 ? -0.372 34.906 8.164 1 98.56 186 ARG A O 1
ATOM 1537 N N . ALA A 1 187 ? -0.582 34.875 5.902 1 97.88 187 ALA A N 1
ATOM 1538 C CA . ALA A 1 187 ? -1.401 36.094 5.902 1 97.88 187 ALA A CA 1
ATOM 1539 C C . ALA A 1 187 ? -2.664 35.906 6.734 1 97.88 187 ALA A C 1
ATOM 1541 O O . ALA A 1 187 ? -3.062 36.781 7.488 1 97.88 187 ALA A O 1
ATOM 1542 N N . LEU A 1 188 ? -3.256 34.75 6.668 1 98.12 188 LEU A N 1
ATOM 1543 C CA . LEU A 1 188 ? -4.496 34.438 7.375 1 98.12 188 LEU A CA 1
ATOM 1544 C C . LEU A 1 188 ? -4.27 34.406 8.883 1 98.12 188 LEU A C 1
ATOM 1546 O O . LEU A 1 188 ? -5.016 35.031 9.633 1 98.12 188 LEU A O 1
ATOM 1550 N N . LEU A 1 189 ? -3.262 33.719 9.32 1 98.38 189 LEU A N 1
ATOM 1551 C CA . LEU A 1 189 ? -2.973 33.594 10.742 1 98.38 189 LEU A CA 1
ATOM 1552 C C . LEU A 1 189 ? -2.605 34.938 11.344 1 98.38 189 LEU A C 1
ATOM 1554 O O . LEU A 1 189 ? -3.111 35.312 12.398 1 98.38 189 LEU A O 1
ATOM 1558 N N . ASN A 1 190 ? -1.778 35.688 10.609 1 98.06 190 ASN A N 1
ATOM 1559 C CA . ASN A 1 190 ? -1.337 37 11.117 1 98.06 190 ASN A CA 1
ATOM 1560 C C . ASN A 1 190 ? -2.488 38 11.18 1 98.06 190 ASN A C 1
ATOM 1562 O O . ASN A 1 190 ? -2.508 38.875 12.039 1 98.06 190 ASN A O 1
ATOM 1566 N N . LYS A 1 191 ? -3.434 37.844 10.336 1 97.56 191 LYS A N 1
ATOM 1567 C CA . LYS A 1 191 ? -4.582 38.75 10.312 1 97.56 191 LYS A CA 1
ATOM 1568 C C . LYS A 1 191 ? -5.508 38.5 11.5 1 97.56 191 LYS A C 1
ATOM 1570 O O . LYS A 1 191 ? -6.043 39.438 12.086 1 97.56 191 LYS A O 1
ATOM 1575 N N . TYR A 1 192 ? -5.672 37.25 11.953 1 97.5 192 TYR A N 1
ATOM 1576 C CA . TYR A 1 192 ? -6.773 36.938 12.859 1 97.5 192 TYR A CA 1
ATOM 1577 C C . TYR A 1 192 ? -6.258 36.562 14.242 1 97.5 192 TYR A C 1
ATOM 1579 O O . TYR A 1 192 ? -7.02 36.562 15.211 1 97.5 192 TYR A O 1
ATOM 1587 N N . LEU A 1 193 ? -4.984 36.188 14.305 1 97.69 193 LEU A N 1
ATOM 1588 C CA . LEU A 1 193 ? -4.406 35.875 15.609 1 97.69 193 LEU A CA 1
ATOM 1589 C C . LEU A 1 193 ? -3.641 37.062 16.172 1 97.69 193 LEU A C 1
ATOM 1591 O O . LEU A 1 193 ? -2.416 37 16.312 1 97.69 193 LEU A O 1
ATOM 1595 N N . LYS A 1 194 ? -4.402 37.938 16.734 1 95.12 194 LYS A N 1
ATOM 1596 C CA . LYS A 1 194 ? -3.836 39.25 17.094 1 95.12 194 LYS A CA 1
ATOM 1597 C C . LYS A 1 194 ? -3.705 39.375 18.594 1 95.12 194 LYS A C 1
ATOM 1599 O O . LYS A 1 194 ? -2.936 40.219 19.078 1 95.12 194 LYS A O 1
ATOM 1604 N N . THR A 1 195 ? -4.43 38.625 19.375 1 95.75 195 THR A N 1
ATOM 1605 C CA . THR A 1 195 ? -4.371 38.75 20.828 1 95.75 195 THR A CA 1
ATOM 1606 C C . THR A 1 195 ? -3.566 37.594 21.438 1 95.75 195 THR A C 1
ATOM 1608 O O . THR A 1 195 ? -3.5 36.531 20.875 1 95.75 195 THR A O 1
ATOM 1611 N N . PRO A 1 196 ? -2.984 37.875 22.562 1 95.94 196 PRO A N 1
ATOM 1612 C CA . PRO A 1 196 ? -2.236 36.781 23.219 1 95.94 196 PRO A CA 1
ATOM 1613 C C . PRO A 1 196 ? -3.086 35.562 23.484 1 95.94 196 PRO A C 1
ATOM 1615 O O . PRO A 1 196 ? -2.584 34.438 23.406 1 95.94 196 PRO A O 1
ATOM 1618 N N . GLU A 1 197 ? -4.312 35.75 23.75 1 96.5 197 GLU A N 1
ATOM 1619 C CA . GLU A 1 197 ? -5.211 34.625 24.031 1 96.5 197 GLU A CA 1
ATOM 1620 C C . GLU A 1 197 ? -5.418 33.75 22.797 1 96.5 197 GLU A C 1
ATOM 1622 O O . GLU A 1 197 ? -5.367 32.531 22.875 1 96.5 197 GLU A O 1
ATOM 1627 N N . LYS A 1 198 ? -5.66 34.375 21.672 1 97.56 198 LYS A N 1
ATOM 1628 C CA . LYS A 1 198 ? -5.855 33.656 20.438 1 97.56 198 LYS A CA 1
ATOM 1629 C C . LYS A 1 198 ? -4.578 32.938 20 1 97.56 198 LYS A C 1
ATOM 1631 O O . LYS A 1 198 ? -4.629 31.797 19.516 1 97.56 198 LYS A O 1
ATOM 1636 N N . VAL A 1 199 ? -3.459 33.594 20.172 1 98.44 199 VAL A N 1
ATOM 1637 C CA . VAL A 1 199 ? -2.174 33.031 19.812 1 98.44 199 VAL A CA 1
ATOM 1638 C C . VAL A 1 199 ? -1.887 31.812 20.719 1 98.44 199 VAL A C 1
ATOM 1640 O O . VAL A 1 199 ? -1.408 30.781 20.234 1 98.44 199 VAL A O 1
ATOM 1643 N N . LYS A 1 200 ? -2.143 31.969 22 1 98.25 200 LYS A N 1
ATOM 1644 C CA . LYS A 1 200 ? -1.954 30.875 22.938 1 98.25 200 LYS A CA 1
ATOM 1645 C C . LYS A 1 200 ? -2.811 29.672 22.547 1 98.25 200 LYS A C 1
ATOM 1647 O O . LYS A 1 200 ? -2.338 28.531 22.562 1 98.25 200 LYS A O 1
ATOM 1652 N N . LYS A 1 201 ? -4.027 29.906 22.172 1 98.5 201 LYS A N 1
ATOM 1653 C CA . LYS A 1 201 ? -4.914 28.828 21.734 1 98.5 201 LYS A CA 1
ATOM 1654 C C . LYS A 1 201 ? -4.414 28.188 20.438 1 98.5 201 LYS A C 1
ATOM 1656 O O . LYS A 1 201 ? -4.41 26.969 20.312 1 98.5 201 LYS A O 1
ATOM 1661 N N . ALA A 1 202 ? -3.988 29.016 19.531 1 98.81 202 ALA A N 1
ATOM 1662 C CA . ALA A 1 202 ? -3.432 28.516 18.266 1 98.81 202 ALA A CA 1
ATOM 1663 C C . ALA A 1 202 ? -2.221 27.625 18.531 1 98.81 202 ALA A C 1
ATOM 1665 O O . ALA A 1 202 ? -2.072 26.562 17.906 1 98.81 202 ALA A O 1
ATOM 1666 N N . ASN A 1 203 ? -1.394 28.062 19.438 1 98.88 203 ASN A N 1
ATOM 1667 C CA . ASN A 1 203 ? -0.222 27.266 19.781 1 98.88 203 ASN A CA 1
ATOM 1668 C C . ASN A 1 203 ? -0.618 25.922 20.391 1 98.88 203 ASN A C 1
ATOM 1670 O O . ASN A 1 203 ? 0.025 24.906 20.125 1 98.88 203 ASN A O 1
ATOM 1674 N N . THR A 1 204 ? -1.601 25.922 21.219 1 98.88 204 THR A N 1
ATOM 1675 C CA . THR A 1 204 ? -2.094 24.688 21.797 1 98.88 204 THR A CA 1
ATOM 1676 C C . THR A 1 204 ? -2.566 23.719 20.703 1 98.88 204 THR A C 1
ATOM 1678 O O . THR A 1 204 ? -2.23 22.531 20.734 1 98.88 204 THR A O 1
ATOM 1681 N N . VAL A 1 205 ? -3.332 24.219 19.734 1 98.94 205 VAL A N 1
ATOM 1682 C CA . VAL A 1 205 ? -3.842 23.438 18.625 1 98.94 205 VAL A CA 1
ATOM 1683 C C . VAL A 1 205 ? -2.68 22.922 17.766 1 98.94 205 VAL A C 1
ATOM 1685 O O . VAL A 1 205 ? -2.609 21.734 17.438 1 98.94 205 VAL A O 1
ATOM 1688 N N . PHE A 1 206 ? -1.751 23.828 17.453 1 98.94 206 PHE A N 1
ATOM 1689 C CA . PHE A 1 206 ? -0.588 23.484 16.641 1 98.94 206 PHE A CA 1
ATOM 1690 C C . PHE A 1 206 ? 0.234 22.391 17.312 1 98.94 206 PHE A C 1
ATOM 1692 O O . PHE A 1 206 ? 0.586 21.391 16.672 1 98.94 206 PHE A O 1
ATOM 1699 N N . ARG A 1 207 ? 0.458 22.562 18.578 1 98.94 207 ARG A N 1
ATOM 1700 C CA . ARG A 1 207 ? 1.277 21.609 19.312 1 98.94 207 ARG A CA 1
ATOM 1701 C C . ARG A 1 207 ? 0.603 20.234 19.359 1 98.94 207 ARG A C 1
ATOM 1703 O O . ARG A 1 207 ? 1.263 19.203 19.203 1 98.94 207 ARG A O 1
ATOM 1710 N N . ALA A 1 208 ? -0.668 20.203 19.594 1 98.94 208 ALA A N 1
ATOM 1711 C CA . ALA A 1 208 ? -1.404 18.953 19.641 1 98.94 208 ALA A CA 1
ATOM 1712 C C . ALA A 1 208 ? -1.3 18.203 18.312 1 98.94 208 ALA A C 1
ATOM 1714 O O . ALA A 1 208 ? -1.073 17 18.281 1 98.94 208 ALA A O 1
ATOM 1715 N N . GLN A 1 209 ? -1.435 18.922 17.219 1 98.94 209 GLN A N 1
ATOM 1716 C CA . GLN A 1 209 ? -1.396 18.281 15.898 1 98.94 209 GLN A CA 1
ATOM 1717 C C . GLN A 1 209 ? 0.031 17.906 15.523 1 98.94 209 GLN A C 1
ATOM 1719 O O . GLN A 1 209 ? 0.248 16.906 14.836 1 98.94 209 GLN A O 1
ATOM 1724 N N . MET A 1 210 ? 1.033 18.703 15.984 1 98.94 210 MET A N 1
ATOM 1725 C CA . MET A 1 210 ? 2.424 18.281 15.844 1 98.94 210 MET A CA 1
ATOM 1726 C C . MET A 1 210 ? 2.666 16.953 16.562 1 98.94 210 MET A C 1
ATOM 1728 O O . MET A 1 210 ? 3.355 16.078 16.047 1 98.94 210 MET A O 1
ATOM 1732 N N . GLN A 1 211 ? 2.086 16.859 17.734 1 98.94 211 GLN A N 1
ATOM 1733 C CA . GLN A 1 211 ? 2.223 15.617 18.5 1 98.94 211 GLN A CA 1
ATOM 1734 C C . GLN A 1 211 ? 1.536 14.461 17.781 1 98.94 211 GLN A C 1
ATOM 1736 O O . GLN A 1 211 ? 2.045 13.336 17.781 1 98.94 211 GLN A O 1
ATOM 1741 N N . ASN A 1 212 ? 0.368 14.688 17.203 1 98.94 212 ASN A N 1
ATOM 1742 C CA . ASN A 1 212 ? -0.315 13.648 16.438 1 98.94 212 ASN A CA 1
ATOM 1743 C C . ASN A 1 212 ? 0.504 13.211 15.234 1 98.94 212 ASN A C 1
ATOM 1745 O O . ASN A 1 212 ? 0.552 12.023 14.906 1 98.94 212 ASN A O 1
ATOM 1749 N N . GLU A 1 213 ? 1.199 14.195 14.562 1 98.94 213 GLU A N 1
ATOM 1750 C CA . GLU A 1 213 ? 2.117 13.844 13.484 1 98.94 213 GLU A CA 1
ATOM 1751 C C . GLU A 1 213 ? 3.242 12.945 13.992 1 98.94 213 GLU A C 1
ATOM 1753 O O . GLU A 1 213 ? 3.557 11.93 13.367 1 98.94 213 GLU A O 1
ATOM 1758 N N . HIS A 1 214 ? 3.781 13.391 15.109 1 98.94 214 HIS A N 1
ATOM 1759 C CA . HIS A 1 214 ? 4.828 12.578 15.727 1 98.94 214 HIS A CA 1
ATOM 1760 C C . HIS A 1 214 ? 4.344 11.156 15.992 1 98.94 214 HIS A C 1
ATOM 1762 O O . HIS A 1 214 ? 5.039 10.195 15.672 1 98.94 214 HIS A O 1
ATOM 1768 N N . ASP A 1 215 ? 3.201 11.039 16.547 1 98.94 215 ASP A N 1
ATOM 1769 C CA . ASP A 1 215 ? 2.66 9.734 16.922 1 98.94 215 ASP A CA 1
ATOM 1770 C C . ASP A 1 215 ? 2.387 8.883 15.688 1 98.94 215 ASP A C 1
ATOM 1772 O O . ASP A 1 215 ? 2.525 7.656 15.727 1 98.94 215 ASP A O 1
ATOM 1776 N N . PHE A 1 216 ? 1.94 9.516 14.633 1 98.88 216 PHE A N 1
ATOM 1777 C CA . PHE A 1 216 ? 1.716 8.82 13.375 1 98.88 216 PHE A CA 1
ATOM 1778 C C . PHE A 1 216 ? 3.006 8.188 12.867 1 98.88 216 PHE A C 1
ATOM 1780 O O . PHE A 1 216 ? 3.051 6.984 12.602 1 98.88 216 PHE A O 1
ATOM 1787 N N . PHE A 1 217 ? 4.121 8.977 12.844 1 98.88 217 PHE A N 1
ATOM 1788 C CA . PHE A 1 217 ? 5.406 8.445 12.406 1 98.88 217 PHE A CA 1
ATOM 1789 C C . PHE A 1 217 ? 5.93 7.41 13.391 1 98.88 217 PHE A C 1
ATOM 1791 O O . PHE A 1 217 ? 6.496 6.395 12.992 1 98.88 217 PHE A O 1
ATOM 1798 N N . PHE A 1 218 ? 5.684 7.641 14.664 1 98.69 218 PHE A N 1
ATOM 1799 C CA . PHE A 1 218 ? 6.18 6.766 15.719 1 98.69 218 PHE A CA 1
ATOM 1800 C C . PHE A 1 218 ? 5.562 5.375 15.602 1 98.69 218 PHE A C 1
ATOM 1802 O O . PHE A 1 218 ? 6.246 4.367 15.797 1 98.69 218 PHE A O 1
ATOM 1809 N N . SER A 1 219 ? 4.336 5.305 15.289 1 97.69 219 SER A N 1
ATOM 1810 C CA . SER A 1 219 ? 3.625 4.027 15.273 1 97.69 219 SER A CA 1
ATOM 1811 C C . SER A 1 219 ? 3.742 3.354 13.906 1 97.69 219 SER A C 1
ATOM 1813 O O . SER A 1 219 ? 3.18 2.277 13.695 1 97.69 219 SER A O 1
ATOM 1815 N N . SER A 1 220 ? 4.43 4.066 12.984 1 96.31 220 SER A N 1
ATOM 1816 C CA . SER A 1 220 ? 4.574 3.525 11.641 1 96.31 220 SER A CA 1
ATOM 1817 C C . SER A 1 220 ? 5.812 2.643 11.523 1 96.31 220 SER A C 1
ATOM 1819 O O . SER A 1 220 ? 5.797 1.626 10.828 1 96.31 220 SER A O 1
ATOM 1821 N N . MET B 1 1 ? 7.277 -55.75 -69.75 1 23.48 1 MET B N 1
ATOM 1822 C CA . MET B 1 1 ? 6.445 -56.344 -68.688 1 23.48 1 MET B CA 1
ATOM 1823 C C . MET B 1 1 ? 6.801 -55.781 -67.312 1 23.48 1 MET B C 1
ATOM 1825 O O . MET B 1 1 ? 5.922 -55.562 -66.5 1 23.48 1 MET B O 1
ATOM 1829 N N . LYS B 1 2 ? 8.125 -56.344 -66.75 1 32.72 2 LYS B N 1
ATOM 1830 C CA . LYS B 1 2 ? 8.125 -56.5 -65.312 1 32.72 2 LYS B CA 1
ATOM 1831 C C . LYS B 1 2 ? 7.887 -55.188 -64.625 1 32.72 2 LYS B C 1
ATOM 1833 O O . LYS B 1 2 ? 8.312 -54.125 -65.125 1 32.72 2 LYS B O 1
ATOM 1838 N N . THR B 1 3 ? 7.367 -55.156 -63.312 1 31.7 3 THR B N 1
ATOM 1839 C CA . THR B 1 3 ? 6.68 -54.781 -62.094 1 31.7 3 THR B CA 1
ATOM 1840 C C . THR B 1 3 ? 7.574 -53.906 -61.219 1 31.7 3 THR B C 1
ATOM 1842 O O . THR B 1 3 ? 8.594 -54.344 -60.719 1 31.7 3 THR B O 1
ATOM 1845 N N . SER B 1 4 ? 7.609 -52.688 -61.25 1 41.66 4 SER B N 1
ATOM 1846 C CA . SER B 1 4 ? 8.305 -51.625 -60.562 1 41.66 4 SER B CA 1
ATOM 1847 C C . SER B 1 4 ? 7.781 -51.469 -59.125 1 41.66 4 SER B C 1
ATOM 1849 O O . SER B 1 4 ? 6.973 -50.594 -58.844 1 41.66 4 SER B O 1
ATOM 1851 N N . THR B 1 5 ? 7.488 -52.688 -58.344 1 39.5 5 THR B N 1
ATOM 1852 C CA . THR B 1 5 ? 6.797 -52.281 -57.125 1 39.5 5 THR B CA 1
ATOM 1853 C C . THR B 1 5 ? 7.742 -51.531 -56.188 1 39.5 5 THR B C 1
ATOM 1855 O O . THR B 1 5 ? 8.742 -52.094 -55.719 1 39.5 5 THR B O 1
ATOM 1858 N N . LEU B 1 6 ? 7.812 -50.25 -56.125 1 41.19 6 LEU B N 1
ATOM 1859 C CA . LEU B 1 6 ? 8.469 -49.344 -55.219 1 41.19 6 LEU B CA 1
ATOM 1860 C C . LEU B 1 6 ? 7.922 -49.5 -53.812 1 41.19 6 LEU B C 1
ATOM 1862 O O . LEU B 1 6 ? 6.754 -49.188 -53.562 1 41.19 6 LEU B O 1
ATOM 1866 N N . LEU B 1 7 ? 8.383 -50.531 -53 1 40.31 7 LEU B N 1
ATOM 1867 C CA . LEU B 1 7 ? 7.992 -50.656 -51.594 1 40.31 7 LEU B CA 1
ATOM 1868 C C . LEU B 1 7 ? 8.414 -49.406 -50.812 1 40.31 7 LEU B C 1
ATOM 1870 O O . LEU B 1 7 ? 9.609 -49.125 -50.688 1 40.31 7 LEU B O 1
ATOM 1874 N N . CYS B 1 8 ? 7.59 -48.375 -50.688 1 37.53 8 CYS B N 1
ATOM 1875 C CA . CYS B 1 8 ? 7.715 -47.25 -49.781 1 37.53 8 CYS B CA 1
ATOM 1876 C C . CYS B 1 8 ? 7.711 -47.688 -48.312 1 37.53 8 CYS B C 1
ATOM 1878 O O . CYS B 1 8 ? 6.688 -48.156 -47.812 1 37.53 8 CYS B O 1
ATOM 1880 N N . LEU B 1 9 ? 8.82 -48.219 -47.75 1 40.28 9 LEU B N 1
ATOM 1881 C CA . LEU B 1 9 ? 8.898 -48.406 -46.312 1 40.28 9 LEU B CA 1
ATOM 1882 C C . LEU B 1 9 ? 8.633 -47.094 -45.594 1 40.28 9 LEU B C 1
ATOM 1884 O O . LEU B 1 9 ? 9.43 -46.156 -45.656 1 40.28 9 LEU B O 1
ATOM 1888 N N . CYS B 1 10 ? 7.379 -46.688 -45.219 1 40.06 10 CYS B N 1
ATOM 1889 C CA . CYS B 1 10 ? 6.988 -45.625 -44.281 1 40.06 10 CYS B CA 1
ATOM 1890 C C . CYS B 1 10 ? 7.551 -45.875 -42.906 1 40.06 10 CYS B C 1
ATOM 1892 O O . CYS B 1 10 ? 7.172 -46.844 -42.25 1 40.06 10 CYS B O 1
ATOM 1894 N N . PHE B 1 11 ? 8.773 -45.531 -42.656 1 40.19 11 PHE B N 1
ATOM 1895 C CA . PHE B 1 11 ? 9.203 -45.375 -41.25 1 40.19 11 PHE B CA 1
ATOM 1896 C C . PHE B 1 11 ? 8.203 -44.531 -40.469 1 40.19 11 PHE B C 1
ATOM 1898 O O . PHE B 1 11 ? 8.07 -43.344 -40.688 1 40.19 11 PHE B O 1
ATOM 1905 N N . LEU B 1 12 ? 7.09 -45.125 -40.062 1 39.94 12 LEU B N 1
ATOM 1906 C CA . LEU B 1 12 ? 6.387 -44.469 -38.969 1 39.94 12 LEU B CA 1
ATOM 1907 C C . LEU B 1 12 ? 7.332 -44.188 -37.812 1 39.94 12 LEU B C 1
ATOM 1909 O O . LEU B 1 12 ? 7.793 -45.125 -37.156 1 39.94 12 LEU B O 1
ATOM 1913 N N . GLY B 1 13 ? 8.266 -43.312 -37.844 1 37.38 13 GLY B N 1
ATOM 1914 C CA . GLY B 1 13 ? 8.852 -42.812 -36.625 1 37.38 13 GLY B CA 1
ATOM 1915 C C . GLY B 1 13 ? 7.855 -42.688 -35.469 1 37.38 13 GLY B C 1
ATOM 1916 O O . GLY B 1 13 ? 6.969 -41.844 -35.5 1 37.38 13 GLY B O 1
ATOM 1917 N N . SER B 1 14 ? 7.398 -43.781 -34.938 1 40.03 14 SER B N 1
ATOM 1918 C CA . SER B 1 14 ? 6.754 -43.625 -33.625 1 40.03 14 SER B CA 1
ATOM 1919 C C . SER B 1 14 ? 7.527 -42.688 -32.75 1 40.03 14 SER B C 1
ATOM 1921 O O . SER B 1 14 ? 8.641 -42.969 -32.312 1 40.03 14 SER B O 1
ATOM 1923 N N . SER B 1 15 ? 7.582 -41.438 -32.906 1 40.62 15 SER B N 1
ATOM 1924 C CA . SER B 1 15 ? 7.93 -40.562 -31.812 1 40.62 15 SER B CA 1
ATOM 1925 C C . SER B 1 15 ? 7.391 -41.094 -30.484 1 40.62 15 SER B C 1
ATOM 1927 O O . SER B 1 15 ? 6.191 -41 -30.219 1 40.62 15 SER B O 1
ATOM 1929 N N . TYR B 1 16 ? 7.816 -42.219 -29.969 1 42.81 16 TYR B N 1
ATOM 1930 C CA . TYR B 1 16 ? 7.586 -42.594 -28.562 1 42.81 16 TYR B CA 1
ATOM 1931 C C . TYR B 1 16 ? 7.617 -41.344 -27.672 1 42.81 16 TYR B C 1
ATOM 1933 O O . TYR B 1 16 ? 8.664 -40.719 -27.516 1 42.81 16 TYR B O 1
ATOM 1941 N N . SER B 1 17 ? 6.715 -40.469 -27.672 1 50.62 17 SER B N 1
ATOM 1942 C CA . SER B 1 17 ? 6.539 -39.438 -26.672 1 50.62 17 SER B CA 1
ATOM 1943 C C . SER B 1 17 ? 6.902 -39.938 -25.281 1 50.62 17 SER B C 1
ATOM 1945 O O . SER B 1 17 ? 6.312 -40.875 -24.781 1 50.62 17 SER B O 1
ATOM 1947 N N . GLN B 1 18 ? 8.266 -40.062 -24.938 1 56.25 18 GLN B N 1
ATOM 1948 C CA . GLN B 1 18 ? 8.828 -40.469 -23.656 1 56.25 18 GLN B CA 1
ATOM 1949 C C . GLN B 1 18 ? 7.984 -39.969 -22.5 1 56.25 18 GLN B C 1
ATOM 1951 O O . GLN B 1 18 ? 7.609 -38.781 -22.469 1 56.25 18 GLN B O 1
ATOM 1956 N N . ALA B 1 19 ? 7.336 -40.875 -21.734 1 72.88 19 ALA B N 1
ATOM 1957 C CA . ALA B 1 19 ? 6.602 -40.625 -20.5 1 72.88 19 ALA B CA 1
ATOM 1958 C C . ALA B 1 19 ? 7.422 -39.781 -19.531 1 72.88 19 ALA B C 1
ATOM 1960 O O . ALA B 1 19 ? 8.625 -40 -19.375 1 72.88 19 ALA B O 1
ATOM 1961 N N . VAL B 1 20 ? 6.992 -38.594 -19.219 1 86.75 20 VAL B N 1
ATOM 1962 C CA . VAL B 1 2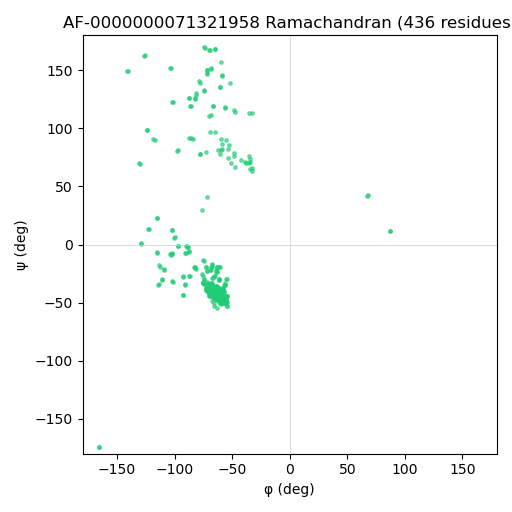0 ? 7.586 -37.719 -18.203 1 86.75 20 VAL B CA 1
ATOM 1963 C C . VAL B 1 20 ? 7.316 -38.312 -16.812 1 86.75 20 VAL B C 1
ATOM 1965 O O . VAL B 1 20 ? 6.16 -38.469 -16.422 1 86.75 20 VAL B O 1
ATOM 1968 N N . ASP B 1 21 ? 8.328 -38.812 -16.109 1 88.62 21 ASP B N 1
ATOM 1969 C CA . ASP B 1 21 ? 8.18 -39.438 -14.797 1 88.62 21 ASP B CA 1
ATOM 1970 C C . ASP B 1 21 ? 7.805 -38.438 -13.727 1 88.62 21 ASP B C 1
ATOM 1972 O O . ASP B 1 21 ? 6.91 -38.656 -12.914 1 88.62 21 ASP B O 1
ATOM 1976 N N . ASP B 1 22 ? 8.453 -37.25 -13.703 1 97.69 22 ASP B N 1
ATOM 1977 C CA . ASP B 1 22 ? 8.188 -36.156 -12.758 1 97.69 22 ASP B CA 1
ATOM 1978 C C . ASP B 1 22 ? 7.691 -34.906 -13.477 1 97.69 22 ASP B C 1
ATOM 1980 O O . ASP B 1 22 ? 8.484 -34.031 -13.812 1 97.69 22 ASP B O 1
ATOM 1984 N N . VAL B 1 23 ? 6.43 -34.812 -13.633 1 98.5 23 VAL B N 1
ATOM 1985 C CA . VAL B 1 23 ? 5.828 -33.75 -14.406 1 98.5 23 VAL B CA 1
ATOM 1986 C C . VAL B 1 23 ? 6.027 -32.406 -13.68 1 98.5 23 VAL B C 1
ATOM 1988 O O . VAL B 1 23 ? 6.227 -31.375 -14.312 1 98.5 23 VAL B O 1
ATOM 1991 N N . TYR B 1 24 ? 6.027 -32.406 -12.359 1 98.62 24 TYR B N 1
ATOM 1992 C CA . TYR B 1 24 ? 6.281 -31.219 -11.562 1 98.62 24 TYR B CA 1
ATOM 1993 C C . TYR B 1 24 ? 7.609 -30.578 -11.945 1 98.62 24 TYR B C 1
ATOM 1995 O O . TYR B 1 24 ? 7.668 -29.391 -12.227 1 98.62 24 TYR B O 1
ATOM 2003 N N . GLU B 1 25 ? 8.695 -31.344 -12.031 1 98.56 25 GLU B N 1
ATOM 2004 C CA . GLU B 1 25 ? 10.023 -30.844 -12.367 1 98.56 25 GLU B CA 1
ATOM 2005 C C . GLU B 1 25 ? 10.109 -30.484 -13.852 1 98.56 25 GLU B C 1
ATOM 2007 O O . GLU B 1 25 ? 10.758 -29.516 -14.227 1 98.56 25 GLU B O 1
ATOM 2012 N N . TYR B 1 26 ? 9.453 -31.328 -14.609 1 98.56 26 TYR B N 1
ATOM 2013 C CA . TYR B 1 26 ? 9.469 -31.125 -16.047 1 98.56 26 TYR B CA 1
ATOM 2014 C C . TYR B 1 26 ? 8.906 -29.766 -16.422 1 98.56 26 TYR B C 1
ATOM 2016 O O . TYR B 1 26 ? 9.516 -29.016 -17.188 1 98.56 26 TYR B O 1
ATOM 2024 N N . LEU B 1 27 ? 7.77 -29.391 -15.875 1 98.81 27 LEU B N 1
ATOM 2025 C CA . LEU B 1 27 ? 7.133 -28.109 -16.172 1 98.81 27 LEU B CA 1
ATOM 2026 C C . LEU B 1 27 ? 8.047 -26.953 -15.805 1 98.81 27 LEU B C 1
ATOM 2028 O O . LEU B 1 27 ? 8.172 -25.984 -16.562 1 98.81 27 LEU B O 1
ATOM 2032 N N . TRP B 1 28 ? 8.719 -27.031 -14.641 1 98.81 28 TRP B N 1
ATOM 2033 C CA . TRP B 1 28 ? 9.633 -25.969 -14.227 1 98.81 28 TRP B CA 1
ATOM 2034 C C . TRP B 1 28 ? 10.797 -25.844 -15.195 1 98.81 28 TRP B C 1
ATOM 2036 O O . TRP B 1 28 ? 11.102 -24.75 -15.672 1 98.81 28 TRP B O 1
ATOM 2046 N N . GLU B 1 29 ? 11.406 -26.953 -15.539 1 98.62 29 GLU B N 1
ATOM 2047 C CA . GLU B 1 29 ? 12.594 -26.953 -16.391 1 98.62 29 GLU B CA 1
ATOM 2048 C C . GLU B 1 29 ? 12.273 -26.438 -17.781 1 98.62 29 GLU B C 1
ATOM 2050 O O . GLU B 1 29 ? 13.07 -25.719 -18.391 1 98.62 29 GLU B O 1
ATOM 2055 N N . GLN B 1 30 ? 11.102 -26.812 -18.234 1 98.56 30 GLN B N 1
ATOM 2056 C CA . GLN B 1 30 ? 10.695 -26.406 -19.578 1 98.56 30 GLN B CA 1
ATOM 2057 C C . GLN B 1 30 ? 10.445 -24.906 -19.641 1 98.56 30 GLN B C 1
ATOM 2059 O O . GLN B 1 30 ? 10.422 -24.312 -20.719 1 98.56 30 GLN B O 1
ATOM 2064 N N . ASN B 1 31 ? 10.227 -24.25 -18.484 1 98.88 31 ASN B N 1
ATOM 2065 C CA . ASN B 1 31 ? 9.82 -22.844 -18.469 1 98.88 31 ASN B CA 1
ATOM 2066 C C . ASN B 1 31 ? 10.797 -21.984 -17.672 1 98.88 31 ASN B C 1
ATOM 2068 O O . ASN B 1 31 ? 10.477 -20.844 -17.328 1 98.88 31 ASN B O 1
ATOM 2072 N N . LYS B 1 32 ? 11.953 -22.5 -17.344 1 98.62 32 LYS B N 1
ATOM 2073 C CA . LYS B 1 32 ? 12.977 -21.781 -16.578 1 98.62 32 LYS B CA 1
ATOM 2074 C C . LYS B 1 32 ? 13.484 -20.578 -17.359 1 98.62 32 LYS B C 1
ATOM 2076 O O . LYS B 1 32 ? 14.023 -19.641 -16.766 1 98.62 32 LYS B O 1
ATOM 2081 N N . ASP B 1 33 ? 13.375 -20.562 -18.672 1 98.88 33 ASP B N 1
ATOM 2082 C CA . ASP B 1 33 ? 13.75 -19.422 -19.484 1 98.88 33 ASP B CA 1
ATOM 2083 C C . ASP B 1 33 ? 12.961 -18.172 -19.062 1 98.88 33 ASP B C 1
ATOM 2085 O O . ASP B 1 33 ? 13.516 -17.078 -19 1 98.88 33 ASP B O 1
ATOM 2089 N N . ILE B 1 34 ? 11.656 -18.312 -18.781 1 98.94 34 ILE B N 1
ATOM 2090 C CA . ILE B 1 34 ? 10.836 -17.172 -18.359 1 98.94 34 ILE B CA 1
ATOM 2091 C C . ILE B 1 34 ? 11.242 -16.734 -16.953 1 98.94 34 ILE B C 1
ATOM 2093 O O . ILE B 1 34 ? 11.266 -15.539 -16.656 1 98.94 34 ILE B O 1
ATOM 2097 N N . ALA B 1 35 ? 11.594 -17.703 -16.062 1 98.88 35 ALA B N 1
ATOM 2098 C CA . ALA B 1 35 ? 12.102 -17.344 -14.734 1 98.88 35 ALA B CA 1
ATOM 2099 C C . ALA B 1 35 ? 13.367 -16.5 -14.836 1 98.88 35 ALA B C 1
ATOM 2101 O O . ALA B 1 35 ? 13.477 -15.469 -14.172 1 98.88 35 ALA B O 1
ATOM 2102 N N . ASN B 1 36 ? 14.227 -16.953 -15.75 1 98.81 36 ASN B N 1
ATOM 2103 C CA . ASN B 1 36 ? 15.484 -16.234 -15.945 1 98.81 36 ASN B CA 1
ATOM 2104 C C . ASN B 1 36 ? 15.266 -14.844 -16.516 1 98.81 36 ASN B C 1
ATOM 2106 O O . ASN B 1 36 ? 15.938 -13.891 -16.109 1 98.81 36 ASN B O 1
ATOM 2110 N N . LYS B 1 37 ? 14.359 -14.734 -17.375 1 98.88 37 LYS B N 1
ATOM 2111 C CA . LYS B 1 37 ? 14.023 -13.414 -17.891 1 98.88 37 LYS B CA 1
ATOM 2112 C C . LYS B 1 37 ? 13.398 -12.531 -16.812 1 98.88 37 LYS B C 1
ATOM 2114 O O . LYS B 1 37 ? 13.68 -11.336 -16.75 1 98.88 37 LYS B O 1
ATOM 2119 N N . THR B 1 38 ? 12.555 -13.102 -16 1 98.94 38 THR B N 1
ATOM 2120 C CA . THR B 1 38 ? 11.797 -12.367 -14.984 1 98.94 38 THR B CA 1
ATOM 2121 C C . THR B 1 38 ? 12.734 -11.789 -13.93 1 98.94 38 THR B C 1
ATOM 2123 O O . THR B 1 38 ? 12.609 -10.617 -13.562 1 98.94 38 THR B O 1
ATOM 2126 N N . ILE B 1 39 ? 13.734 -12.602 -13.453 1 98.81 39 ILE B N 1
ATOM 2127 C CA . ILE B 1 39 ? 14.602 -12.156 -12.375 1 98.81 39 ILE B CA 1
ATOM 2128 C C . ILE B 1 39 ? 15.477 -11.008 -12.867 1 98.81 39 ILE B C 1
ATOM 2130 O O . ILE B 1 39 ? 16.031 -10.25 -12.062 1 98.81 39 ILE B O 1
ATOM 2134 N N . GLY B 1 40 ? 15.633 -10.781 -14.234 1 98.69 40 GLY B N 1
ATOM 2135 C CA . GLY B 1 40 ? 16.453 -9.734 -14.82 1 98.69 40 GLY B CA 1
ATOM 2136 C C . GLY B 1 40 ? 15.688 -8.438 -15.039 1 98.69 40 GLY B C 1
ATOM 2137 O O . GLY B 1 40 ? 16.266 -7.434 -15.453 1 98.69 40 GLY B O 1
ATOM 2138 N N . LEU B 1 41 ? 14.391 -8.422 -14.703 1 98.81 41 LEU B N 1
ATOM 2139 C CA . LEU B 1 41 ? 13.562 -7.238 -14.922 1 98.81 41 LEU B CA 1
ATOM 2140 C C . LEU B 1 41 ? 13.992 -6.102 -13.992 1 98.81 41 LEU B C 1
ATOM 2142 O O . LEU B 1 41 ? 14.484 -6.348 -12.891 1 98.81 41 LEU B O 1
ATOM 2146 N N . ASP B 1 42 ? 13.781 -4.914 -14.43 1 98.44 42 ASP B N 1
ATOM 2147 C CA . ASP B 1 42 ? 14.211 -3.73 -13.688 1 98.44 42 ASP B CA 1
ATOM 2148 C C . ASP B 1 42 ? 13.617 -3.715 -12.281 1 98.44 42 ASP B C 1
ATOM 2150 O O . ASP B 1 42 ? 14.297 -3.359 -11.32 1 98.44 42 ASP B O 1
ATOM 2154 N N . PHE B 1 43 ? 12.328 -4.109 -12.156 1 98.81 43 PHE B N 1
ATOM 2155 C CA . PHE B 1 43 ? 11.672 -4.141 -10.852 1 98.81 43 PHE B CA 1
ATOM 2156 C C . PHE B 1 43 ? 12.453 -5 -9.867 1 98.81 43 PHE B C 1
ATOM 2158 O O . PHE B 1 43 ? 12.781 -4.547 -8.773 1 98.81 43 PHE B O 1
ATOM 2165 N N . LEU B 1 44 ? 12.82 -6.223 -10.258 1 98.88 44 LEU B N 1
ATOM 2166 C CA . LEU B 1 44 ? 13.477 -7.176 -9.367 1 98.88 44 LEU B CA 1
ATOM 2167 C C . LEU B 1 44 ? 14.938 -6.793 -9.148 1 98.88 44 LEU B C 1
ATOM 2169 O O . LEU B 1 44 ? 15.461 -6.961 -8.047 1 98.88 44 LEU B O 1
ATOM 2173 N N . ARG B 1 45 ? 15.562 -6.219 -10.164 1 98.62 45 ARG B N 1
ATOM 2174 C CA . ARG B 1 45 ? 16.953 -5.797 -10 1 98.62 45 ARG B CA 1
ATOM 2175 C C . ARG B 1 45 ? 17.047 -4.605 -9.055 1 98.62 45 ARG B C 1
ATOM 2177 O O . ARG B 1 45 ? 17.969 -4.535 -8.227 1 98.62 45 ARG B O 1
ATOM 2184 N N . GLN B 1 46 ? 16.078 -3.68 -9.18 1 98.5 46 GLN B N 1
ATOM 2185 C CA . GLN B 1 46 ? 16.078 -2.537 -8.273 1 98.5 46 GLN B CA 1
ATOM 2186 C C . GLN B 1 46 ? 15.672 -2.961 -6.863 1 98.5 46 GLN B C 1
ATOM 2188 O O . GLN B 1 46 ? 16.156 -2.395 -5.879 1 98.5 46 GLN B O 1
ATOM 2193 N N . MET B 1 47 ? 14.812 -3.959 -6.773 1 98.5 47 MET B N 1
ATOM 2194 C CA . MET B 1 47 ? 14.516 -4.531 -5.465 1 98.5 47 MET B CA 1
ATOM 2195 C C . MET B 1 47 ? 15.766 -5.137 -4.84 1 98.5 47 MET B C 1
ATOM 2197 O O . MET B 1 47 ? 16.047 -4.918 -3.66 1 98.5 47 MET B O 1
ATOM 2201 N N . GLU B 1 48 ? 16.5 -5.887 -5.613 1 98.5 48 GLU B N 1
ATOM 2202 C CA . GLU B 1 48 ? 17.703 -6.57 -5.16 1 98.5 48 GLU B CA 1
ATOM 2203 C C . GLU B 1 48 ? 18.734 -5.574 -4.629 1 98.5 48 GLU B C 1
ATOM 2205 O O . GLU B 1 48 ? 19.344 -5.805 -3.584 1 98.5 48 GLU B O 1
ATOM 2210 N N . ASN B 1 49 ? 18.875 -4.445 -5.281 1 97.38 49 ASN B N 1
ATOM 2211 C CA . ASN B 1 49 ? 19.922 -3.512 -4.879 1 97.38 49 ASN B CA 1
ATOM 2212 C C . ASN B 1 49 ? 19.375 -2.412 -3.971 1 97.38 49 ASN B C 1
ATOM 2214 O O . ASN B 1 49 ? 20.125 -1.521 -3.555 1 97.38 49 ASN B O 1
ATOM 2218 N N . GLY B 1 50 ? 18.094 -2.438 -3.705 1 97.69 50 GLY B N 1
ATOM 2219 C CA . GLY B 1 50 ? 17.5 -1.553 -2.713 1 97.69 50 GLY B CA 1
ATOM 2220 C C . GLY B 1 50 ? 17.094 -0.206 -3.281 1 97.69 50 GLY B C 1
ATOM 2221 O O . GLY B 1 50 ? 16.734 0.708 -2.535 1 97.69 50 GLY B O 1
ATOM 2222 N N . SER B 1 51 ? 17.094 -0.044 -4.609 1 97.81 51 SER B N 1
ATOM 2223 C CA . SER B 1 51 ? 16.828 1.26 -5.207 1 97.81 51 SER B CA 1
ATOM 2224 C C . SER B 1 51 ? 15.406 1.343 -5.734 1 97.81 51 SER B C 1
ATOM 2226 O O . SER B 1 51 ? 14.953 2.406 -6.168 1 97.81 51 SER B O 1
ATOM 2228 N N . LEU B 1 52 ? 14.664 0.187 -5.727 1 98.69 52 LEU B N 1
ATOM 2229 C CA . LEU B 1 52 ? 13.273 0.249 -6.148 1 98.69 52 LEU B CA 1
ATOM 2230 C C . LEU B 1 52 ? 12.5 1.27 -5.316 1 98.69 52 LEU B C 1
ATOM 2232 O O . LEU B 1 52 ? 12.414 1.146 -4.094 1 98.69 52 LEU B O 1
ATOM 2236 N N . GLN B 1 53 ? 12 2.279 -6.004 1 98.62 53 GLN B N 1
ATOM 2237 C CA . GLN B 1 53 ? 11.234 3.289 -5.277 1 98.62 53 GLN B CA 1
ATOM 2238 C C . GLN B 1 53 ? 10.016 2.678 -4.605 1 98.62 53 GLN B C 1
ATOM 2240 O O . GLN B 1 53 ? 9.289 1.889 -5.215 1 98.62 53 GLN B O 1
ATOM 2245 N N . ALA B 1 54 ? 9.789 3.035 -3.404 1 98.12 54 ALA B N 1
ATOM 2246 C CA . ALA B 1 54 ? 8.797 2.402 -2.539 1 98.12 54 ALA B CA 1
ATOM 2247 C C . ALA B 1 54 ? 7.395 2.535 -3.121 1 98.12 54 ALA B C 1
ATOM 2249 O O . ALA B 1 54 ? 6.559 1.646 -2.949 1 98.12 54 ALA B O 1
ATOM 2250 N N . GLU B 1 55 ? 7.109 3.604 -3.875 1 97.75 55 GLU B N 1
ATOM 2251 C CA . GLU B 1 55 ? 5.797 3.814 -4.48 1 97.75 55 GLU B CA 1
ATOM 2252 C C . GLU B 1 55 ? 5.473 2.717 -5.488 1 97.75 55 GLU B C 1
ATOM 2254 O O . GLU B 1 55 ? 4.316 2.307 -5.613 1 97.75 55 GLU B O 1
ATOM 2259 N N . ARG B 1 56 ? 6.465 2.275 -6.191 1 97.94 56 ARG B N 1
ATOM 2260 C CA . ARG B 1 56 ? 6.273 1.15 -7.102 1 97.94 56 ARG B CA 1
ATOM 2261 C C . ARG B 1 56 ? 5.906 -0.116 -6.336 1 97.94 56 ARG B C 1
ATOM 2263 O O . ARG B 1 56 ? 5.039 -0.878 -6.766 1 97.94 56 ARG B O 1
ATOM 2270 N N . TYR B 1 57 ? 6.613 -0.328 -5.207 1 98.69 57 TYR B N 1
ATOM 2271 C CA . TYR B 1 57 ? 6.352 -1.503 -4.383 1 98.69 57 TYR B CA 1
ATOM 2272 C C . TYR B 1 57 ? 4.953 -1.442 -3.775 1 98.69 57 TYR B C 1
ATOM 2274 O O . TYR B 1 57 ? 4.289 -2.471 -3.627 1 98.69 57 TYR B O 1
ATOM 2282 N N . VAL B 1 58 ? 4.484 -0.26 -3.396 1 98.19 58 VAL B N 1
ATOM 2283 C CA . VAL B 1 58 ? 3.125 -0.1 -2.891 1 98.19 58 VAL B CA 1
ATOM 2284 C C . VAL B 1 58 ? 2.123 -0.521 -3.963 1 98.19 58 VAL B C 1
ATOM 2286 O O . VAL B 1 58 ? 1.21 -1.306 -3.695 1 98.19 58 VAL B O 1
ATOM 2289 N N . ASN B 1 59 ? 2.293 -0.022 -5.184 1 97.81 59 ASN B N 1
ATOM 2290 C CA . ASN B 1 59 ? 1.414 -0.39 -6.289 1 97.81 59 ASN B CA 1
ATOM 2291 C C . ASN B 1 59 ? 1.444 -1.893 -6.555 1 97.81 59 ASN B C 1
ATOM 2293 O O . ASN B 1 59 ? 0.398 -2.516 -6.738 1 97.81 59 ASN B O 1
ATOM 2297 N N . PHE B 1 60 ? 2.631 -2.406 -6.543 1 98.62 60 PHE B N 1
ATOM 2298 C CA . PHE B 1 60 ? 2.846 -3.84 -6.707 1 98.62 60 PHE B CA 1
ATOM 2299 C C . PHE B 1 60 ? 2.084 -4.625 -5.648 1 98.62 60 PHE B C 1
ATOM 2301 O O . PHE B 1 60 ? 1.386 -5.594 -5.969 1 98.62 60 PHE B O 1
ATOM 2308 N N . THR B 1 61 ? 2.209 -4.223 -4.402 1 98.44 61 THR B N 1
ATOM 2309 C CA . THR B 1 61 ? 1.585 -4.898 -3.271 1 98.44 61 THR B CA 1
ATOM 2310 C C . THR B 1 61 ? 0.064 -4.836 -3.375 1 98.44 61 THR B C 1
ATOM 2312 O O . THR B 1 61 ? -0.62 -5.84 -3.166 1 98.44 61 THR B O 1
ATOM 2315 N N . ILE B 1 62 ? -0.493 -3.691 -3.738 1 98 62 ILE B N 1
ATOM 2316 C CA . ILE B 1 62 ? -1.937 -3.514 -3.852 1 98 62 ILE B CA 1
ATOM 2317 C C . ILE B 1 62 ? -2.48 -4.414 -4.957 1 98 62 ILE B C 1
ATOM 2319 O O . ILE B 1 62 ? -3.496 -5.09 -4.773 1 98 62 ILE B O 1
ATOM 2323 N N . GLN B 1 63 ? -1.795 -4.496 -6.109 1 98.5 63 GLN B N 1
ATOM 2324 C CA . GLN B 1 63 ? -2.215 -5.379 -7.191 1 98.5 63 GLN B CA 1
ATOM 2325 C C . GLN B 1 63 ? -2.139 -6.844 -6.77 1 98.5 63 GLN B C 1
ATOM 2327 O O . GLN B 1 63 ? -3.012 -7.641 -7.113 1 98.5 63 GLN B O 1
ATOM 2332 N N . ASP B 1 64 ? -1.093 -7.18 -6.035 1 98.56 64 ASP B N 1
ATOM 2333 C CA . ASP B 1 64 ? -0.934 -8.547 -5.559 1 98.56 64 ASP B CA 1
ATOM 2334 C C . ASP B 1 64 ? -2.049 -8.922 -4.582 1 98.56 64 ASP B C 1
ATOM 2336 O O . ASP B 1 64 ? -2.521 -10.062 -4.578 1 98.56 64 ASP B O 1
ATOM 2340 N N . ILE B 1 65 ? -2.457 -7.969 -3.707 1 98.31 65 ILE B N 1
ATOM 2341 C CA . ILE B 1 65 ? -3.604 -8.188 -2.832 1 98.31 65 ILE B CA 1
ATOM 2342 C C . ILE B 1 65 ? -4.848 -8.469 -3.672 1 98.31 65 ILE B C 1
ATOM 2344 O O . ILE B 1 65 ? -5.613 -9.391 -3.367 1 98.31 65 ILE B O 1
ATOM 2348 N N . GLY B 1 66 ? -5.02 -7.672 -4.727 1 98.31 66 GLY B N 1
ATOM 2349 C CA . GLY B 1 66 ? -6.129 -7.93 -5.637 1 98.31 66 GLY B CA 1
ATOM 2350 C C . GLY B 1 66 ? -6.105 -9.328 -6.223 1 98.31 66 GLY B C 1
ATOM 2351 O O . GLY B 1 66 ? -7.133 -10.008 -6.27 1 98.31 66 GLY B O 1
ATOM 2352 N N . TYR B 1 67 ? -4.992 -9.742 -6.668 1 98.81 67 TYR B N 1
ATOM 2353 C CA . TYR B 1 67 ? -4.797 -11.102 -7.164 1 98.81 67 TYR B CA 1
ATOM 2354 C C . TYR B 1 67 ? -5.223 -12.125 -6.121 1 98.81 67 TYR B C 1
ATOM 2356 O O . TYR B 1 67 ? -5.988 -13.047 -6.422 1 98.81 67 TYR B O 1
ATOM 2364 N N . LEU B 1 68 ? -4.664 -11.977 -4.906 1 98.81 68 LEU B N 1
ATOM 2365 C CA . LEU B 1 68 ? -4.93 -12.906 -3.814 1 98.81 68 LEU B CA 1
ATOM 2366 C C . LEU B 1 68 ? -6.426 -13.039 -3.566 1 98.81 68 LEU B C 1
ATOM 2368 O O . LEU B 1 68 ? -6.945 -14.156 -3.473 1 98.81 68 LEU B O 1
ATOM 2372 N N . LEU B 1 69 ? -7.109 -11.953 -3.551 1 98.69 69 LEU B N 1
ATOM 2373 C CA . LEU B 1 69 ? -8.539 -11.961 -3.256 1 98.69 69 LEU B CA 1
ATOM 2374 C C . LEU B 1 69 ? -9.328 -12.586 -4.398 1 98.69 69 LEU B C 1
ATOM 2376 O O . LEU B 1 69 ? -10.219 -13.406 -4.164 1 98.69 69 LEU B O 1
ATOM 2380 N N . GLU B 1 70 ? -8.992 -12.227 -5.621 1 98.81 70 GLU B N 1
ATOM 2381 C CA . GLU B 1 70 ? -9.719 -12.75 -6.773 1 98.81 70 GLU B CA 1
ATOM 2382 C C . GLU B 1 70 ? -9.492 -14.25 -6.93 1 98.81 70 GLU B C 1
ATOM 2384 O O . GLU B 1 70 ? -10.438 -15 -7.188 1 98.81 70 GLU B O 1
ATOM 2389 N N . VAL B 1 71 ? -8.266 -14.68 -6.766 1 98.94 71 VAL B N 1
ATOM 2390 C CA . VAL B 1 71 ? -7.977 -16.109 -6.91 1 98.94 71 VAL B CA 1
ATOM 2391 C C . VAL B 1 71 ? -8.609 -16.875 -5.758 1 98.94 71 VAL B C 1
ATOM 2393 O O . VAL B 1 71 ? -9.078 -18 -5.941 1 98.94 71 VAL B O 1
ATOM 2396 N N . THR B 1 72 ? -8.672 -16.297 -4.562 1 98.88 72 THR B N 1
ATOM 2397 C CA . THR B 1 72 ? -9.367 -16.922 -3.439 1 98.88 72 THR B CA 1
ATOM 2398 C C . THR B 1 72 ? -10.836 -17.172 -3.787 1 98.88 72 THR B C 1
ATOM 2400 O O . THR B 1 72 ? -11.359 -18.266 -3.523 1 98.88 72 THR B O 1
ATOM 2403 N N . LYS B 1 73 ? -11.477 -16.219 -4.402 1 98.88 73 LYS B N 1
ATOM 2404 C CA . LYS B 1 73 ? -12.867 -16.375 -4.816 1 98.88 73 LYS B CA 1
ATOM 2405 C C . LYS B 1 73 ? -13.016 -17.516 -5.832 1 98.88 73 LYS B C 1
ATOM 2407 O O . LYS B 1 73 ? -13.969 -18.297 -5.762 1 98.88 73 LYS B O 1
ATOM 2412 N N . MET B 1 74 ? -12.125 -17.578 -6.742 1 98.88 74 MET B N 1
ATOM 2413 C CA . MET B 1 74 ? -12.188 -18.625 -7.746 1 98.88 74 MET B CA 1
ATOM 2414 C C . MET B 1 74 ? -11.969 -20 -7.109 1 98.88 74 MET B C 1
ATOM 2416 O O . MET B 1 74 ? -12.625 -20.969 -7.469 1 98.88 74 MET B O 1
ATOM 2420 N N . LEU B 1 75 ? -11.031 -20.031 -6.172 1 98.88 75 LEU B N 1
ATOM 2421 C CA . LEU B 1 75 ? -10.766 -21.281 -5.469 1 98.88 75 LEU B CA 1
ATOM 2422 C C . LEU B 1 75 ? -11.984 -21.703 -4.648 1 98.88 75 LEU B C 1
ATOM 2424 O O . LEU B 1 75 ? -12.258 -22.906 -4.512 1 98.88 75 LEU B O 1
ATOM 2428 N N . LYS B 1 76 ? -12.68 -20.75 -4.07 1 98.81 76 LYS B N 1
ATOM 2429 C CA . LYS B 1 76 ? -13.93 -21.062 -3.387 1 98.81 76 LYS B CA 1
ATOM 2430 C C . LYS B 1 76 ? -14.922 -21.734 -4.328 1 98.81 76 LYS B C 1
ATOM 2432 O O . LYS B 1 76 ? -15.5 -22.766 -3.982 1 98.81 76 LYS B O 1
ATOM 2437 N N . LYS B 1 77 ? -15.07 -21.172 -5.48 1 98.75 77 LYS B N 1
ATOM 2438 C CA . LYS B 1 77 ? -15.961 -21.75 -6.484 1 98.75 77 LYS B CA 1
ATOM 2439 C C . LYS B 1 77 ? -15.492 -23.141 -6.895 1 98.75 77 LYS B C 1
ATOM 2441 O O . LYS B 1 77 ? -16.297 -24.062 -6.984 1 98.75 77 LYS B O 1
ATOM 2446 N N . MET B 1 78 ? -14.203 -23.328 -7.117 1 98.69 78 MET B N 1
ATOM 2447 C CA . MET B 1 78 ? -13.633 -24.609 -7.523 1 98.69 78 MET B CA 1
ATOM 2448 C C . MET B 1 78 ? -13.836 -25.656 -6.441 1 98.69 78 MET B C 1
ATOM 2450 O O . MET B 1 78 ? -14.141 -26.812 -6.742 1 98.69 78 MET B O 1
ATOM 2454 N N . SER B 1 79 ? -13.664 -25.234 -5.219 1 98.12 79 SER B N 1
ATOM 2455 C CA . SER B 1 79 ? -13.82 -26.156 -4.098 1 98.12 79 SER B CA 1
ATOM 2456 C C . SER B 1 79 ? -15.258 -26.656 -3.992 1 98.12 79 SER B C 1
ATOM 2458 O O . SER B 1 79 ? -15.492 -27.781 -3.52 1 98.12 79 SER B O 1
ATOM 2460 N N . ALA B 1 80 ? -16.188 -25.859 -4.457 1 97.31 80 ALA B N 1
ATOM 2461 C CA . ALA B 1 80 ? -17.594 -26.234 -4.43 1 97.31 80 ALA B CA 1
ATOM 2462 C C . ALA B 1 80 ? -17.969 -27.047 -5.664 1 97.31 80 ALA B C 1
ATOM 2464 O O . ALA B 1 80 ? -18.859 -27.906 -5.602 1 97.31 80 ALA B O 1
ATOM 2465 N N . LYS B 1 81 ? -17.297 -26.844 -6.68 1 96.19 81 LYS B N 1
ATOM 2466 C CA . LYS B 1 81 ? -17.688 -27.391 -7.973 1 96.19 81 LYS B CA 1
ATOM 2467 C C . LYS B 1 81 ? -17.062 -28.766 -8.195 1 96.19 81 LYS B C 1
ATOM 2469 O O . LYS B 1 81 ? -17.641 -29.625 -8.875 1 96.19 81 LYS B O 1
ATOM 2474 N N . VAL B 1 82 ? -15.852 -29 -7.703 1 96.31 82 VAL B N 1
ATOM 2475 C CA . VAL B 1 82 ? -15.094 -30.219 -7.961 1 96.31 82 VAL B CA 1
ATOM 2476 C C . VAL B 1 82 ? -15.484 -31.297 -6.945 1 96.31 82 VAL B C 1
ATOM 2478 O O . VAL B 1 82 ? -15.258 -31.125 -5.742 1 96.31 82 VAL B O 1
ATOM 2481 N N . PHE B 1 83 ? -16.016 -32.406 -7.465 1 93.75 83 PHE B N 1
ATOM 2482 C CA . PHE B 1 83 ? -16.469 -33.469 -6.574 1 93.75 83 PHE B CA 1
ATOM 2483 C C . PHE B 1 83 ? -15.617 -34.719 -6.742 1 93.75 83 PHE B C 1
ATOM 2485 O O . PHE B 1 83 ? -15.484 -35.5 -5.805 1 93.75 83 PHE B O 1
ATOM 2492 N N . GLN B 1 84 ? -15.172 -34.938 -7.961 1 93.25 84 GLN B N 1
ATOM 2493 C CA . GLN B 1 84 ? -14.312 -36.062 -8.273 1 93.25 84 GLN B CA 1
ATOM 2494 C C . GLN B 1 84 ? -13.234 -35.688 -9.281 1 93.25 84 GLN B C 1
ATOM 2496 O O . GLN B 1 84 ? -13.422 -34.75 -10.07 1 93.25 84 GLN B O 1
ATOM 2501 N N . PRO B 1 85 ? -12.055 -36.344 -9.188 1 95.62 85 PRO B N 1
ATOM 2502 C CA . PRO B 1 85 ? -11.68 -37.375 -8.188 1 95.62 85 PRO B CA 1
ATOM 2503 C C . PRO B 1 85 ? -11.398 -36.75 -6.816 1 95.62 85 PRO B C 1
ATOM 2505 O O . PRO B 1 85 ? -11.219 -35.531 -6.699 1 95.62 85 PRO B O 1
ATOM 2508 N N . SER B 1 86 ? -11.25 -37.5 -5.754 1 96.19 86 SER B N 1
ATOM 2509 C CA . SER B 1 86 ? -11.164 -37.062 -4.371 1 96.19 86 SER B CA 1
ATOM 2510 C C . SER B 1 86 ? -9.891 -36.25 -4.133 1 96.19 86 SER B C 1
ATOM 2512 O O . SER B 1 86 ? -9.891 -35.281 -3.369 1 96.19 86 SER B O 1
ATOM 2514 N N . ASP B 1 87 ? -8.836 -36.594 -4.699 1 96.81 87 ASP B N 1
ATOM 2515 C CA . ASP B 1 87 ? -7.57 -35.906 -4.461 1 96.81 87 ASP B CA 1
ATOM 2516 C C . ASP B 1 87 ? -7.59 -34.5 -5.066 1 96.81 87 ASP B C 1
ATOM 2518 O O . ASP B 1 87 ? -7.055 -33.562 -4.477 1 96.81 87 ASP B O 1
ATOM 2522 N N . ILE B 1 88 ? -8.273 -34.344 -6.277 1 97.75 88 ILE B N 1
ATOM 2523 C CA . ILE B 1 88 ? -8.398 -33.031 -6.871 1 97.75 88 ILE B CA 1
ATOM 2524 C C . ILE B 1 88 ? -9.367 -32.188 -6.051 1 97.75 88 ILE B C 1
ATOM 2526 O O . ILE B 1 88 ? -9.125 -31 -5.816 1 97.75 88 ILE B O 1
ATOM 2530 N N . LYS B 1 89 ? -10.422 -32.844 -5.629 1 97.75 89 LYS B N 1
ATOM 2531 C CA . LYS B 1 89 ? -11.352 -32.188 -4.723 1 97.75 89 LYS B CA 1
ATOM 2532 C C . LYS B 1 89 ? -10.641 -31.688 -3.471 1 97.75 89 LYS B C 1
ATOM 2534 O O . LYS B 1 89 ? -10.773 -30.516 -3.104 1 97.75 89 LYS B O 1
ATOM 2539 N N . ASP B 1 90 ? -9.867 -32.531 -2.842 1 98.25 90 ASP B N 1
ATOM 2540 C CA . ASP B 1 90 ? -9.148 -32.188 -1.622 1 98.25 90 ASP B CA 1
ATOM 2541 C C . ASP B 1 90 ? -8.117 -31.094 -1.885 1 98.25 90 ASP B C 1
ATOM 2543 O O . ASP B 1 90 ? -7.895 -30.219 -1.037 1 98.25 90 ASP B O 1
ATOM 2547 N N . PHE B 1 91 ? -7.52 -31.156 -3.041 1 98.62 91 PHE B N 1
ATOM 2548 C CA . PHE B 1 91 ? -6.566 -30.125 -3.438 1 98.62 91 PHE B CA 1
ATOM 2549 C C . PHE B 1 91 ? -7.242 -28.766 -3.494 1 98.62 91 PHE B C 1
ATOM 2551 O O . PHE B 1 91 ? -6.754 -27.797 -2.902 1 98.62 91 PHE B O 1
ATOM 2558 N N . MET B 1 92 ? -8.375 -28.672 -4.176 1 98.75 92 MET B N 1
ATOM 2559 C CA . MET B 1 92 ? -9.078 -27.406 -4.332 1 98.75 92 MET B CA 1
ATOM 2560 C C . MET B 1 92 ? -9.539 -26.859 -2.98 1 98.75 92 MET B C 1
ATOM 2562 O O . MET B 1 92 ? -9.383 -25.672 -2.699 1 98.75 92 MET B O 1
ATOM 2566 N N . LYS B 1 93 ? -10.008 -27.703 -2.141 1 98.56 93 LYS B N 1
ATOM 2567 C CA . LYS B 1 93 ? -10.438 -27.297 -0.808 1 98.56 93 LYS B CA 1
ATOM 2568 C C . LYS B 1 93 ? -9.266 -26.812 0.031 1 98.56 93 LYS B C 1
ATOM 2570 O O . LYS B 1 93 ? -9.367 -25.797 0.727 1 98.56 93 LYS B O 1
ATOM 2575 N N . GLY B 1 94 ? -8.188 -27.562 -0.01 1 98.5 94 GLY B N 1
ATOM 2576 C CA . GLY B 1 94 ? -6.996 -27.188 0.723 1 98.5 94 GLY B CA 1
ATOM 2577 C C . GLY B 1 94 ? -6.426 -25.844 0.276 1 98.5 94 GLY B C 1
ATOM 2578 O O . GLY B 1 94 ? -6.047 -25.016 1.105 1 98.5 94 GLY B O 1
ATOM 2579 N N . ARG B 1 95 ? -6.387 -25.641 -1.062 1 98.56 95 ARG B N 1
ATOM 2580 C CA . ARG B 1 95 ? -5.871 -24.391 -1.59 1 98.56 95 ARG B CA 1
ATOM 2581 C C . ARG B 1 95 ? -6.777 -23.219 -1.215 1 98.56 95 ARG B C 1
ATOM 2583 O O . ARG B 1 95 ? -6.301 -22.141 -0.839 1 98.56 95 ARG B O 1
ATOM 2590 N N . TYR B 1 96 ? -8.07 -23.469 -1.306 1 98.81 96 TYR B N 1
ATOM 2591 C CA . TYR B 1 96 ? -9.008 -22.422 -0.897 1 98.81 96 TYR B CA 1
ATOM 2592 C C . TYR B 1 96 ? -8.773 -22.016 0.556 1 98.81 96 TYR B C 1
ATOM 2594 O O . TYR B 1 96 ? -8.664 -20.828 0.87 1 98.81 96 TYR B O 1
ATOM 2602 N N . SER B 1 97 ? -8.672 -23 1.423 1 98.75 97 SER B N 1
ATOM 2603 C CA . SER B 1 97 ? -8.477 -22.719 2.844 1 98.75 97 SER B CA 1
ATOM 2604 C C . SER B 1 97 ? -7.191 -21.938 3.082 1 98.75 97 SER B C 1
ATOM 2606 O O . SER B 1 97 ? -7.184 -20.969 3.855 1 98.75 97 SER B O 1
ATOM 2608 N N . SER B 1 98 ? -6.133 -22.312 2.416 1 98.31 98 SER B N 1
ATOM 2609 C CA . SER B 1 98 ? -4.844 -21.656 2.562 1 98.31 98 SER B CA 1
ATOM 2610 C C . SER B 1 98 ? -4.906 -20.219 2.059 1 98.31 98 SER B C 1
ATOM 2612 O O . SER B 1 98 ? -4.449 -19.297 2.736 1 98.31 98 SER B O 1
ATOM 2614 N N . TYR B 1 99 ? -5.508 -20.031 0.885 1 98.69 99 TYR B N 1
ATOM 2615 C CA . TYR B 1 99 ? -5.621 -18.703 0.302 1 98.69 99 TYR B CA 1
ATOM 2616 C C . TYR B 1 99 ? -6.508 -17.812 1.159 1 98.69 99 TYR B C 1
ATOM 2618 O O . TYR B 1 99 ? -6.195 -16.625 1.368 1 98.69 99 TYR B O 1
ATOM 2626 N N . LYS B 1 100 ? -7.578 -18.375 1.652 1 98.75 100 LYS B N 1
ATOM 2627 C CA . LYS B 1 100 ? -8.5 -17.609 2.484 1 98.75 100 LYS B CA 1
ATOM 2628 C C . LYS B 1 100 ? -7.824 -17.125 3.768 1 98.75 100 LYS B C 1
ATOM 2630 O O . LYS B 1 100 ? -7.965 -15.969 4.16 1 98.75 100 LYS B O 1
ATOM 2635 N N . ARG B 1 101 ? -7.125 -18.016 4.383 1 98.56 101 ARG B N 1
ATOM 2636 C CA . ARG B 1 101 ? -6.391 -17.656 5.594 1 98.56 101 ARG B CA 1
ATOM 2637 C C . ARG B 1 101 ? -5.367 -16.562 5.309 1 98.56 101 ARG B C 1
ATOM 2639 O O . ARG B 1 101 ? -5.258 -15.602 6.07 1 98.56 101 ARG B O 1
ATOM 2646 N N . TYR B 1 102 ? -4.613 -16.75 4.273 1 98.25 102 TYR B N 1
ATOM 2647 C CA . TYR B 1 102 ? -3.594 -15.781 3.908 1 98.25 102 TYR B CA 1
ATOM 2648 C C . TYR B 1 102 ? -4.223 -14.438 3.572 1 98.25 102 TYR B C 1
ATOM 2650 O O . TYR B 1 102 ? -3.703 -13.383 3.959 1 98.25 102 TYR B O 1
ATOM 2658 N N . ALA B 1 103 ? -5.344 -14.422 2.859 1 98.44 103 ALA B N 1
ATOM 2659 C CA . ALA B 1 103 ? -6.074 -13.203 2.539 1 98.44 103 ALA B CA 1
ATOM 2660 C C . ALA B 1 103 ? -6.496 -12.461 3.809 1 98.44 103 ALA B C 1
ATOM 2662 O O . ALA B 1 103 ? -6.352 -11.242 3.9 1 98.44 103 ALA B O 1
ATOM 2663 N N . ASP B 1 104 ? -6.98 -13.219 4.77 1 98.12 104 ASP B N 1
ATOM 2664 C CA . ASP B 1 104 ? -7.391 -12.625 6.035 1 98.12 104 ASP B CA 1
ATOM 2665 C C . ASP B 1 104 ? -6.211 -11.953 6.734 1 98.12 104 ASP B C 1
ATOM 2667 O O . ASP B 1 104 ? -6.336 -10.844 7.254 1 98.12 104 ASP B O 1
ATOM 2671 N N . ILE B 1 105 ? -5.129 -12.617 6.703 1 97.81 105 ILE B N 1
ATOM 2672 C CA . ILE B 1 105 ? -3.92 -12.109 7.34 1 97.81 105 ILE B CA 1
ATOM 2673 C C . ILE B 1 105 ? -3.477 -10.82 6.645 1 97.81 105 ILE B C 1
ATOM 2675 O O . ILE B 1 105 ? -3.158 -9.828 7.305 1 97.81 105 ILE B O 1
ATOM 2679 N N . ILE B 1 106 ? -3.463 -10.852 5.32 1 97.75 106 ILE B N 1
ATOM 2680 C CA . ILE B 1 106 ? -2.973 -9.727 4.531 1 97.75 106 ILE B CA 1
ATOM 2681 C C . ILE B 1 106 ? -3.898 -8.531 4.707 1 97.75 106 ILE B C 1
ATOM 2683 O O . ILE B 1 106 ? -3.434 -7.398 4.891 1 97.75 106 ILE B O 1
ATOM 2687 N N . LEU B 1 107 ? -5.211 -8.75 4.68 1 97.81 107 LEU B N 1
ATOM 2688 C CA . LEU B 1 107 ? -6.164 -7.656 4.863 1 97.81 107 LEU B CA 1
ATOM 2689 C C . LEU B 1 107 ? -6.004 -7.02 6.242 1 97.81 107 LEU B C 1
ATOM 2691 O O . LEU B 1 107 ? -6.051 -5.797 6.375 1 97.81 107 LEU B O 1
ATOM 2695 N N . LYS B 1 108 ? -5.773 -7.836 7.227 1 97.06 108 LYS B N 1
ATOM 2696 C CA . LYS B 1 108 ? -5.551 -7.32 8.578 1 97.06 108 LYS B CA 1
ATOM 2697 C C . LYS B 1 108 ? -4.227 -6.566 8.664 1 97.06 108 LYS B C 1
ATOM 2699 O O . LYS B 1 108 ? -4.164 -5.484 9.25 1 97.06 108 LYS B O 1
ATOM 2704 N N . GLN B 1 109 ? -3.256 -7.121 8.047 1 96.12 109 GLN B N 1
ATOM 2705 C CA . GLN B 1 109 ? -1.921 -6.531 8.07 1 96.12 109 GLN B CA 1
ATOM 2706 C C . GLN B 1 109 ? -1.931 -5.125 7.484 1 96.12 109 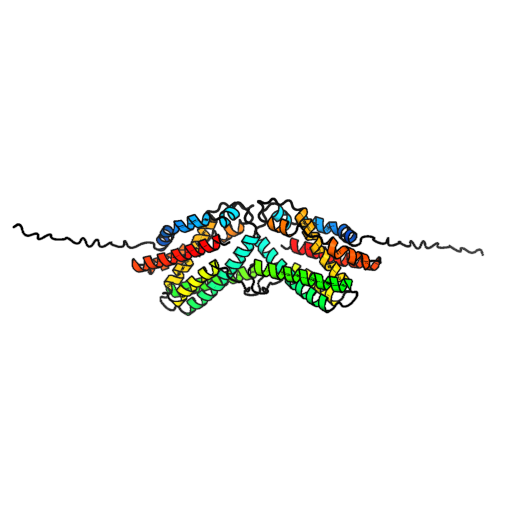GLN B C 1
ATOM 2708 O O . GLN B 1 109 ? -1.287 -4.219 8.016 1 96.12 109 GLN B O 1
ATOM 2713 N N . TYR B 1 110 ? -2.65 -4.926 6.438 1 95.81 110 TYR B N 1
ATOM 2714 C CA . TYR B 1 110 ? -2.617 -3.643 5.746 1 95.81 110 TYR B CA 1
ATOM 2715 C C . TYR B 1 110 ? -3.838 -2.803 6.094 1 95.81 110 TYR B C 1
ATOM 2717 O O . TYR B 1 110 ? -4.164 -1.845 5.391 1 95.81 110 TYR B O 1
ATOM 2725 N N . PHE B 1 111 ? -4.59 -3.234 7.156 1 94.44 111 PHE B N 1
ATOM 2726 C CA . PHE B 1 111 ? -5.629 -2.451 7.812 1 94.44 111 PHE B CA 1
ATOM 2727 C C . PHE B 1 111 ? -6.812 -2.236 6.875 1 94.44 111 PHE B C 1
ATOM 2729 O O . PHE B 1 111 ? -7.371 -1.138 6.812 1 94.44 111 PHE B O 1
ATOM 2736 N N . PHE B 1 112 ? -7.152 -3.254 6.199 1 96.75 112 PHE B N 1
ATOM 2737 C CA . PHE B 1 112 ? -8.391 -3.221 5.43 1 96.75 112 PHE B CA 1
ATOM 2738 C C . PHE B 1 112 ? -9.5 -3.979 6.152 1 96.75 112 PHE B C 1
ATOM 2740 O O . PHE B 1 112 ? -9.32 -5.141 6.523 1 96.75 112 PHE B O 1
ATOM 2747 N N . LYS B 1 113 ? -10.586 -3.383 6.441 1 94.69 113 LYS B N 1
ATOM 2748 C CA . LYS B 1 113 ? -11.742 -4.016 7.066 1 94.69 113 LYS B CA 1
ATOM 2749 C C . LYS B 1 113 ? -12.5 -4.887 6.066 1 94.69 113 LYS B C 1
ATOM 2751 O O . LYS B 1 113 ? -13.242 -5.789 6.457 1 94.69 113 LYS B O 1
ATOM 2756 N N . GLY B 1 114 ? -12.234 -4.766 4.824 1 93.38 114 GLY B N 1
ATOM 2757 C CA . GLY B 1 114 ? -12.836 -5.504 3.723 1 93.38 114 GLY B CA 1
ATOM 2758 C C . GLY B 1 114 ? -12.07 -5.371 2.424 1 93.38 114 GLY B C 1
ATOM 2759 O O . GLY B 1 114 ? -10.961 -4.84 2.406 1 93.38 114 GLY B O 1
ATOM 2760 N N . GLU B 1 115 ? -12.625 -5.906 1.395 1 95.62 115 GLU B N 1
ATOM 2761 C CA . GLU B 1 115 ? -11.961 -5.891 0.096 1 95.62 115 GLU B CA 1
ATOM 2762 C C . GLU B 1 115 ? -11.844 -4.473 -0.449 1 95.62 115 GLU B C 1
ATOM 2764 O O . GLU B 1 115 ? -12.859 -3.801 -0.661 1 95.62 115 GLU B O 1
ATOM 2769 N N . PRO B 1 116 ? -10.664 -4.062 -0.642 1 97.44 116 PRO B N 1
ATOM 2770 C CA . PRO B 1 116 ? -10.539 -2.748 -1.277 1 97.44 116 PRO B CA 1
ATOM 2771 C C . PRO B 1 116 ? -10.914 -2.768 -2.758 1 97.44 116 PRO B C 1
ATOM 2773 O O . PRO B 1 116 ? -10.727 -3.783 -3.432 1 97.44 116 PRO B O 1
ATOM 2776 N N . PRO B 1 117 ? -11.469 -1.675 -3.24 1 97.5 117 PRO B N 1
ATOM 2777 C CA . PRO B 1 117 ? -11.859 -1.599 -4.648 1 97.5 117 PRO B CA 1
ATOM 2778 C C . PRO B 1 117 ? -10.672 -1.349 -5.578 1 97.5 117 PRO B C 1
ATOM 2780 O O . PRO B 1 117 ? -10.523 -0.245 -6.109 1 97.5 117 PRO B O 1
ATOM 2783 N N . ILE B 1 118 ? -9.906 -2.307 -5.867 1 98.12 118 ILE B N 1
ATOM 2784 C CA . ILE B 1 118 ? -8.672 -2.207 -6.633 1 98.12 118 ILE B CA 1
ATOM 2785 C C . ILE B 1 118 ? -8.977 -2.336 -8.125 1 98.12 118 ILE B C 1
ATOM 2787 O O . ILE B 1 118 ? -9.633 -3.291 -8.547 1 98.12 118 ILE B O 1
ATOM 2791 N N . VAL B 1 119 ? -8.531 -1.382 -8.867 1 97.88 119 VAL B N 1
ATOM 2792 C CA . VAL B 1 119 ? -8.602 -1.467 -10.328 1 97.88 119 VAL B CA 1
ATOM 2793 C C . VAL B 1 119 ? -7.434 -2.295 -10.852 1 97.88 119 VAL B C 1
ATOM 2795 O O . VAL B 1 119 ? -6.27 -1.997 -10.562 1 97.88 119 VAL B O 1
ATOM 2798 N N . GLN B 1 120 ? -7.746 -3.264 -11.586 1 98.12 120 GLN B N 1
ATOM 2799 C CA . GLN B 1 120 ? -6.707 -4.141 -12.125 1 98.12 120 GLN B CA 1
ATOM 2800 C C . GLN B 1 120 ? -5.941 -3.455 -13.25 1 98.12 120 GLN B C 1
ATOM 2802 O O . GLN B 1 120 ? -6.543 -2.838 -14.133 1 98.12 120 GLN B O 1
ATOM 2807 N N . THR B 1 121 ? -4.656 -3.529 -13.195 1 98.12 121 THR B N 1
ATOM 2808 C CA . THR B 1 121 ? -3.85 -3.125 -14.336 1 98.12 121 THR B CA 1
ATOM 2809 C C . THR B 1 121 ? -4.098 -4.051 -15.523 1 98.12 121 THR B C 1
ATOM 2811 O O . THR B 1 121 ? -4.648 -5.141 -15.367 1 98.12 121 THR B O 1
ATOM 2814 N N . PRO B 1 122 ? -3.631 -3.678 -16.688 1 98.12 122 PRO B N 1
ATOM 2815 C CA . PRO B 1 122 ? -3.799 -4.551 -17.844 1 98.12 122 PRO B CA 1
ATOM 2816 C C . PRO B 1 122 ? -3.139 -5.914 -17.656 1 98.12 122 PRO B C 1
ATOM 2818 O O . PRO B 1 122 ? -3.729 -6.945 -18 1 98.12 122 PRO B O 1
ATOM 2821 N N . ALA B 1 123 ? -1.965 -5.965 -17.094 1 98.56 123 ALA B N 1
ATOM 2822 C CA . ALA B 1 123 ? -1.276 -7.23 -16.859 1 98.56 123 ALA B CA 1
ATOM 2823 C C . ALA B 1 123 ? -2.061 -8.109 -15.891 1 98.56 123 ALA B C 1
ATOM 2825 O O . ALA B 1 123 ? -2.209 -9.312 -16.109 1 98.56 123 ALA B O 1
ATOM 2826 N N . MET B 1 124 ? -2.605 -7.504 -14.805 1 98.69 124 MET B N 1
ATOM 2827 C CA . MET B 1 124 ? -3.355 -8.258 -13.812 1 98.69 124 MET B CA 1
ATOM 2828 C C . MET B 1 124 ? -4.68 -8.758 -14.383 1 98.69 124 MET B C 1
ATOM 2830 O O . MET B 1 124 ? -5.102 -9.883 -14.094 1 98.69 124 MET B O 1
ATOM 2834 N N . LYS B 1 125 ? -5.297 -7.957 -15.234 1 98.69 125 LYS B N 1
ATOM 2835 C CA . LYS B 1 125 ? -6.539 -8.352 -15.891 1 98.69 125 LYS B CA 1
ATOM 2836 C C . LYS B 1 125 ? -6.328 -9.594 -16.766 1 98.69 125 LYS B C 1
ATOM 2838 O O . LYS B 1 125 ? -7.109 -10.539 -16.703 1 98.69 125 LYS B O 1
ATOM 2843 N N . LYS B 1 126 ? -5.281 -9.531 -17.547 1 98.81 126 LYS B N 1
ATOM 2844 C CA . LYS B 1 126 ? -4.945 -10.664 -18.391 1 98.81 126 LYS B CA 1
ATOM 2845 C C . LYS B 1 126 ? -4.66 -11.914 -17.562 1 98.81 126 LYS B C 1
ATOM 2847 O O . LYS B 1 126 ? -5.152 -13 -17.875 1 98.81 126 LYS B O 1
ATOM 2852 N N . TYR B 1 127 ? -3.912 -11.75 -16.547 1 98.88 127 TYR B N 1
ATOM 2853 C CA . TYR B 1 127 ? -3.52 -12.812 -15.633 1 98.88 127 TYR B CA 1
ATOM 2854 C C . TYR B 1 127 ? -4.742 -13.5 -15.039 1 98.88 127 TYR B C 1
ATOM 2856 O O . TYR B 1 127 ? -4.895 -14.719 -15.148 1 98.88 127 TYR B O 1
ATOM 2864 N N . LEU B 1 128 ? -5.691 -12.75 -14.508 1 98.88 128 LEU B N 1
ATOM 2865 C CA . LEU B 1 128 ? -6.875 -13.289 -13.844 1 98.88 128 LEU B CA 1
ATOM 2866 C C . LEU B 1 128 ? -7.859 -13.852 -14.859 1 98.88 128 LEU B C 1
ATOM 2868 O O . LEU B 1 128 ? -8.57 -14.82 -14.57 1 98.88 128 LEU B O 1
ATOM 2872 N N . ALA B 1 129 ? -7.832 -13.227 -16.062 1 98.88 129 ALA B N 1
ATOM 2873 C CA . ALA B 1 129 ? -8.695 -13.758 -17.109 1 98.88 129 ALA B CA 1
ATOM 2874 C C . ALA B 1 129 ? -8.297 -15.18 -17.484 1 98.88 129 ALA B C 1
ATOM 2876 O O . ALA B 1 129 ? -9.156 -16.016 -17.781 1 98.88 129 ALA B O 1
ATOM 2877 N N . TYR B 1 130 ? -7.055 -15.43 -17.453 1 98.88 130 TYR B N 1
ATOM 2878 C CA . TYR B 1 130 ? -6.594 -16.781 -17.766 1 98.88 130 TYR B CA 1
ATOM 2879 C C . TYR B 1 130 ? -7.094 -17.781 -16.734 1 98.88 130 TYR B C 1
ATOM 2881 O O . TYR B 1 130 ? -7.551 -18.875 -17.078 1 98.88 130 TYR B O 1
ATOM 2889 N N . TYR B 1 131 ? -7.066 -17.422 -15.43 1 98.88 131 TYR B N 1
ATOM 2890 C CA . TYR B 1 131 ? -7.602 -18.266 -14.375 1 98.88 131 TYR B CA 1
ATOM 2891 C C . TYR B 1 131 ? -9.086 -18.531 -14.586 1 98.88 131 TYR B C 1
ATOM 2893 O O . TYR B 1 131 ? -9.555 -19.672 -14.445 1 98.88 131 TYR B O 1
ATOM 2901 N N . ARG B 1 132 ? -9.781 -17.469 -14.938 1 98.88 132 ARG B N 1
ATOM 2902 C CA . ARG B 1 132 ? -11.211 -17.625 -15.156 1 98.88 132 ARG B CA 1
ATOM 2903 C C . ARG B 1 132 ? -11.5 -18.578 -16.297 1 98.88 132 ARG B C 1
ATOM 2905 O O . ARG B 1 132 ? -12.414 -19.406 -16.219 1 98.88 132 ARG B O 1
ATOM 2912 N N . ASN B 1 133 ? -10.695 -18.469 -17.312 1 98.81 133 ASN B N 1
ATOM 2913 C CA . ASN B 1 133 ? -10.852 -19.391 -18.438 1 98.81 133 ASN B CA 1
ATOM 2914 C C . ASN B 1 133 ? -10.594 -20.828 -18.016 1 98.81 133 ASN B C 1
ATOM 2916 O O . ASN B 1 133 ? -11.344 -21.734 -18.406 1 98.81 133 ASN B O 1
ATOM 2920 N N . LEU B 1 134 ? -9.562 -21.062 -17.266 1 98.81 134 LEU B N 1
ATOM 2921 C CA . LEU B 1 134 ? -9.281 -22.406 -16.766 1 98.81 134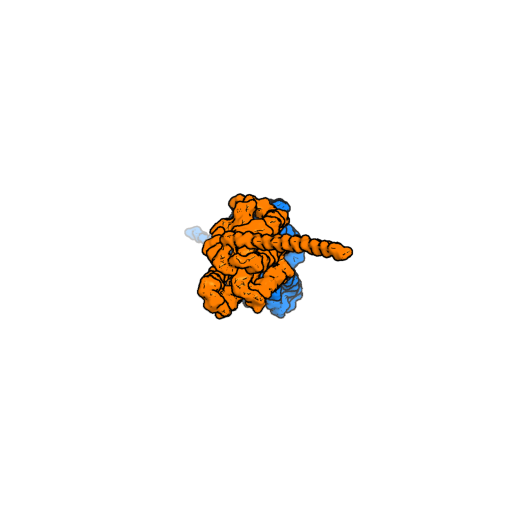 LEU B CA 1
ATOM 2922 C C . LEU B 1 134 ? -10.438 -22.938 -15.93 1 98.81 134 LEU B C 1
ATOM 2924 O O . LEU B 1 134 ? -10.844 -24.094 -16.078 1 98.81 134 LEU B O 1
ATOM 2928 N N . MET B 1 135 ? -10.945 -22.078 -15.016 1 98.62 135 MET B N 1
ATOM 2929 C CA . MET B 1 135 ? -12.031 -22.453 -14.109 1 98.62 135 MET B CA 1
ATOM 2930 C C . MET B 1 135 ? -13.289 -22.797 -14.891 1 98.62 135 MET B C 1
ATOM 2932 O O . MET B 1 135 ? -13.961 -23.781 -14.578 1 98.62 135 MET B O 1
ATOM 2936 N N . ASP B 1 136 ? -13.555 -22.078 -15.961 1 98.12 136 ASP B N 1
ATOM 2937 C CA . ASP B 1 136 ? -14.844 -22.172 -16.641 1 98.12 136 ASP B CA 1
ATOM 2938 C C . ASP B 1 136 ? -14.789 -23.203 -17.766 1 98.12 136 ASP B C 1
ATOM 2940 O O . ASP B 1 136 ? -15.805 -23.844 -18.078 1 98.12 136 ASP B O 1
ATOM 2944 N N . ASN B 1 137 ? -13.594 -23.469 -18.375 1 98.06 137 ASN B N 1
ATOM 2945 C CA . ASN B 1 137 ? -13.602 -24.172 -19.656 1 98.06 137 ASN B CA 1
ATOM 2946 C C . ASN B 1 137 ? -12.648 -25.359 -19.641 1 98.06 137 ASN B C 1
ATOM 2948 O O . ASN B 1 137 ? -12.562 -26.094 -20.625 1 98.06 137 ASN B O 1
ATOM 2952 N N . GLU B 1 138 ? -12 -25.594 -18.531 1 98.12 138 GLU B N 1
ATOM 2953 C CA . GLU B 1 138 ? -11.023 -26.672 -18.516 1 98.12 138 GLU B CA 1
ATOM 2954 C C . GLU B 1 138 ? -11.305 -27.641 -17.359 1 98.12 138 GLU B C 1
ATOM 2956 O O . GLU B 1 138 ? -12.094 -27.344 -16.469 1 98.12 138 GLU B O 1
ATOM 2961 N N . GLU B 1 139 ? -10.703 -28.828 -17.5 1 97.5 139 GLU B N 1
ATOM 2962 C CA . GLU B 1 139 ? -10.727 -29.75 -16.375 1 97.5 139 GLU B CA 1
ATOM 2963 C C . GLU B 1 139 ? -10.078 -29.125 -15.141 1 97.5 139 GLU B C 1
ATOM 2965 O O . GLU B 1 139 ? -9.078 -28.422 -15.25 1 97.5 139 GLU B O 1
ATOM 2970 N N . PRO B 1 140 ? -10.586 -29.438 -13.938 1 98.19 140 PRO B N 1
ATOM 2971 C CA . PRO B 1 140 ? -10.086 -28.844 -12.695 1 98.19 140 PRO B CA 1
ATOM 2972 C C . PRO B 1 140 ? -8.578 -29.016 -12.523 1 98.19 140 PRO B C 1
ATOM 2974 O O . PRO B 1 140 ? -7.922 -28.156 -11.922 1 98.19 140 PRO B O 1
ATOM 2977 N N . LEU B 1 141 ? -8.062 -30.094 -13.078 1 98.25 141 LEU B N 1
ATOM 2978 C CA . LEU B 1 141 ? -6.629 -30.359 -12.977 1 98.25 141 LEU B CA 1
ATOM 2979 C C . LEU B 1 141 ? -5.824 -29.188 -13.547 1 98.25 141 LEU B C 1
ATOM 2981 O O . LEU B 1 141 ? -4.773 -28.844 -13.008 1 98.25 141 LEU B O 1
ATOM 2985 N N . TYR B 1 142 ? -6.277 -28.547 -14.539 1 98.81 142 TYR B N 1
ATOM 2986 C CA . TYR B 1 142 ? -5.5 -27.516 -15.219 1 98.81 142 TYR B CA 1
ATOM 2987 C C . TYR B 1 142 ? -5.59 -26.188 -14.477 1 98.81 142 TYR B C 1
ATOM 2989 O O . TYR B 1 142 ? -4.734 -25.312 -14.648 1 98.81 142 TYR B O 1
ATOM 2997 N N . PHE B 1 143 ? -6.629 -26 -13.625 1 98.88 143 PHE B N 1
ATOM 2998 C CA . PHE B 1 143 ? -6.613 -24.891 -12.68 1 98.88 143 PHE B CA 1
ATOM 2999 C C . PHE B 1 143 ? -5.477 -25.047 -11.68 1 98.88 143 PHE B C 1
ATOM 3001 O O . PHE B 1 143 ? -4.766 -24.078 -11.383 1 98.88 143 PHE B O 1
ATOM 3008 N N . ALA B 1 144 ? -5.266 -26.266 -11.242 1 98.81 144 ALA B N 1
ATOM 3009 C CA . ALA B 1 144 ? -4.156 -26.547 -10.336 1 98.81 144 ALA B CA 1
ATOM 3010 C C . ALA B 1 144 ? -2.814 -26.281 -11.008 1 98.81 144 ALA B C 1
ATOM 3012 O O . ALA B 1 144 ? -1.927 -25.672 -10.406 1 98.81 144 ALA B O 1
ATOM 3013 N N . VAL B 1 145 ? -2.732 -26.734 -12.258 1 98.94 145 VAL B N 1
ATOM 3014 C CA . VAL B 1 145 ? -1.511 -26.469 -13.016 1 98.94 145 VAL B CA 1
ATOM 3015 C C . VAL B 1 145 ? -1.278 -24.969 -13.125 1 98.94 145 VAL B C 1
ATOM 3017 O O . VAL B 1 145 ? -0.148 -24.5 -12.984 1 98.94 145 VAL B O 1
ATOM 3020 N N . GLY B 1 146 ? -2.35 -24.219 -13.289 1 98.88 146 GLY B N 1
ATOM 3021 C CA . GLY B 1 146 ? -2.26 -22.781 -13.461 1 98.88 146 GLY B CA 1
ATOM 3022 C C . GLY B 1 146 ? -1.809 -22.062 -12.203 1 98.88 146 GLY B C 1
ATOM 3023 O O . GLY B 1 146 ? -1.268 -20.953 -12.273 1 98.88 146 GLY B O 1
ATOM 3024 N N . LEU B 1 147 ? -1.96 -22.656 -11.016 1 98.94 147 LEU B N 1
ATOM 3025 C CA . LEU B 1 147 ? -1.581 -22.062 -9.742 1 98.94 147 LEU B CA 1
ATOM 3026 C C . LEU B 1 147 ? -0.095 -22.266 -9.469 1 98.94 147 LEU B C 1
ATOM 3028 O O . LEU B 1 147 ? 0.499 -21.547 -8.664 1 98.94 147 LEU B O 1
ATOM 3032 N N . LEU B 1 148 ? 0.513 -23.172 -10.094 1 98.94 148 LEU B N 1
ATOM 3033 C CA . LEU B 1 148 ? 1.84 -23.656 -9.727 1 98.94 148 LEU B CA 1
ATOM 3034 C C . LEU B 1 148 ? 2.906 -22.625 -10.07 1 98.94 148 LEU B C 1
ATOM 3036 O O . LEU B 1 148 ? 3.857 -22.422 -9.312 1 98.94 148 LEU B O 1
ATOM 3040 N N . PRO B 1 149 ? 2.811 -21.906 -11.227 1 98.88 149 PRO B N 1
ATOM 3041 C CA . PRO B 1 149 ? 3.842 -20.922 -11.562 1 98.88 149 PRO B CA 1
ATOM 3042 C C . PRO B 1 149 ? 4.043 -19.891 -10.453 1 98.88 149 PRO B C 1
ATOM 3044 O O . PRO B 1 149 ? 5.184 -19.578 -10.086 1 98.88 149 PRO B O 1
ATOM 3047 N N . CYS B 1 150 ? 3.002 -19.344 -9.859 1 98.75 150 CYS B N 1
ATOM 3048 C CA . CYS B 1 150 ? 3.141 -18.406 -8.758 1 98.75 150 CYS B CA 1
ATOM 3049 C C . CYS B 1 150 ? 3.838 -19.047 -7.566 1 98.75 150 CYS B C 1
ATOM 3051 O O . CYS B 1 150 ? 4.801 -18.5 -7.031 1 98.75 150 CYS B O 1
ATOM 3053 N N . ALA B 1 151 ? 3.459 -20.234 -7.25 1 98.62 151 ALA B N 1
ATOM 3054 C CA . ALA B 1 151 ? 3.967 -20.938 -6.07 1 98.62 151 ALA B CA 1
ATOM 3055 C C . ALA B 1 151 ? 5.449 -21.266 -6.223 1 98.62 151 ALA B C 1
ATOM 3057 O O . ALA B 1 151 ? 6.199 -21.234 -5.242 1 98.62 151 ALA B O 1
ATOM 3058 N N . ARG B 1 152 ? 5.836 -21.562 -7.379 1 98.69 152 ARG B N 1
ATOM 3059 C CA . ARG B 1 152 ? 7.207 -22.016 -7.574 1 98.69 152 ARG B CA 1
ATOM 3060 C C . ARG B 1 152 ? 8.125 -20.844 -7.926 1 98.69 152 ARG B C 1
ATOM 3062 O O . ARG B 1 152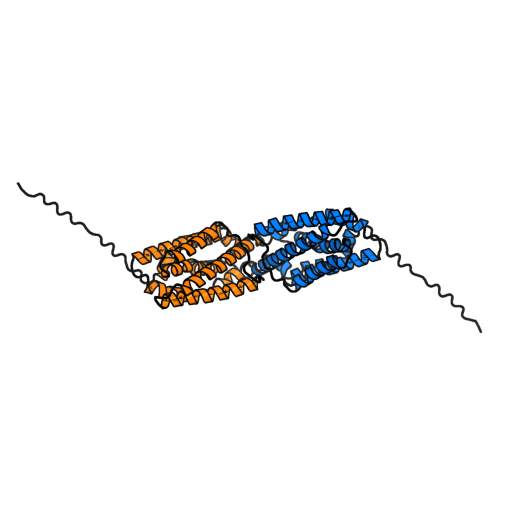 ? 9.227 -20.734 -7.398 1 98.69 152 ARG B O 1
ATOM 3069 N N . LEU B 1 153 ? 7.684 -19.953 -8.805 1 98.94 153 LEU B N 1
ATOM 3070 C CA . LEU B 1 153 ? 8.508 -18.844 -9.258 1 98.94 153 LEU B CA 1
ATOM 3071 C C . LEU B 1 153 ? 8.867 -17.922 -8.094 1 98.94 153 LEU B C 1
ATOM 3073 O O . LEU B 1 153 ? 10.016 -17.5 -7.961 1 98.94 153 LEU B O 1
ATOM 3077 N N . TRP B 1 154 ? 7.895 -17.578 -7.262 1 98.81 154 TRP B N 1
ATOM 3078 C CA . TRP B 1 154 ? 8.125 -16.609 -6.195 1 98.81 154 TRP B CA 1
ATOM 3079 C C . TRP B 1 154 ? 9.148 -17.141 -5.195 1 98.81 154 TRP B C 1
ATOM 3081 O O . TRP B 1 154 ? 9.992 -16.375 -4.703 1 98.81 154 TRP B O 1
ATOM 3091 N N . VAL B 1 155 ? 9.102 -18.438 -4.891 1 98.81 155 VAL B N 1
ATOM 3092 C CA . VAL B 1 155 ? 10.102 -19.062 -4.035 1 98.81 155 VAL B CA 1
ATOM 3093 C C . VAL B 1 155 ? 11.477 -18.969 -4.691 1 98.81 155 VAL B C 1
ATOM 3095 O O . VAL B 1 155 ? 12.453 -18.578 -4.043 1 98.81 155 VAL B O 1
ATOM 3098 N N . TRP B 1 156 ? 11.516 -19.281 -5.945 1 98.88 156 TRP B N 1
ATOM 3099 C CA . TRP B 1 156 ? 12.766 -19.266 -6.688 1 98.88 156 TRP B CA 1
ATOM 3100 C C . TRP B 1 156 ? 13.344 -17.844 -6.75 1 98.88 156 TRP B C 1
ATOM 3102 O O . TRP B 1 156 ? 14.539 -17.656 -6.531 1 98.88 156 TRP B O 1
ATOM 3112 N N . LEU B 1 157 ? 12.531 -16.844 -7.023 1 98.94 157 LEU B N 1
ATOM 3113 C CA . LEU B 1 157 ? 12.977 -15.453 -7.059 1 98.94 157 LEU B CA 1
ATOM 3114 C C . LEU B 1 157 ? 13.555 -15.031 -5.711 1 98.94 157 LEU B C 1
ATOM 3116 O O . LEU B 1 157 ? 14.648 -14.469 -5.648 1 98.94 157 LEU B O 1
ATOM 3120 N N . ALA B 1 158 ? 12.797 -15.266 -4.637 1 98.75 158 ALA B N 1
ATOM 3121 C CA . ALA B 1 158 ? 13.211 -14.859 -3.295 1 98.75 158 ALA B CA 1
ATOM 3122 C C . ALA B 1 158 ? 14.562 -15.484 -2.932 1 98.75 158 ALA B C 1
ATOM 3124 O O . ALA B 1 158 ? 15.414 -14.82 -2.344 1 98.75 158 ALA B O 1
ATOM 3125 N N . LYS B 1 159 ? 14.781 -16.719 -3.33 1 98.38 159 LYS B N 1
ATOM 3126 C CA . LYS B 1 159 ? 16.016 -17.438 -2.994 1 98.38 159 LYS B CA 1
ATOM 3127 C C . LYS B 1 159 ? 17.172 -16.938 -3.844 1 98.38 159 LYS B C 1
ATOM 3129 O O . LYS B 1 159 ? 18.328 -17 -3.416 1 98.38 159 LYS B O 1
ATOM 3134 N N . ASN B 1 160 ? 16.875 -16.438 -5.023 1 98.56 160 ASN B N 1
ATOM 3135 C CA . ASN B 1 160 ? 17.969 -16.141 -5.953 1 98.56 160 ASN B CA 1
ATOM 3136 C C . ASN B 1 160 ? 18.266 -14.648 -6.008 1 98.56 160 ASN B C 1
ATOM 3138 O O . ASN B 1 160 ? 19.234 -14.227 -6.625 1 98.56 160 ASN B O 1
ATOM 3142 N N . LEU B 1 161 ? 17.438 -13.828 -5.406 1 98.25 161 LEU B N 1
ATOM 3143 C CA . LEU B 1 161 ? 17.766 -12.414 -5.246 1 98.25 161 LEU B CA 1
ATOM 3144 C C . LEU B 1 161 ? 18.688 -12.203 -4.051 1 98.25 161 LEU B C 1
ATOM 3146 O O . LEU B 1 161 ? 18.469 -12.766 -2.977 1 98.25 161 LEU B O 1
ATOM 3150 N N . ASN B 1 162 ? 19.75 -11.492 -4.262 1 97.75 162 ASN B N 1
ATOM 3151 C CA . ASN B 1 162 ? 20.672 -11.133 -3.186 1 97.75 162 ASN B CA 1
ATOM 3152 C C . ASN B 1 162 ? 20.219 -9.867 -2.465 1 97.75 162 ASN B C 1
ATOM 3154 O O . ASN B 1 162 ? 20.594 -8.758 -2.863 1 97.75 162 ASN B O 1
ATOM 3158 N N . THR B 1 163 ? 19.469 -10.031 -1.451 1 97.31 163 THR B N 1
ATOM 3159 C CA . THR B 1 163 ? 18.875 -8.938 -0.691 1 97.31 163 THR B CA 1
ATOM 3160 C C . THR B 1 163 ? 19.25 -9.039 0.784 1 97.31 163 THR B C 1
ATOM 3162 O O . THR B 1 163 ? 18.641 -9.797 1.538 1 97.31 163 THR B O 1
ATOM 3165 N N . PRO B 1 164 ? 20.25 -8.297 1.243 1 97.38 164 PRO B N 1
ATOM 3166 C CA . PRO B 1 164 ? 20.672 -8.375 2.645 1 97.38 164 PRO B CA 1
ATOM 3167 C C . PRO B 1 164 ? 19.641 -7.789 3.604 1 97.38 164 PRO B C 1
ATOM 3169 O O . PRO B 1 164 ? 18.719 -7.078 3.174 1 97.38 164 PRO B O 1
ATOM 3172 N N . PRO B 1 165 ? 19.781 -8.016 4.914 1 96.69 165 PRO B N 1
ATOM 3173 C CA . PRO B 1 165 ? 18.797 -7.57 5.902 1 96.69 165 PRO B CA 1
ATOM 3174 C C . PRO B 1 165 ? 18.656 -6.051 5.965 1 96.69 165 PRO B C 1
ATOM 3176 O O . PRO B 1 165 ? 17.641 -5.535 6.441 1 96.69 165 PRO B O 1
ATOM 3179 N N . THR B 1 166 ? 19.594 -5.281 5.488 1 96.81 166 THR B N 1
ATOM 3180 C CA . THR B 1 166 ? 19.578 -3.824 5.531 1 96.81 166 THR B CA 1
ATOM 3181 C C . THR B 1 166 ? 18.844 -3.262 4.316 1 96.81 166 THR B C 1
ATOM 3183 O O . THR B 1 166 ? 18.609 -2.053 4.227 1 96.81 166 THR B O 1
ATOM 3186 N N . ASN B 1 167 ? 18.484 -4.152 3.41 1 97.94 167 ASN B N 1
ATOM 3187 C CA . ASN B 1 167 ? 17.734 -3.797 2.213 1 97.94 167 ASN B CA 1
ATOM 3188 C C . ASN B 1 167 ? 16.25 -3.594 2.521 1 97.94 167 ASN B C 1
ATOM 3190 O O . ASN B 1 167 ? 15.656 -4.363 3.281 1 97.94 167 ASN B O 1
ATOM 3194 N N . ALA B 1 168 ? 15.648 -2.604 1.937 1 98.56 168 ALA B N 1
ATOM 3195 C CA . ALA B 1 168 ? 14.258 -2.244 2.205 1 98.56 168 ALA B CA 1
ATOM 3196 C C . ALA B 1 168 ? 13.32 -3.396 1.867 1 98.56 168 ALA B C 1
ATOM 3198 O O . ALA B 1 168 ? 12.203 -3.463 2.375 1 98.56 168 ALA B O 1
ATOM 3199 N N . TYR B 1 169 ? 13.75 -4.383 1.027 1 98.75 169 TYR B N 1
ATOM 3200 C CA . TYR B 1 169 ? 12.859 -5.41 0.508 1 98.75 169 TYR B CA 1
ATOM 3201 C C . TYR B 1 169 ? 13.25 -6.789 1.021 1 98.75 169 TYR B C 1
ATOM 3203 O O . TYR B 1 169 ? 12.922 -7.805 0.405 1 98.75 169 TYR B O 1
ATOM 3211 N N . TYR B 1 170 ? 13.938 -6.793 2.121 1 98.56 170 TYR B N 1
ATOM 3212 C CA . TYR B 1 170 ? 14.367 -8.039 2.744 1 98.56 170 TYR B CA 1
ATOM 3213 C C . TYR B 1 170 ? 13.172 -8.828 3.262 1 98.56 170 TYR B C 1
ATOM 3215 O O . TYR B 1 170 ? 13.125 -10.055 3.135 1 98.56 170 TYR B O 1
ATOM 3223 N N . THR B 1 171 ? 12.227 -8.172 3.803 1 98.12 171 THR B N 1
ATOM 3224 C CA . THR B 1 171 ? 11.047 -8.852 4.332 1 98.12 171 THR B CA 1
ATOM 3225 C C . THR B 1 171 ? 10.305 -9.594 3.225 1 98.12 171 THR B C 1
ATOM 3227 O O . THR B 1 171 ? 9.805 -10.703 3.438 1 98.12 171 THR B O 1
ATOM 3230 N N . TRP B 1 172 ? 10.219 -9.008 2.037 1 98.38 172 TRP B N 1
ATOM 3231 C CA . TRP B 1 172 ? 9.602 -9.688 0.905 1 98.38 172 TRP B CA 1
ATOM 3232 C C . TRP B 1 172 ? 10.305 -11.016 0.628 1 98.38 172 TRP B C 1
ATOM 3234 O O . TRP B 1 172 ? 9.641 -12.039 0.416 1 98.38 172 TRP B O 1
ATOM 3244 N N . LYS B 1 173 ? 11.641 -10.953 0.634 1 98.31 173 LYS B N 1
ATOM 3245 C CA . LYS B 1 173 ? 12.43 -12.164 0.424 1 98.31 173 LYS B CA 1
ATOM 3246 C C . LYS B 1 173 ? 12.102 -13.227 1.478 1 98.31 173 LYS B C 1
ATOM 3248 O O . LYS B 1 173 ? 11.805 -14.367 1.142 1 98.31 173 LYS B O 1
ATOM 3253 N N . VAL B 1 174 ? 12.102 -12.852 2.709 1 98.06 174 VAL B N 1
ATOM 3254 C CA . VAL B 1 174 ? 11.898 -13.766 3.824 1 98.06 174 VAL B CA 1
ATOM 3255 C C . VAL B 1 174 ? 10.5 -14.367 3.746 1 98.06 174 VAL B C 1
ATOM 3257 O O . VAL B 1 174 ? 10.32 -15.57 3.963 1 98.06 174 VAL B O 1
ATOM 3260 N N . ASP B 1 175 ? 9.562 -13.578 3.354 1 97 175 ASP B N 1
ATOM 3261 C CA . ASP B 1 175 ? 8.172 -14.016 3.311 1 97 175 ASP B CA 1
ATOM 3262 C C . ASP B 1 175 ? 7.93 -14.984 2.16 1 97 175 ASP B C 1
ATOM 3264 O O . ASP B 1 175 ? 6.961 -15.75 2.176 1 97 175 ASP B O 1
ATOM 3268 N N . ASN B 1 176 ? 8.82 -15 1.146 1 97.94 176 ASN B N 1
ATOM 3269 C CA . ASN B 1 176 ? 8.508 -15.766 -0.055 1 97.94 176 ASN B CA 1
ATOM 3270 C C . ASN B 1 176 ? 9.477 -16.922 -0.245 1 97.94 176 ASN B C 1
ATOM 3272 O O . ASN B 1 176 ? 9.211 -17.844 -1.034 1 97.94 176 ASN B O 1
ATOM 3276 N N . MET B 1 177 ? 10.547 -17.031 0.59 1 97.69 177 MET B N 1
ATOM 3277 C CA . MET B 1 177 ? 11.609 -17.969 0.292 1 97.69 177 MET B CA 1
ATOM 3278 C C . MET B 1 177 ? 11.344 -19.328 0.945 1 97.69 177 MET B C 1
ATOM 3280 O O . MET B 1 177 ? 12.016 -20.312 0.645 1 97.69 177 MET B O 1
ATOM 3284 N N . GLY B 1 178 ? 10.312 -19.453 1.791 1 96.75 178 GLY B N 1
ATOM 3285 C CA . GLY B 1 178 ? 10.148 -20.641 2.598 1 96.75 178 GLY B CA 1
ATOM 3286 C C . GLY B 1 178 ? 9.125 -21.609 2.027 1 96.75 178 GLY B C 1
ATOM 3287 O O . GLY B 1 178 ? 8.82 -22.641 2.643 1 96.75 178 GLY B O 1
ATOM 3288 N N . GLY B 1 179 ? 8.562 -21.391 0.847 1 96.56 179 GLY B N 1
ATOM 3289 C CA . GLY B 1 179 ? 7.523 -22.234 0.281 1 96.56 179 GLY B CA 1
ATOM 3290 C C . GLY B 1 179 ? 8.031 -23.578 -0.19 1 96.56 179 GLY B C 1
ATOM 3291 O O . GLY B 1 179 ? 9.188 -23.703 -0.598 1 96.56 179 GLY B O 1
ATOM 3292 N N . HIS B 1 180 ? 7.113 -24.594 -0.121 1 98.06 180 HIS B N 1
ATOM 3293 C CA . HIS B 1 180 ? 7.395 -25.953 -0.598 1 98.06 180 HIS B CA 1
ATOM 3294 C C . HIS B 1 180 ? 6.285 -26.453 -1.512 1 98.06 180 HIS B C 1
ATOM 3296 O O . HIS B 1 180 ? 5.609 -27.438 -1.19 1 98.06 180 HIS B O 1
ATOM 3302 N N . PRO B 1 181 ? 6.207 -25.844 -2.703 1 98.19 181 PRO B N 1
ATOM 3303 C CA . PRO B 1 181 ? 5.109 -26.219 -3.592 1 98.19 181 PRO B CA 1
ATOM 3304 C C . PRO B 1 181 ? 5.18 -27.688 -4.02 1 98.19 181 PRO B C 1
ATOM 3306 O O . PRO B 1 181 ? 4.156 -28.297 -4.348 1 98.19 181 PRO B O 1
ATOM 3309 N N . GLU B 1 182 ? 6.363 -28.344 -3.975 1 98.38 182 GLU B N 1
ATOM 3310 C CA . GLU B 1 182 ? 6.492 -29.734 -4.355 1 98.38 182 GLU B CA 1
ATOM 3311 C C . GLU B 1 182 ? 5.637 -30.641 -3.459 1 98.38 182 GLU B C 1
ATOM 3313 O O . GLU B 1 182 ? 5.121 -31.656 -3.908 1 98.38 182 GLU B O 1
ATOM 3318 N N . LYS B 1 183 ? 5.445 -30.219 -2.199 1 97.81 183 LYS B N 1
ATOM 3319 C CA . LYS B 1 183 ? 4.684 -31.031 -1.25 1 97.81 183 LYS B CA 1
ATOM 3320 C C . LYS B 1 183 ? 3.195 -31.016 -1.588 1 97.81 183 LYS B C 1
ATOM 3322 O O . LYS B 1 183 ? 2.475 -31.969 -1.273 1 97.81 183 LYS B O 1
ATOM 3327 N N . THR B 1 184 ? 2.756 -30.016 -2.281 1 96.69 184 THR B N 1
ATOM 3328 C CA . THR B 1 184 ? 1.336 -29.812 -2.549 1 96.69 184 THR B CA 1
ATOM 3329 C C . THR B 1 184 ? 0.983 -30.266 -3.963 1 96.69 184 THR B C 1
ATOM 3331 O O . THR B 1 184 ? -0.107 -30.781 -4.199 1 96.69 184 THR B O 1
ATOM 3334 N N . TYR B 1 185 ? 1.91 -30.141 -4.941 1 98.56 185 TYR B N 1
ATOM 3335 C CA . TYR B 1 185 ? 1.543 -30.219 -6.352 1 98.56 185 TYR B CA 1
ATOM 3336 C C . TYR B 1 185 ? 2.09 -31.5 -6.98 1 98.56 185 TYR B C 1
ATOM 3338 O O . TYR B 1 185 ? 1.448 -32.094 -7.852 1 98.56 185 TYR B O 1
ATOM 3346 N N . ARG B 1 186 ? 3.191 -32 -6.535 1 98.56 186 ARG B N 1
ATOM 3347 C CA . ARG B 1 186 ? 3.951 -33.031 -7.266 1 98.56 186 ARG B CA 1
ATOM 3348 C C . ARG B 1 186 ? 3.152 -34.312 -7.402 1 98.56 186 ARG B C 1
ATOM 3350 O O . ARG B 1 186 ? 2.975 -34.812 -8.516 1 98.56 186 ARG B O 1
ATOM 3357 N N . ALA B 1 187 ? 2.674 -34.844 -6.254 1 97.88 187 ALA B N 1
ATOM 3358 C CA . ALA B 1 187 ? 1.961 -36.125 -6.289 1 97.88 187 ALA B CA 1
ATOM 3359 C C . ALA B 1 187 ? 0.724 -36.031 -7.18 1 97.88 187 ALA B C 1
ATOM 3361 O O . ALA B 1 187 ? 0.439 -36.938 -7.945 1 97.88 187 ALA B O 1
ATOM 3362 N N . LEU B 1 188 ? 0.029 -34.938 -7.141 1 98.06 188 LEU B N 1
ATOM 3363 C CA . LEU B 1 188 ? -1.2 -34.719 -7.902 1 98.06 188 LEU B CA 1
ATOM 3364 C C . LEU B 1 188 ? -0.911 -34.688 -9.398 1 98.06 188 LEU B C 1
ATOM 3366 O O . LEU B 1 188 ? -1.562 -35.375 -10.18 1 98.06 188 LEU B O 1
ATOM 3370 N N . LEU B 1 189 ? 0.048 -33.906 -9.797 1 98.38 189 LEU B N 1
ATOM 3371 C CA . LEU B 1 189 ? 0.386 -33.75 -11.211 1 98.38 189 LEU B CA 1
ATOM 3372 C C . LEU B 1 189 ? 0.896 -35.062 -11.789 1 98.38 189 LEU B C 1
ATOM 3374 O O . LEU B 1 189 ? 0.472 -35.469 -12.867 1 98.38 189 LEU B O 1
ATOM 3378 N N . ASN B 1 190 ? 1.764 -35.719 -11.023 1 98.06 190 ASN B N 1
ATOM 3379 C CA . ASN B 1 190 ? 2.338 -37 -11.5 1 98.06 190 ASN B CA 1
ATOM 3380 C C . ASN B 1 190 ? 1.28 -38.094 -11.609 1 98.06 190 ASN B C 1
ATOM 3382 O O . ASN B 1 190 ? 1.379 -38.969 -12.469 1 98.06 190 ASN B O 1
ATOM 3386 N N . LYS B 1 191 ? 0.29 -38.031 -10.82 1 97.5 191 LYS B N 1
ATOM 3387 C CA . LYS B 1 191 ? -0.776 -39.031 -10.844 1 97.5 191 LYS B CA 1
ATOM 3388 C C . LYS B 1 191 ? -1.668 -38.844 -12.062 1 97.5 191 LYS B C 1
ATOM 3390 O O . LYS B 1 191 ? -2.088 -39.844 -12.68 1 97.5 191 LYS B O 1
ATOM 3395 N N . TYR B 1 192 ? -1.923 -37.594 -12.531 1 97.5 192 TYR B N 1
ATOM 3396 C CA . TYR B 1 192 ? -3.008 -37.406 -13.484 1 97.5 192 TYR B CA 1
ATOM 3397 C C . TYR B 1 192 ? -2.463 -36.969 -14.844 1 97.5 192 TYR B C 1
ATOM 3399 O O . TYR B 1 192 ? -3.18 -37.031 -15.852 1 97.5 192 TYR B O 1
ATOM 3407 N N . LEU B 1 193 ? -1.229 -36.5 -14.859 1 97.62 193 LEU B N 1
ATOM 3408 C CA . LEU B 1 193 ? -0.624 -36.125 -16.125 1 97.62 193 LEU B CA 1
ATOM 3409 C C . LEU B 1 193 ? 0.266 -37.25 -16.672 1 97.62 193 LEU B C 1
ATOM 3411 O O . LEU B 1 193 ? 1.486 -37.094 -16.75 1 97.62 193 LEU B O 1
ATOM 3415 N N . LYS B 1 194 ? -0.384 -38.188 -17.266 1 95 194 LYS B N 1
ATOM 3416 C CA . LYS B 1 194 ? 0.304 -39.438 -17.594 1 95 194 LYS B CA 1
ATOM 3417 C C . LYS B 1 194 ? 0.514 -39.562 -19.094 1 95 194 LYS B C 1
ATOM 3419 O O . LYS B 1 194 ? 1.367 -40.312 -19.547 1 95 194 LYS B O 1
ATOM 3424 N N . THR B 1 195 ? -0.229 -38.875 -19.906 1 95.75 195 THR B N 1
ATOM 3425 C CA . THR B 1 195 ? -0.097 -38.969 -21.359 1 95.75 195 THR B CA 1
ATOM 3426 C C . THR B 1 195 ? 0.631 -37.781 -21.938 1 95.75 195 THR B C 1
ATOM 3428 O O . THR B 1 195 ? 0.578 -36.688 -21.359 1 95.75 195 THR B O 1
ATOM 3431 N N . PRO B 1 196 ? 1.278 -37.969 -23.031 1 95.94 196 PRO B N 1
ATOM 3432 C CA . PRO B 1 196 ? 1.958 -36.844 -23.656 1 95.94 196 PRO B CA 1
ATOM 3433 C C . PRO B 1 196 ? 1.016 -35.656 -23.953 1 95.94 196 PRO B C 1
ATOM 3435 O O . PRO B 1 196 ? 1.416 -34.5 -23.844 1 95.94 196 PRO B O 1
ATOM 3438 N N . GLU B 1 197 ? -0.174 -35.969 -24.2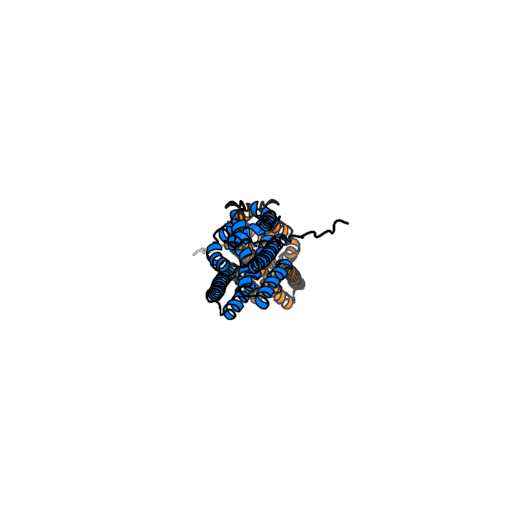81 1 96.56 197 GLU B N 1
ATOM 3439 C CA . GLU B 1 197 ? -1.15 -34.938 -24.609 1 96.56 197 GLU B CA 1
ATOM 3440 C C . GLU B 1 197 ? -1.488 -34.094 -23.375 1 96.56 197 GLU B C 1
ATOM 3442 O O . GLU B 1 197 ? -1.543 -32.875 -23.453 1 96.56 197 GLU B O 1
ATOM 3447 N N . LYS B 1 198 ? -1.716 -34.719 -22.281 1 97.56 198 LYS B N 1
ATOM 3448 C CA . LYS B 1 198 ? -2.033 -34.031 -21.047 1 97.56 198 LYS B CA 1
ATOM 3449 C C . LYS B 1 198 ? -0.845 -33.188 -20.562 1 97.56 198 LYS B C 1
ATOM 3451 O O . LYS B 1 198 ? -1.016 -32.062 -20.078 1 97.56 198 LYS B O 1
ATOM 3456 N N . VAL B 1 199 ? 0.33 -33.781 -20.672 1 98.38 199 VAL B N 1
ATOM 3457 C CA . VAL B 1 199 ? 1.543 -33.062 -20.25 1 98.38 199 VAL B CA 1
ATOM 3458 C C . VAL B 1 199 ? 1.766 -31.844 -21.141 1 98.38 199 VAL B C 1
ATOM 3460 O O . VAL B 1 199 ? 2.133 -30.781 -20.641 1 98.38 199 VAL B O 1
ATOM 3463 N N . LYS B 1 200 ? 1.581 -32.031 -22.438 1 98.19 200 LYS B N 1
ATOM 3464 C CA . LYS B 1 200 ? 1.715 -30.891 -23.359 1 98.19 200 LYS B CA 1
ATOM 3465 C C . LYS B 1 200 ? 0.744 -29.781 -23 1 98.19 200 LYS B C 1
ATOM 3467 O O . LYS B 1 200 ? 1.119 -28.594 -23 1 98.19 200 LYS B O 1
ATOM 3472 N N . LYS B 1 201 ? -0.469 -30.125 -22.688 1 98.5 201 LYS B N 1
ATOM 3473 C CA . LYS B 1 201 ? -1.464 -29.125 -22.281 1 98.5 201 LYS B CA 1
ATOM 3474 C C . LYS B 1 201 ? -1.073 -28.453 -20.969 1 98.5 201 LYS B C 1
ATOM 3476 O O . LYS B 1 201 ? -1.181 -27.234 -20.844 1 98.5 201 LYS B O 1
ATOM 3481 N N . ALA B 1 202 ? -0.616 -29.25 -20.047 1 98.81 202 ALA B N 1
ATOM 3482 C CA . ALA B 1 202 ? -0.159 -28.703 -18.766 1 98.81 202 ALA B CA 1
ATOM 3483 C C . ALA B 1 202 ? 0.98 -27.719 -18.969 1 98.81 202 ALA B C 1
ATOM 3485 O O . ALA B 1 202 ? 1.011 -26.656 -18.344 1 98.81 202 ALA B O 1
ATOM 3486 N N . ASN B 1 203 ? 1.888 -28.078 -19.844 1 98.88 203 ASN B N 1
ATOM 3487 C CA . ASN B 1 203 ? 3 -27.188 -20.125 1 98.88 203 ASN B CA 1
ATOM 3488 C C . ASN B 1 203 ? 2.52 -25.875 -20.75 1 98.88 203 ASN B C 1
ATOM 3490 O O . ASN B 1 203 ? 3.062 -24.812 -20.469 1 98.88 203 ASN B O 1
ATOM 3494 N N . THR B 1 204 ? 1.57 -25.953 -21.609 1 98.88 204 THR B N 1
ATOM 3495 C CA . THR B 1 204 ? 0.999 -24.766 -22.219 1 98.88 204 THR B CA 1
ATOM 3496 C C . THR B 1 204 ? 0.399 -23.844 -21.156 1 98.88 204 THR B C 1
ATOM 3498 O O . THR B 1 204 ? 0.635 -22.641 -21.172 1 98.88 204 THR B O 1
ATOM 3501 N N . VAL B 1 205 ? -0.361 -24.406 -20.219 1 98.94 205 VAL B N 1
ATOM 3502 C CA . VAL B 1 205 ? -0.986 -23.672 -19.125 1 98.94 205 VAL B CA 1
ATOM 3503 C C . VAL B 1 205 ? 0.091 -23.078 -18.234 1 98.94 205 VAL B C 1
ATOM 3505 O O . VAL B 1 205 ? 0.046 -21.891 -17.906 1 98.94 205 VAL B O 1
ATOM 3508 N N . PHE B 1 206 ? 1.081 -23.891 -17.875 1 98.94 206 PHE B N 1
ATOM 3509 C CA . PHE B 1 206 ? 2.174 -23.453 -17.016 1 98.94 206 PHE B CA 1
ATOM 3510 C C . PHE B 1 206 ? 2.928 -22.281 -17.641 1 98.94 206 PHE B C 1
ATOM 3512 O O . PHE B 1 206 ? 3.166 -21.281 -16.984 1 98.94 206 PHE B O 1
ATOM 3519 N N . ARG B 1 207 ? 3.217 -22.438 -18.906 1 98.94 207 ARG B N 1
ATOM 3520 C CA . ARG B 1 207 ? 3.984 -21.406 -19.594 1 98.94 207 ARG B CA 1
ATOM 3521 C C . ARG B 1 207 ? 3.201 -20.109 -19.688 1 98.94 207 ARG B C 1
ATOM 3523 O O . ARG B 1 207 ? 3.766 -19.031 -19.5 1 98.94 207 ARG B O 1
ATOM 3530 N N . ALA B 1 208 ? 1.94 -20.188 -19.969 1 98.94 208 ALA B N 1
ATOM 3531 C CA . ALA B 1 208 ? 1.103 -18.984 -20.047 1 98.94 208 ALA B CA 1
ATOM 3532 C C . ALA B 1 208 ? 1.084 -18.25 -18.719 1 98.94 208 ALA B C 1
ATOM 3534 O O . ALA B 1 208 ? 1.204 -17.016 -18.672 1 98.94 208 ALA B O 1
ATOM 3535 N N . GLN B 1 209 ? 0.975 -18.969 -17.625 1 98.94 209 GLN B N 1
ATOM 3536 C CA . GLN B 1 209 ? 0.898 -18.344 -16.312 1 98.94 209 GLN B CA 1
ATOM 3537 C C . GLN B 1 209 ? 2.268 -17.828 -15.875 1 98.94 209 GLN B C 1
ATOM 3539 O O . GLN B 1 209 ? 2.365 -16.812 -15.18 1 98.94 209 GLN B O 1
ATOM 3544 N N . MET B 1 210 ? 3.346 -18.547 -16.281 1 98.94 210 MET B N 1
ATOM 3545 C CA . MET B 1 210 ? 4.688 -18 -16.094 1 98.94 210 MET B CA 1
ATOM 3546 C C . MET B 1 210 ? 4.852 -16.656 -16.797 1 98.94 210 MET B C 1
ATOM 3548 O O . MET B 1 210 ? 5.438 -15.727 -16.25 1 98.94 210 MET B O 1
ATOM 3552 N N . GLN B 1 211 ? 4.312 -16.609 -18 1 98.94 211 GLN B N 1
ATOM 3553 C CA . GLN B 1 211 ? 4.379 -15.367 -18.75 1 98.94 211 GLN B CA 1
ATOM 3554 C C . GLN B 1 211 ? 3.562 -14.266 -18.062 1 98.94 211 GLN B C 1
ATOM 3556 O O . GLN B 1 211 ? 3.975 -13.109 -18.047 1 98.94 211 GLN B O 1
ATOM 3561 N N . ASN B 1 212 ? 2.391 -14.602 -17.547 1 98.94 212 ASN B N 1
ATOM 3562 C CA . ASN B 1 212 ? 1.586 -13.625 -16.812 1 98.94 212 ASN B CA 1
ATOM 3563 C C . ASN B 1 212 ? 2.309 -13.117 -15.57 1 98.94 212 ASN B C 1
ATOM 3565 O O . ASN B 1 212 ? 2.238 -11.938 -15.242 1 98.94 212 ASN B O 1
ATOM 3569 N N . GLU B 1 213 ? 3.062 -14.047 -14.875 1 98.94 213 GLU B N 1
ATOM 3570 C CA . GLU B 1 213 ? 3.898 -13.625 -13.75 1 98.94 213 GLU B CA 1
ATOM 3571 C C . GLU B 1 213 ? 4.965 -12.625 -14.211 1 98.94 213 GLU B C 1
ATOM 3573 O O . GLU B 1 213 ? 5.164 -11.586 -13.578 1 98.94 213 GLU B O 1
ATOM 3578 N N . HIS B 1 214 ? 5.59 -13.016 -15.297 1 98.94 214 HIS B N 1
ATOM 3579 C CA . HIS B 1 214 ? 6.59 -12.125 -15.875 1 98.94 214 HIS B CA 1
ATOM 3580 C C . HIS B 1 214 ? 6 -10.742 -16.156 1 98.94 214 HIS B C 1
ATOM 3582 O O . HIS B 1 214 ? 6.602 -9.727 -15.812 1 98.94 214 HIS B O 1
ATOM 3588 N N . ASP B 1 215 ? 4.867 -10.719 -16.766 1 98.94 215 ASP B N 1
ATOM 3589 C CA . ASP B 1 215 ? 4.234 -9.461 -17.156 1 98.94 215 ASP B CA 1
ATOM 3590 C C . ASP B 1 215 ? 3.834 -8.641 -15.938 1 98.94 215 ASP B C 1
ATOM 3592 O O . ASP B 1 215 ? 3.869 -7.41 -15.969 1 98.94 215 ASP B O 1
ATOM 3596 N N . PHE B 1 216 ? 3.402 -9.328 -14.906 1 98.88 216 PHE B N 1
ATOM 3597 C CA . PHE B 1 216 ? 3.062 -8.648 -13.656 1 98.88 216 PHE B CA 1
ATOM 3598 C C . PHE B 1 216 ? 4.273 -7.914 -13.094 1 98.88 216 PHE B C 1
ATOM 3600 O O . PHE B 1 216 ? 4.203 -6.711 -12.828 1 98.88 216 PHE B O 1
ATOM 3607 N N . PHE B 1 217 ? 5.445 -8.602 -13.023 1 98.88 217 PHE B N 1
ATOM 3608 C CA . PHE B 1 217 ? 6.66 -7.961 -12.531 1 98.88 217 PHE B CA 1
ATOM 3609 C C . PHE B 1 217 ? 7.133 -6.883 -13.492 1 98.88 217 PHE B C 1
ATOM 3611 O O . PHE B 1 217 ? 7.598 -5.824 -13.07 1 98.88 217 PHE B O 1
ATOM 3618 N N . PHE B 1 218 ? 6.965 -7.133 -14.773 1 98.69 218 PHE B N 1
ATOM 3619 C CA . PHE B 1 218 ? 7.43 -6.215 -15.805 1 98.69 218 PHE B CA 1
ATOM 3620 C C . PHE B 1 218 ? 6.688 -4.887 -15.719 1 98.69 218 PHE B C 1
ATOM 3622 O O . PHE B 1 218 ? 7.289 -3.822 -15.891 1 98.69 218 PHE B O 1
ATOM 3629 N N . SER B 1 219 ? 5.445 -4.926 -15.461 1 97.69 219 SER B N 1
ATOM 3630 C CA . SER B 1 219 ? 4.625 -3.717 -15.469 1 97.69 219 SER B CA 1
ATOM 3631 C C . SER B 1 219 ? 4.629 -3.035 -14.109 1 97.69 219 SER B C 1
ATOM 3633 O O . SER B 1 219 ? 3.969 -2.01 -13.922 1 97.69 219 SER B O 1
ATOM 3635 N N . SER B 1 220 ? 5.34 -3.689 -13.156 1 96.19 220 SER B N 1
ATOM 3636 C CA . SER B 1 220 ? 5.379 -3.143 -11.805 1 96.19 220 SER B CA 1
ATOM 3637 C C . SER B 1 220 ? 6.527 -2.156 -11.633 1 96.19 220 SER B C 1
ATOM 3639 O O . SER B 1 220 ? 6.391 -1.146 -10.945 1 96.19 220 SER B O 1
#

Nearest PDB structures (foldseek):
  2a2m-assembly1_A  TM=9.017E-01  e=1.589E-08  Bacteroides thetaiotaomicron VPI-5482
  1rtw-assembly1_D  TM=7.872E-01  e=5.366E-05  Pyrococcus furiosus DSM 3638
  1dvg-assembly2_B  TM=5.551E-01  e=1.679E-04  Rattus norvegicus
  3wkt-assembly2_D  TM=5.911E-01  e=5.506E-04  Rattus norvegicus
  6j79-assembly2_B  TM=6.176E-01  e=4.454E-03  Rattus norvegicus

Organism: Cyprinus carpio (NCBI:txid7962)

Solvent-accessible surface area (backbone atoms only — not comparable to full-atom values): 23574 Å² total; per-residue (Å²): 135,88,80,76,85,76,82,77,78,74,75,72,69,70,73,70,70,74,74,66,81,54,40,54,59,48,48,50,65,77,40,42,67,55,53,57,53,40,61,66,29,68,51,48,46,25,40,33,72,26,35,39,43,48,70,40,53,42,40,41,49,52,52,50,50,47,49,49,53,54,52,28,53,50,27,48,52,46,34,72,67,41,73,72,58,62,67,59,22,50,47,32,42,52,51,22,53,52,40,46,52,50,44,53,50,50,33,55,70,58,28,30,79,51,85,56,47,62,53,71,50,72,46,51,45,54,43,52,48,51,51,50,47,28,68,74,73,44,59,69,68,54,40,56,42,43,52,42,35,62,51,47,49,46,21,51,48,30,66,70,45,71,50,54,82,62,26,18,50,22,63,60,28,64,74,32,43,76,65,61,51,63,81,73,44,29,69,59,42,40,69,71,37,65,45,66,68,51,41,52,51,44,41,52,43,30,46,54,39,40,50,32,51,36,42,42,51,67,76,66,132,93,78,82,78,76,80,77,80,76,75,73,73,72,74,72,72,73,74,65,80,55,41,54,59,48,48,48,66,75,41,42,66,56,52,56,53,39,60,67,29,67,52,49,47,25,41,33,72,26,35,41,44,49,71,42,52,39,39,42,49,52,52,49,50,48,48,49,52,53,50,27,54,50,28,48,51,45,34,71,67,40,72,72,58,62,69,60,24,50,46,32,42,52,49,22,52,52,39,46,52,51,45,52,50,50,32,56,70,61,29,31,80,52,85,56,50,62,52,72,50,73,47,52,47,54,43,52,48,51,53,50,47,29,66,74,74,43,62,70,69,54,40,56,42,44,50,42,37,62,51,48,47,46,21,51,47,30,66,70,46,71,47,53,83,61,28,18,49,24,62,61,29,64,73,33,43,76,63,62,51,64,82,74,44,29,68,59,42,41,68,71,37,66,46,67,66,51,41,53,50,44,40,52,43,30,46,52,38,39,49,34,52,35,41,43,50,68,76,67